Protein AF-A0AAX6G751-F1 (afdb_monomer)

Nearest PDB structures (foldseek):
  4p02-assembly1_A  TM=6.214E-01  e=1.397E-18  Cereibacter sphaeroides 2.4.1
  8smm-assembly1_A  TM=6.280E-01  e=4.788E-13  Xenopus laevis
  8sne-assembly1_A  TM=6.819E-01  e=1.069E-11  Paramecium bursaria Chlorella virus CZ-2
  8smp-assembly1_A  TM=6.175E-01  e=3.261E-12  Xenopus laevis
  8smn-assembly1_A  TM=4.987E-01  e=5.246E-13  Xenopus laevis

Foldseek 3Di:
DQDDPVVLQVVLVVVLVVVVVVLVVLPDDPPPPDDDDPVVVVVLCVVLVVVVVVVVVVVVVDDVVVVVVVVCCLVPPVQVVLQVLLVVLLVLLVLLLVLLVLLLVLLVCCVVVVVAPVVVFPFDFQCPDPDDVVCPLVSDFAEEEEEEDEPQQQQLLQQVVLQLLAPHPQVRYAYEYQYAYPDPVSLVVNVVSQVVSVVVVHRYDYDYDPDCPLNPLVSQQVVCPDPVNVRGFKYAYAYSFKRFHNCLCSVAVRRCVRDVLAFKEAEQEDELCCVVFLVSVLVCLVSLCCLSGVQSSCCRPQLADQFPRHRMMGGVVLCVQLPHFDSPFLRSRRSSRVSSVLQVGGYHYDHPRYIYGHDQQAPVLVLLVLLRQQLRLLLSLLVCLVVLVPRPNDDPVSSCCCNPSVRPSPRASVLVSLACVQLPSLLVVLVNVSDDNDSCSVNVSVVSSLVSSCVSPVVCSSSSLVSSLLVNLVSVSSNVSNVCSNVVPPCRSDDDDRDDDNSDDDPDDDDDDDDDDDADDQVVQADVVLLVSLVSLQVSLSSCSNPNPDPCSVVSNSNSVSSNCVRSNVGGDDDRDD

pLDDT: mean 84.16, std 19.84, range [25.38, 98.75]

Mean predicted aligned error: 9.19 Å

Secondary structure (DSSP, 8-state):
----TTSHHHHHHHHHHHHHHHHHHHHS---SSS-S-HHHHHHHHHHHHHHHHHHHHHHTTS-HHHHHHHHHHIIIIIHHHHHHHHHHHHHHHHHHHHHHHHHHHHHHHHHHTT--HHHHS----SSSSSS-GGGGGGGSPPEEEEEEESS-TTTHHHHHHHHHT--S-GGGEEEEEEE----HHHHHHHHHHHHHHHHTT--EEEEE-S--TTHHHHHHHHHTTSGGGTT-SEEEE--TT-B--TTHHHHHHHHHHH-TTEEEEEEEEEESSTTS-HHHHHHHHHHHHIIIIIIHHHHHHSS-----SSSEEEEHHHHHHTTS---SSS-HHHHHHHHHHHTT-EEEEEEEEEEEE----BHHHHHHHHHHHHHHHHHHHHHHHHHHHH-SSS-HHHHHIIIIIIIIIIIIIHHHHHHIIIIIIHHHHTT-TT----HIIIIIHHHHHHHHHHHH-GGGGGGHHHHHHHHHHHHHHHHHHHHHHHHT-GGGG----------S---S--PPP---PPPPPGGGG--HHHHHHHHHHHHHHHHHHHH-SSTHHHHHHHHHHHHHHHHTT-SB------

Solvent-accessible surface area (backbone atoms only — not comparable to full-atom values): 30988 Å² total; per-residue (Å²): 121,92,74,62,79,80,60,49,58,63,53,18,50,53,46,47,49,47,51,53,51,48,51,50,61,68,70,50,96,66,60,101,68,95,74,74,62,68,64,62,54,48,51,42,55,61,60,27,48,63,53,46,54,56,47,49,56,58,54,70,71,51,57,67,70,57,51,52,51,51,52,48,46,40,62,71,52,50,38,55,55,49,49,51,53,49,51,53,34,45,53,47,47,51,53,46,48,52,53,54,49,50,31,49,51,45,26,47,47,37,61,76,70,60,63,42,64,69,78,78,41,52,65,58,72,76,72,52,100,79,50,71,76,86,45,59,68,71,59,51,71,30,34,35,38,40,33,54,40,66,67,52,73,64,26,44,70,58,21,52,50,24,64,73,50,40,58,62,56,60,94,32,39,37,39,39,37,38,47,65,43,83,49,65,71,44,47,56,52,53,51,48,51,46,51,56,44,34,76,72,68,44,48,55,47,80,44,72,68,99,68,72,63,48,48,71,32,31,52,57,38,58,59,63,69,42,76,81,46,75,72,36,54,30,37,32,32,34,46,42,60,33,37,50,51,36,58,50,56,65,70,44,48,34,42,42,73,64,28,86,58,43,29,37,38,34,45,29,81,39,62,67,39,38,81,76,38,74,52,24,42,42,51,50,56,57,51,47,44,44,50,67,24,51,38,41,22,19,24,73,76,66,30,42,57,68,46,82,68,39,52,30,38,32,31,42,68,44,40,54,76,43,65,44,59,46,52,91,42,65,39,31,36,37,50,42,34,50,44,24,39,50,69,54,37,28,32,43,57,39,81,89,43,64,26,39,27,72,64,52,44,35,47,69,39,37,51,47,49,49,31,38,64,25,10,12,49,23,30,45,41,68,71,40,52,64,56,54,70,66,48,82,64,49,56,70,69,58,41,47,42,49,53,46,53,55,37,43,40,62,44,40,44,50,31,44,34,50,23,46,37,68,69,42,48,55,45,54,37,58,81,37,81,90,47,83,83,58,55,57,67,76,42,50,48,56,50,51,55,49,49,60,49,31,71,78,36,66,94,50,48,59,45,45,65,60,38,55,39,49,48,53,52,47,17,53,52,33,30,53,19,25,54,34,8,62,68,64,40,84,71,40,72,62,82,69,85,65,74,77,84,51,64,67,83,81,68,95,67,94,68,82,81,79,78,86,71,69,82,73,60,75,76,85,37,54,37,64,71,35,38,53,49,13,51,55,29,41,52,33,17,53,45,17,55,57,76,40,95,56,82,56,25,64,60,33,40,54,42,14,50,42,23,35,46,51,12,61,46,67,50,47,52,88,75,63,80,122

InterPro domains:
  IPR001173 Glycosyltransferase 2-like [PF13632] (234-427)
  IPR029044 Nucleotide-diphospho-sugar transferases [G3DSA:3.90.550.10] (133-360)
  IPR029044 Nucleotide-diphospho-sugar transferases [SSF53448] (141-420)

Radius of gyration: 26.78 Å; Cα contacts (8 Å, |Δi|>4): 843; chains: 1; bounding box: 79×61×78 Å

Structure (mmCIF, N/CA/C/O backbone):
data_AF-A0AAX6G751-F1
#
_entry.id   AF-A0AAX6G751-F1
#
loop_
_atom_site.group_PDB
_atom_site.id
_atom_site.type_symbol
_atom_site.label_atom_id
_atom_site.label_alt_id
_atom_site.label_comp_id
_atom_site.label_asym_id
_atom_site.label_entity_id
_atom_site.label_seq_id
_atom_site.pdbx_PDB_ins_code
_atom_site.Cartn_x
_atom_site.Cartn_y
_atom_site.Cartn_z
_atom_site.occupancy
_atom_site.B_iso_or_equiv
_atom_site.auth_seq_id
_atom_site.auth_comp_id
_atom_site.auth_asym_id
_atom_site.auth_atom_id
_atom_site.pdbx_PDB_model_num
ATOM 1 N N . MET A 1 1 ? 6.310 23.695 -11.465 1.00 28.11 1 MET A N 1
ATOM 2 C CA . MET A 1 1 ? 5.257 24.514 -12.109 1.00 28.11 1 MET A CA 1
ATOM 3 C C . MET A 1 1 ? 3.952 24.276 -11.371 1.00 28.11 1 MET A C 1
ATOM 5 O O . MET A 1 1 ? 3.485 23.145 -11.361 1.00 28.11 1 MET A O 1
ATOM 9 N N . VAL A 1 2 ? 3.387 25.302 -10.731 1.00 25.88 2 VAL A N 1
ATOM 10 C CA . VAL A 1 2 ? 2.000 25.263 -10.242 1.00 25.88 2 VAL A CA 1
ATOM 11 C C . VAL A 1 2 ? 1.119 25.360 -11.484 1.00 25.88 2 VAL A C 1
ATOM 13 O O . VAL A 1 2 ? 0.953 26.440 -12.042 1.00 25.88 2 VAL A O 1
ATOM 16 N N . VAL A 1 3 ? 0.675 24.222 -12.017 1.00 27.19 3 VAL A N 1
ATOM 17 C CA . VAL A 1 3 ? -0.153 24.222 -13.226 1.00 27.19 3 VAL A CA 1
ATOM 18 C C . VAL A 1 3 ? -1.612 24.364 -12.812 1.00 27.19 3 VAL A C 1
ATOM 20 O O . VAL A 1 3 ? -2.165 23.499 -12.135 1.00 27.19 3 VAL A O 1
ATOM 23 N N . ASN A 1 4 ? -2.212 25.482 -13.219 1.00 25.38 4 ASN A N 1
ATOM 24 C CA . ASN A 1 4 ? -3.620 25.798 -13.016 1.00 25.38 4 ASN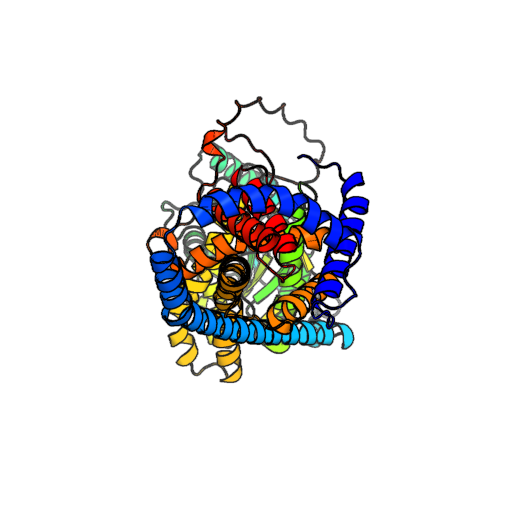 A CA 1
ATOM 25 C C . ASN A 1 4 ? -4.514 24.733 -13.680 1.00 25.38 4 ASN A C 1
ATOM 27 O O . ASN A 1 4 ? -4.258 24.297 -14.806 1.00 25.38 4 ASN A O 1
ATOM 31 N N . SER A 1 5 ? -5.570 24.321 -12.980 1.00 33.50 5 SER A N 1
ATOM 32 C CA . SER A 1 5 ? -6.413 23.153 -13.287 1.00 33.50 5 SER A CA 1
ATOM 33 C C . SER A 1 5 ? -7.071 23.160 -14.677 1.00 33.50 5 SER A C 1
ATOM 35 O O . SER A 1 5 ? -7.363 22.085 -15.199 1.00 33.50 5 SER A O 1
ATOM 37 N N . GLY A 1 6 ? -7.260 24.334 -15.290 1.00 27.14 6 GLY A N 1
ATOM 38 C CA . GLY A 1 6 ? -7.891 24.496 -16.607 1.00 27.14 6 GLY A CA 1
ATOM 39 C C . GLY A 1 6 ? -7.021 24.117 -17.813 1.00 27.14 6 GLY A C 1
ATOM 40 O O . GLY A 1 6 ? -7.565 23.720 -18.835 1.00 27.14 6 GLY A O 1
ATOM 41 N N . ASN A 1 7 ? -5.686 24.161 -17.697 1.00 33.06 7 ASN A N 1
ATOM 42 C CA . ASN A 1 7 ? -4.773 23.847 -18.813 1.00 33.06 7 ASN A CA 1
ATOM 43 C C . ASN A 1 7 ? -4.358 22.363 -18.870 1.00 33.06 7 ASN A C 1
ATOM 45 O O . ASN A 1 7 ? -3.752 21.924 -19.847 1.00 33.06 7 ASN A O 1
ATOM 49 N N . LEU A 1 8 ? -4.671 21.571 -17.834 1.00 40.41 8 LEU A N 1
ATOM 50 C CA . LEU A 1 8 ? -4.313 20.147 -17.775 1.00 40.41 8 LEU A CA 1
ATOM 51 C C . LEU A 1 8 ? -5.191 19.265 -18.669 1.00 40.41 8 LEU A C 1
ATOM 53 O O . LEU A 1 8 ? -4.756 18.186 -19.059 1.00 40.41 8 LEU A O 1
ATOM 57 N N . THR A 1 9 ? -6.424 19.676 -18.963 1.00 40.12 9 THR A N 1
ATOM 58 C CA . THR A 1 9 ? -7.391 18.862 -19.715 1.00 40.12 9 THR A CA 1
ATOM 59 C C . THR A 1 9 ? -7.052 18.816 -21.199 1.00 40.12 9 THR A C 1
ATOM 61 O O . THR A 1 9 ? -7.005 17.733 -21.773 1.00 40.12 9 THR A O 1
ATOM 64 N N . THR A 1 10 ? -6.722 19.958 -21.803 1.00 34.72 10 THR A N 1
ATOM 65 C CA . THR A 1 10 ? -6.250 20.054 -23.193 1.00 34.72 10 THR A CA 1
ATOM 66 C C . THR A 1 10 ? -4.846 19.480 -23.352 1.00 34.72 10 THR A C 1
ATOM 68 O O . THR A 1 10 ? -4.640 18.641 -24.221 1.00 34.72 10 THR A O 1
ATOM 71 N N . ALA A 1 11 ? -3.894 19.826 -22.477 1.00 39.34 11 ALA A N 1
ATOM 72 C CA . ALA A 1 11 ? -2.548 19.248 -22.525 1.00 39.34 11 ALA A CA 1
ATOM 73 C C . ALA A 1 11 ? -2.551 17.730 -22.265 1.00 39.34 11 ALA A C 1
ATOM 75 O O . ALA A 1 11 ? -1.835 16.991 -22.934 1.00 39.34 11 ALA A O 1
ATOM 76 N N . GLY A 1 12 ? -3.386 17.256 -21.335 1.00 36.81 12 GLY A N 1
ATOM 77 C CA . GLY A 1 12 ? -3.571 15.839 -21.029 1.00 36.81 12 GLY A CA 1
ATOM 78 C C . GLY A 1 12 ? -4.245 15.072 -22.164 1.00 36.81 12 GLY A C 1
ATOM 79 O O . GLY A 1 12 ? -3.801 13.978 -22.482 1.00 36.81 12 GLY A O 1
ATOM 80 N N . ALA A 1 13 ? -5.247 15.646 -22.839 1.00 34.16 13 ALA A N 1
ATOM 81 C CA . ALA A 1 13 ? -5.853 15.045 -24.030 1.00 34.16 13 ALA A CA 1
ATOM 82 C C . ALA A 1 13 ? -4.859 14.953 -25.200 1.00 34.16 13 ALA A C 1
ATOM 84 O O . ALA A 1 13 ? -4.797 13.918 -25.864 1.00 34.16 13 ALA A O 1
ATOM 85 N N . THR A 1 14 ? -4.023 15.976 -25.407 1.00 36.81 14 THR A N 1
ATOM 86 C CA . THR A 1 14 ? -2.956 15.957 -26.418 1.00 36.81 14 THR A CA 1
ATOM 87 C C . THR A 1 14 ? -1.860 14.952 -26.061 1.00 36.81 14 THR A C 1
ATOM 89 O O . THR A 1 14 ? -1.419 14.214 -26.935 1.00 36.81 14 THR A O 1
ATOM 92 N N . LEU A 1 15 ? -1.456 14.842 -24.787 1.00 42.31 15 LEU A N 1
ATOM 93 C CA . LEU A 1 15 ? -0.463 13.856 -24.341 1.00 42.31 15 LEU A CA 1
ATOM 94 C C . LEU A 1 15 ? -0.997 12.422 -24.356 1.00 42.31 15 LEU A C 1
ATOM 96 O O . LEU A 1 15 ? -0.244 11.518 -24.688 1.00 42.31 15 LEU A O 1
ATOM 100 N N . VAL A 1 16 ? -2.267 12.200 -24.005 1.00 39.75 16 VAL A N 1
ATOM 101 C CA . VAL A 1 16 ? -2.932 10.892 -24.112 1.00 39.75 16 VAL A CA 1
ATOM 102 C C . VAL A 1 16 ? -3.067 10.502 -25.577 1.00 39.75 16 VAL A C 1
ATOM 104 O O . VAL A 1 16 ? -2.762 9.364 -25.913 1.00 39.75 16 VAL A O 1
ATOM 107 N N . SER A 1 17 ? -3.438 11.443 -26.450 1.00 34.62 17 SER A N 1
ATOM 108 C CA . SER A 1 17 ? -3.483 11.221 -27.898 1.00 34.62 17 SER A CA 1
ATOM 109 C C . SER A 1 17 ? -2.093 10.940 -28.456 1.00 34.62 17 SER A C 1
ATOM 111 O O . SER A 1 17 ? -1.958 10.012 -29.233 1.00 34.62 17 SER A O 1
ATOM 113 N N . LEU A 1 18 ? -1.049 11.644 -28.008 1.00 40.25 18 LEU A N 1
ATOM 114 C CA . LEU A 1 18 ? 0.343 11.347 -28.354 1.00 40.25 18 LEU A CA 1
ATOM 115 C C . LEU A 1 18 ? 0.764 9.969 -27.831 1.00 40.25 18 LEU A C 1
ATOM 117 O O . LEU A 1 18 ? 1.296 9.188 -28.602 1.00 40.25 18 LEU A O 1
ATOM 121 N N . LEU A 1 19 ? 0.485 9.614 -26.572 1.00 43.72 19 LEU A N 1
ATOM 122 C CA . LEU A 1 19 ? 0.829 8.298 -26.019 1.00 43.72 19 LEU A CA 1
ATOM 123 C C . LEU A 1 19 ? 0.108 7.163 -26.757 1.00 43.72 19 LEU A C 1
ATOM 125 O O . LEU A 1 19 ? 0.745 6.172 -27.091 1.00 43.72 19 LEU A O 1
ATOM 129 N N . PHE A 1 20 ? -1.188 7.311 -27.052 1.00 41.25 20 PHE A N 1
ATOM 130 C CA . PHE A 1 20 ? -1.953 6.353 -27.859 1.00 41.25 20 PHE A CA 1
ATOM 131 C C . PHE A 1 20 ? -1.444 6.293 -29.304 1.00 41.25 20 PHE A C 1
ATOM 133 O O . PHE A 1 20 ? -1.291 5.207 -29.857 1.00 41.25 20 PHE A O 1
ATOM 140 N N . PHE A 1 21 ? -1.113 7.440 -29.899 1.00 39.69 21 PHE A N 1
ATOM 141 C CA . PHE A 1 21 ? -0.500 7.542 -31.223 1.00 39.69 21 PHE A CA 1
ATOM 142 C C . PHE A 1 21 ? 0.903 6.906 -31.257 1.00 39.69 21 PHE A C 1
ATOM 144 O O . PHE A 1 21 ? 1.281 6.303 -32.256 1.00 39.69 21 PHE A O 1
ATOM 151 N N . PHE A 1 22 ? 1.653 6.937 -30.150 1.00 49.12 22 PHE A N 1
ATOM 152 C CA . PHE A 1 22 ? 2.969 6.302 -30.019 1.00 49.12 22 PHE A CA 1
ATOM 153 C C . PHE A 1 22 ? 2.900 4.804 -29.707 1.00 49.12 22 PHE A C 1
ATOM 155 O O . PHE A 1 22 ? 3.726 4.037 -30.204 1.00 49.12 22 PHE A O 1
ATOM 162 N N . ILE A 1 23 ? 1.897 4.369 -28.941 1.00 42.84 23 ILE A N 1
ATOM 163 C CA . ILE A 1 23 ? 1.535 2.953 -28.797 1.00 42.84 23 ILE A CA 1
ATOM 164 C C . ILE A 1 23 ? 1.192 2.381 -30.180 1.00 42.84 23 ILE A C 1
ATOM 166 O O . ILE A 1 23 ? 1.668 1.301 -30.522 1.00 42.84 23 ILE A O 1
ATOM 170 N N . LEU A 1 24 ? 0.468 3.143 -31.010 1.00 33.69 24 LEU A N 1
ATOM 171 C CA . LEU A 1 24 ? 0.177 2.794 -32.403 1.00 33.69 24 LEU A CA 1
ATOM 172 C C . LEU A 1 24 ? 1.442 2.755 -33.282 1.00 33.69 24 LEU A C 1
ATOM 174 O O . LEU A 1 24 ? 1.649 1.749 -33.959 1.00 33.69 24 LEU A O 1
ATOM 178 N N . LEU A 1 25 ? 2.328 3.760 -33.209 1.00 39.12 25 LEU A N 1
ATOM 179 C CA . LEU A 1 25 ? 3.599 3.799 -33.960 1.00 39.12 25 LEU A CA 1
ATOM 180 C C . LEU A 1 25 ? 4.550 2.633 -33.640 1.00 39.12 25 LEU A C 1
ATOM 182 O O . LEU A 1 25 ? 5.262 2.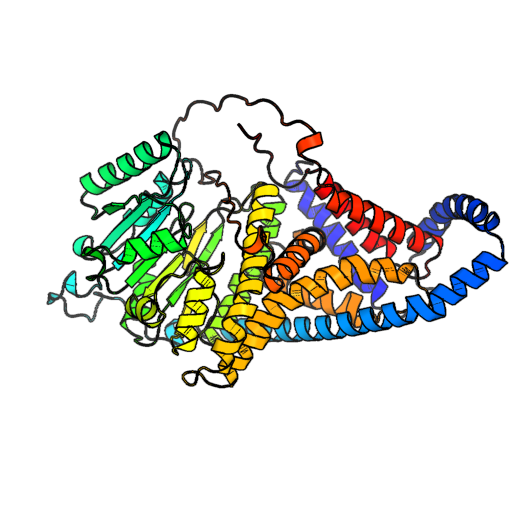184 -34.531 1.00 39.12 25 LEU A O 1
ATOM 186 N N . ASN A 1 26 ? 4.561 2.119 -32.404 1.00 39.19 26 ASN A N 1
ATOM 187 C CA . ASN A 1 26 ? 5.365 0.942 -32.044 1.00 39.19 26 ASN A CA 1
ATOM 188 C C . ASN A 1 26 ? 4.648 -0.405 -32.287 1.00 39.19 26 ASN A C 1
ATOM 190 O O . ASN A 1 26 ? 5.295 -1.448 -32.217 1.00 39.19 26 ASN A O 1
ATOM 194 N N . SER A 1 27 ? 3.333 -0.414 -32.543 1.00 35.81 27 SER A N 1
ATOM 195 C CA . SER A 1 27 ? 2.530 -1.643 -32.705 1.00 35.81 27 SER A CA 1
ATOM 196 C C . SER A 1 27 ? 2.386 -2.146 -34.147 1.00 35.81 27 SER A C 1
ATOM 198 O O . SER A 1 27 ? 1.908 -3.259 -34.352 1.00 35.81 27 SER A O 1
ATOM 200 N N . GLY A 1 28 ? 2.801 -1.368 -35.149 1.00 32.84 28 GLY A N 1
ATOM 201 C CA . GLY A 1 28 ? 2.672 -1.741 -36.556 1.00 32.84 28 GLY A CA 1
ATOM 202 C C . GLY A 1 28 ? 4.023 -1.829 -37.247 1.00 32.84 28 GLY A C 1
ATOM 203 O O . GLY A 1 28 ? 4.709 -0.819 -37.304 1.00 32.84 28 GLY A O 1
ATOM 204 N N . ASN A 1 29 ? 4.372 -3.028 -37.735 1.00 29.80 29 ASN A N 1
ATOM 205 C CA . ASN A 1 29 ? 4.986 -3.406 -39.029 1.00 29.80 29 ASN A CA 1
ATOM 206 C C . ASN A 1 29 ? 5.705 -2.357 -39.911 1.00 29.80 29 ASN A C 1
ATOM 208 O O . ASN A 1 29 ? 5.802 -2.529 -41.121 1.00 29.80 29 ASN A O 1
ATOM 212 N N . LEU A 1 30 ? 6.277 -1.306 -39.344 1.00 32.34 30 LEU A N 1
ATOM 213 C CA . LEU A 1 30 ? 7.179 -0.402 -40.027 1.00 32.34 30 LEU A CA 1
ATOM 214 C C . LEU A 1 30 ? 8.591 -0.902 -39.759 1.00 32.34 30 LEU A C 1
ATOM 216 O O . LEU A 1 30 ? 9.382 -0.297 -39.036 1.00 32.34 30 LEU A O 1
ATOM 220 N N . THR A 1 31 ? 8.927 -2.017 -40.418 1.00 30.55 31 THR A N 1
ATOM 221 C CA . THR A 1 31 ? 10.269 -2.115 -40.999 1.00 30.55 31 THR A CA 1
ATOM 222 C C . THR A 1 31 ? 10.554 -0.795 -41.714 1.00 30.55 31 THR A C 1
ATOM 224 O O . THR A 1 31 ? 9.626 -0.161 -42.209 1.00 30.55 31 THR A O 1
ATOM 227 N N . ALA A 1 32 ? 11.806 -0.348 -41.715 1.00 33.28 32 ALA A N 1
ATOM 228 C CA . ALA A 1 32 ? 12.266 0.949 -42.212 1.00 33.28 32 ALA A CA 1
ATOM 229 C C . ALA A 1 32 ? 12.064 1.178 -43.736 1.00 33.28 32 ALA A C 1
ATOM 231 O O . ALA A 1 32 ? 12.988 1.567 -44.443 1.00 33.28 32 ALA A O 1
ATOM 232 N N . THR A 1 33 ? 10.850 0.968 -44.234 1.00 33.81 33 THR A N 1
ATOM 233 C CA . THR A 1 33 ? 10.364 1.165 -45.593 1.00 33.81 33 THR A CA 1
ATOM 234 C C . THR A 1 33 ? 8.987 1.844 -45.502 1.00 33.81 33 THR A C 1
ATOM 236 O O . THR A 1 33 ? 7.974 1.209 -45.224 1.00 33.81 33 THR A O 1
ATOM 239 N N . ASP A 1 34 ? 9.006 3.168 -45.685 1.00 36.59 34 ASP A N 1
ATOM 240 C CA . ASP A 1 34 ? 7.933 4.031 -46.215 1.00 36.59 34 ASP A CA 1
ATOM 241 C C . ASP A 1 34 ? 6.627 4.341 -45.456 1.00 36.59 34 ASP A C 1
ATOM 243 O O . ASP A 1 34 ? 5.689 4.839 -46.071 1.00 36.59 34 ASP A O 1
ATOM 247 N N . GLY A 1 35 ? 6.555 4.229 -44.124 1.00 37.47 35 GLY A N 1
ATOM 248 C CA . GLY A 1 35 ? 5.353 4.702 -43.394 1.00 37.47 35 GLY A CA 1
ATOM 249 C C . GLY A 1 35 ? 5.556 5.504 -42.107 1.00 37.47 35 GLY A C 1
ATOM 250 O O . GLY A 1 35 ? 4.608 5.648 -41.339 1.00 37.47 35 GLY A O 1
ATOM 251 N N . SER A 1 36 ? 6.746 6.056 -41.838 1.00 43.91 36 SER A N 1
ATOM 252 C CA . SER A 1 36 ? 6.882 7.037 -40.747 1.00 43.91 36 SER A CA 1
ATOM 253 C C . SER A 1 36 ? 6.292 8.398 -41.161 1.00 43.91 36 SER A C 1
ATOM 255 O O . SER A 1 36 ? 6.473 8.808 -42.310 1.00 43.91 36 SER A O 1
ATOM 257 N N . PRO A 1 37 ? 5.605 9.140 -40.263 1.00 47.47 37 PRO A N 1
ATOM 258 C CA . PRO A 1 37 ? 5.135 10.482 -40.584 1.00 47.47 37 PRO A CA 1
ATOM 259 C C . PRO A 1 37 ? 6.336 11.346 -40.983 1.00 47.47 37 PRO A C 1
ATOM 261 O O . PRO A 1 37 ? 7.297 11.467 -40.216 1.00 47.47 37 PRO A O 1
ATOM 264 N N . SER A 1 38 ? 6.281 11.947 -42.174 1.00 50.78 38 SER A N 1
ATOM 265 C CA . SER A 1 38 ? 7.355 12.752 -42.781 1.00 50.78 38 SER A CA 1
ATOM 266 C C . SER A 1 38 ? 7.965 13.787 -41.824 1.00 50.78 38 SER A C 1
ATOM 268 O O . SER A 1 38 ? 9.166 14.042 -41.879 1.00 50.78 38 SER A O 1
ATOM 270 N N . PHE A 1 39 ? 7.160 14.299 -40.890 1.00 49.03 39 PHE A N 1
ATOM 271 C CA . PHE A 1 39 ? 7.555 15.223 -39.830 1.00 49.03 39 PHE A CA 1
ATOM 272 C C . PHE A 1 39 ? 8.516 14.635 -38.779 1.00 49.03 39 PHE A C 1
ATOM 274 O O . PHE A 1 39 ? 9.500 15.270 -38.413 1.00 49.03 39 PHE A O 1
ATOM 281 N N . LEU A 1 40 ? 8.283 13.418 -38.274 1.00 49.25 40 LEU A N 1
ATOM 282 C CA . LEU A 1 40 ? 9.182 12.825 -37.268 1.00 49.25 40 LEU A CA 1
ATOM 283 C C . LEU A 1 40 ? 10.528 12.449 -37.890 1.00 49.25 40 LEU A C 1
ATOM 285 O O . LEU A 1 40 ? 11.578 12.624 -37.271 1.00 49.25 40 LEU A O 1
ATOM 289 N N . ARG A 1 41 ? 10.499 12.002 -39.150 1.00 56.00 41 ARG A N 1
ATOM 290 C CA . ARG A 1 41 ? 11.702 11.718 -39.933 1.00 56.00 41 ARG A CA 1
ATOM 291 C C . ARG A 1 41 ? 12.489 12.997 -40.225 1.00 56.00 41 ARG A C 1
ATOM 293 O O . ARG A 1 41 ? 13.709 12.983 -40.089 1.00 56.00 41 ARG A O 1
ATOM 300 N N . SER A 1 42 ? 11.824 14.105 -40.566 1.00 55.50 42 SER A N 1
ATOM 301 C CA . SER A 1 42 ? 12.492 15.394 -40.793 1.00 55.50 42 SER A CA 1
ATOM 302 C C . SER A 1 42 ? 13.088 15.977 -39.507 1.00 55.50 42 SER A C 1
ATOM 304 O O . SER A 1 42 ? 14.218 16.461 -39.534 1.00 55.50 42 SER A O 1
ATOM 306 N N . VAL A 1 43 ? 12.392 15.863 -38.367 1.00 57.06 43 VAL A N 1
ATOM 307 C CA . VAL A 1 43 ? 12.914 16.277 -37.053 1.00 57.06 43 VAL A CA 1
ATOM 308 C C . VAL A 1 43 ? 14.139 15.452 -36.668 1.00 57.06 43 VAL A C 1
ATOM 310 O O . VAL A 1 43 ? 15.154 16.039 -36.292 1.00 57.06 43 VAL A O 1
ATOM 313 N N . GLN A 1 44 ? 14.091 14.122 -36.815 1.00 56.81 44 GLN A N 1
ATOM 314 C CA . GLN A 1 44 ? 15.232 13.248 -36.533 1.00 56.81 44 GLN A CA 1
ATOM 315 C C . GLN A 1 44 ? 16.414 13.564 -37.457 1.00 56.81 44 GLN A C 1
ATOM 317 O O . GLN A 1 44 ? 17.531 13.718 -36.977 1.00 56.81 44 GLN A O 1
ATOM 322 N N . LEU A 1 45 ? 16.189 13.727 -38.764 1.00 59.97 45 LEU A N 1
ATOM 323 C CA . LEU A 1 45 ? 17.250 14.065 -39.721 1.00 59.97 45 LEU A CA 1
ATOM 324 C C . LEU A 1 45 ? 17.877 15.442 -39.436 1.00 59.97 45 LEU A C 1
ATOM 326 O O . LEU A 1 45 ? 19.095 15.583 -39.535 1.00 59.97 45 LEU A O 1
ATOM 330 N N . SER A 1 46 ? 17.075 16.433 -39.031 1.00 59.91 46 SER A N 1
ATOM 331 C CA . SER A 1 46 ? 17.544 17.793 -38.736 1.00 59.91 46 SER A CA 1
ATOM 332 C C . SER A 1 46 ? 18.297 17.899 -37.406 1.00 59.91 46 SER A C 1
ATOM 334 O O . SER A 1 46 ? 19.339 18.548 -37.360 1.00 59.91 46 SER A O 1
ATOM 336 N N . THR A 1 47 ? 17.803 17.283 -36.326 1.00 58.16 47 THR A N 1
ATOM 337 C CA . THR A 1 47 ? 18.456 17.345 -35.001 1.00 58.16 47 THR A CA 1
ATOM 338 C C . THR A 1 47 ? 19.617 16.361 -34.875 1.00 58.16 47 THR A C 1
ATOM 340 O O . THR A 1 47 ? 20.642 16.700 -34.281 1.00 58.16 47 THR A O 1
ATOM 343 N N . ALA A 1 48 ? 19.527 15.179 -35.496 1.00 58.12 48 ALA A N 1
ATOM 344 C CA . ALA A 1 48 ? 20.642 14.238 -35.529 1.00 58.12 48 ALA A CA 1
ATOM 345 C C . ALA A 1 48 ? 21.794 14.728 -36.415 1.00 58.12 48 ALA A C 1
ATOM 347 O O . ALA A 1 48 ? 22.913 14.292 -36.191 1.00 58.12 48 ALA A O 1
ATOM 348 N N . GLY A 1 49 ? 21.574 15.621 -37.388 1.00 56.59 49 GLY A N 1
ATOM 349 C CA . GLY A 1 49 ? 22.632 16.131 -38.273 1.00 56.59 49 GLY A CA 1
ATOM 350 C C . GLY A 1 49 ? 23.782 16.814 -37.522 1.00 56.59 49 GLY A C 1
ATOM 351 O O . GLY A 1 49 ? 24.943 16.438 -37.690 1.00 56.59 49 GLY A O 1
ATOM 352 N N . THR A 1 50 ? 23.463 17.755 -36.629 1.00 58.16 50 THR A N 1
ATOM 353 C CA . THR A 1 50 ? 24.457 18.498 -35.833 1.00 58.16 50 THR A CA 1
ATOM 354 C C . THR A 1 50 ? 25.161 17.601 -34.812 1.00 58.16 50 THR A C 1
ATOM 356 O O . THR A 1 50 ? 26.383 17.650 -34.670 1.00 58.16 50 THR A O 1
ATOM 359 N N . VAL A 1 51 ? 24.409 16.723 -34.138 1.00 55.31 51 VAL A N 1
ATOM 360 C CA . VAL A 1 51 ? 24.968 15.797 -33.139 1.00 55.31 51 VAL A CA 1
ATOM 361 C C . VAL A 1 51 ? 25.793 14.691 -33.805 1.00 55.31 51 VAL A C 1
ATOM 363 O O . VAL A 1 51 ? 26.870 14.366 -33.318 1.00 55.31 51 VAL A O 1
ATOM 366 N N . ARG A 1 52 ? 25.373 14.167 -34.966 1.00 56.91 52 ARG A N 1
ATOM 367 C CA . ARG A 1 52 ? 26.178 13.229 -35.769 1.00 56.91 52 ARG A CA 1
ATOM 368 C C . ARG A 1 52 ? 27.485 13.854 -36.226 1.00 56.91 52 ARG A C 1
ATOM 370 O O . ARG A 1 52 ? 28.464 13.128 -36.302 1.00 56.91 52 ARG A O 1
ATOM 377 N N . GLY A 1 53 ? 27.524 15.156 -36.514 1.00 54.69 53 GLY A N 1
ATOM 378 C CA . GLY A 1 53 ? 28.767 15.864 -36.832 1.00 54.69 53 GLY A CA 1
ATOM 379 C C . GLY A 1 53 ? 29.761 15.844 -35.667 1.00 54.69 53 GLY A C 1
ATOM 380 O O . GLY A 1 53 ? 30.903 15.423 -35.839 1.00 54.69 53 GLY A O 1
ATOM 381 N N . ALA A 1 54 ? 29.307 16.211 -34.466 1.00 55.69 54 ALA A N 1
ATOM 382 C CA . ALA A 1 54 ? 30.136 16.214 -33.258 1.00 55.69 54 ALA A CA 1
ATOM 383 C C . ALA A 1 54 ? 30.545 14.800 -32.805 1.00 55.69 54 ALA A C 1
ATOM 385 O O . ALA A 1 54 ? 31.697 14.578 -32.433 1.00 55.69 54 ALA A O 1
ATOM 386 N N . VAL A 1 55 ? 29.634 13.821 -32.877 1.00 54.91 55 VAL A N 1
ATOM 387 C CA . VAL A 1 55 ? 29.954 12.437 -32.508 1.00 54.91 55 VAL A CA 1
ATOM 388 C C . VAL A 1 55 ? 30.819 11.767 -33.567 1.00 54.91 55 VAL A C 1
ATOM 390 O O . VAL A 1 55 ? 31.736 11.068 -33.181 1.00 54.91 55 VAL A O 1
ATOM 393 N N . ARG A 1 56 ? 30.641 12.017 -34.874 1.00 54.56 56 ARG A N 1
ATOM 394 C CA . ARG A 1 56 ? 31.592 11.527 -35.893 1.00 54.56 56 ARG A CA 1
ATOM 395 C C . ARG A 1 56 ? 33.001 12.056 -35.658 1.00 54.56 56 ARG A C 1
ATOM 397 O O . ARG A 1 56 ? 33.942 11.322 -35.905 1.00 54.56 56 ARG A O 1
ATOM 404 N N . TYR A 1 57 ? 33.150 13.287 -35.174 1.00 53.91 57 TYR A N 1
ATOM 405 C CA . TYR A 1 57 ? 34.458 13.844 -34.828 1.00 53.91 57 TYR A CA 1
ATOM 406 C C . TYR A 1 57 ? 35.088 13.129 -33.618 1.00 53.91 57 TYR A C 1
ATOM 408 O O . TYR A 1 57 ? 36.263 12.777 -33.650 1.00 53.91 57 TYR A O 1
ATOM 416 N N . ALA A 1 58 ? 34.297 12.842 -32.578 1.00 55.28 58 ALA A N 1
ATOM 417 C CA . ALA A 1 58 ? 34.748 12.071 -31.416 1.00 55.28 58 ALA A CA 1
ATOM 418 C C . ALA A 1 58 ? 34.997 10.584 -31.746 1.00 55.28 58 ALA A C 1
ATOM 420 O O . ALA A 1 58 ? 35.981 10.004 -31.306 1.00 55.28 58 ALA A O 1
ATOM 421 N N . ASP A 1 59 ? 34.149 9.967 -32.561 1.00 55.22 59 ASP A N 1
ATOM 422 C CA . ASP A 1 59 ? 34.255 8.575 -32.998 1.00 55.22 59 ASP A CA 1
ATOM 423 C C . ASP A 1 59 ? 35.442 8.412 -33.967 1.00 55.22 59 ASP A C 1
ATOM 425 O O . ASP A 1 59 ? 36.191 7.447 -33.881 1.00 55.22 59 ASP A O 1
ATOM 429 N N . ALA A 1 60 ? 35.718 9.394 -34.832 1.00 57.03 60 ALA A N 1
ATOM 430 C CA . ALA A 1 60 ? 36.925 9.420 -35.666 1.00 57.03 60 ALA A CA 1
ATOM 431 C C . ALA A 1 60 ? 38.234 9.534 -34.858 1.00 57.03 60 ALA A C 1
ATOM 433 O O . ALA A 1 60 ? 39.293 9.225 -35.393 1.00 57.03 60 ALA A O 1
ATOM 434 N N . SER A 1 61 ? 38.174 9.945 -33.584 1.00 60.81 61 SER A N 1
ATOM 435 C CA . SER A 1 61 ? 39.340 9.999 -32.689 1.00 60.81 61 SER A CA 1
ATOM 436 C C . SER A 1 61 ? 39.649 8.673 -31.975 1.00 60.81 61 SER A C 1
ATOM 438 O O . SER A 1 61 ? 40.699 8.549 -31.346 1.00 60.81 61 SER A O 1
ATOM 440 N N . ILE A 1 62 ? 38.763 7.673 -32.081 1.00 67.12 62 ILE A N 1
ATOM 441 C CA . ILE A 1 62 ? 38.961 6.329 -31.522 1.00 67.12 62 ILE A CA 1
ATOM 442 C C . ILE A 1 62 ? 39.658 5.453 -32.580 1.00 67.12 62 ILE A C 1
ATOM 444 O O . ILE A 1 62 ? 39.125 5.330 -33.685 1.00 67.12 62 ILE A O 1
ATOM 448 N N . PRO A 1 63 ? 40.809 4.819 -32.270 1.00 78.12 63 PRO A N 1
ATOM 449 C CA . PRO A 1 63 ? 41.485 3.903 -33.190 1.00 78.12 63 PRO A CA 1
ATOM 450 C C . PRO A 1 63 ? 40.578 2.745 -33.624 1.00 78.12 63 PRO A C 1
ATOM 452 O O . PRO A 1 63 ? 39.830 2.197 -32.811 1.00 78.12 63 PRO A O 1
ATOM 455 N N . ASP A 1 64 ? 40.676 2.320 -34.884 1.00 71.94 64 ASP A N 1
ATOM 456 C CA . ASP A 1 64 ? 39.816 1.260 -35.430 1.00 71.94 64 ASP A CA 1
ATOM 457 C C . ASP A 1 64 ? 39.989 -0.087 -34.706 1.00 71.94 64 ASP A C 1
ATOM 459 O O . ASP A 1 64 ? 39.005 -0.785 -34.463 1.00 71.94 64 ASP A O 1
ATOM 463 N N . GLU A 1 65 ? 41.196 -0.386 -34.218 1.00 73.69 65 GLU A N 1
ATOM 464 C CA . GLU A 1 65 ? 41.460 -1.544 -33.352 1.00 73.69 65 GLU A CA 1
ATOM 465 C C . GLU A 1 65 ? 40.640 -1.497 -32.049 1.00 73.69 65 GLU A C 1
ATOM 467 O O . GLU A 1 65 ? 40.071 -2.502 -31.620 1.00 73.69 65 GLU A O 1
ATOM 472 N N . MET A 1 66 ? 40.502 -0.318 -31.427 1.00 71.50 66 MET A N 1
ATOM 473 C CA . MET A 1 66 ? 39.663 -0.159 -30.234 1.00 71.50 66 MET A CA 1
ATOM 474 C C . MET A 1 66 ? 38.177 -0.325 -30.561 1.00 71.50 66 MET A C 1
ATOM 476 O O . MET A 1 66 ? 37.438 -0.873 -29.742 1.00 71.50 66 MET A O 1
ATOM 480 N N . ARG A 1 67 ? 37.728 0.097 -31.751 1.00 75.25 67 ARG A N 1
ATOM 481 C CA . ARG A 1 67 ? 36.351 -0.136 -32.218 1.00 75.25 67 ARG A CA 1
ATOM 482 C C . ARG A 1 67 ? 36.050 -1.623 -32.366 1.00 75.25 67 ARG A C 1
ATOM 484 O O . ARG A 1 67 ? 35.004 -2.072 -31.897 1.00 75.25 67 ARG A O 1
ATOM 491 N N . GLU A 1 68 ? 36.956 -2.389 -32.965 1.00 77.69 68 GLU A N 1
ATOM 492 C CA . GLU A 1 68 ? 36.790 -3.837 -33.122 1.00 77.69 68 GLU A CA 1
ATOM 493 C C . GLU A 1 68 ? 36.802 -4.570 -31.777 1.00 77.69 68 GLU A C 1
ATOM 495 O O . GLU A 1 68 ? 35.964 -5.447 -31.536 1.00 77.69 68 GLU A O 1
ATOM 500 N N . VAL A 1 69 ? 37.683 -4.172 -30.854 1.00 82.06 69 VAL A N 1
ATOM 501 C CA . VAL A 1 69 ? 37.712 -4.716 -29.488 1.00 82.06 69 VAL A CA 1
ATOM 502 C C . VAL A 1 69 ? 36.411 -4.399 -28.747 1.00 82.06 69 VAL A C 1
ATOM 504 O O . VAL A 1 69 ? 35.800 -5.302 -28.172 1.00 82.06 69 VAL A O 1
ATOM 507 N N . LEU A 1 70 ? 35.923 -3.155 -28.801 1.00 80.19 70 LEU A N 1
ATOM 508 C CA . LEU A 1 70 ? 34.656 -2.758 -28.177 1.00 80.19 70 LEU A CA 1
ATOM 509 C C . LEU A 1 70 ? 33.455 -3.485 -28.795 1.00 80.19 70 LEU A C 1
ATOM 511 O O . LEU A 1 70 ? 32.575 -3.937 -28.062 1.00 80.19 70 LEU A O 1
ATOM 515 N N . ALA A 1 71 ? 33.427 -3.665 -30.117 1.00 81.25 71 ALA A N 1
ATOM 516 C CA . ALA A 1 71 ? 32.395 -4.440 -30.802 1.00 81.25 71 ALA A CA 1
ATOM 517 C C . ALA A 1 71 ? 32.441 -5.928 -30.410 1.00 81.25 71 ALA A C 1
ATOM 519 O O . ALA A 1 71 ? 31.399 -6.560 -30.205 1.00 81.25 71 ALA A O 1
ATOM 520 N N . THR A 1 72 ? 33.638 -6.485 -30.229 1.00 84.38 72 THR A N 1
ATOM 521 C CA . THR A 1 72 ? 33.832 -7.869 -29.775 1.00 84.38 72 THR A CA 1
ATOM 522 C C . THR A 1 72 ? 33.375 -8.049 -28.329 1.00 84.38 72 THR A C 1
ATOM 524 O O . THR A 1 72 ? 32.637 -8.988 -28.034 1.00 84.38 72 THR A O 1
ATOM 527 N N . ILE A 1 73 ? 33.731 -7.130 -27.427 1.00 85.94 73 ILE A N 1
ATOM 528 C CA . ILE A 1 73 ? 33.265 -7.141 -26.031 1.00 85.94 73 ILE A CA 1
ATOM 529 C C . ILE A 1 73 ? 31.741 -6.991 -25.980 1.00 85.94 73 ILE A C 1
ATOM 531 O O . ILE A 1 73 ? 31.059 -7.748 -25.283 1.00 85.94 73 ILE A O 1
ATOM 535 N N . ARG A 1 74 ? 31.180 -6.053 -26.751 1.00 88.19 74 ARG A N 1
ATOM 536 C CA . ARG A 1 74 ? 29.733 -5.829 -26.806 1.00 88.19 74 ARG A CA 1
ATOM 537 C C . ARG A 1 74 ? 28.992 -7.076 -27.280 1.00 88.19 74 ARG A C 1
ATOM 539 O O . ARG A 1 74 ? 28.042 -7.497 -26.626 1.00 88.19 74 ARG A O 1
ATOM 546 N N . SER A 1 75 ? 29.442 -7.695 -28.367 1.00 86.56 75 SER A N 1
ATOM 547 C CA . SER A 1 75 ? 28.781 -8.865 -28.955 1.00 86.56 75 SER A CA 1
ATOM 548 C C . SER A 1 75 ? 28.978 -10.154 -28.148 1.00 86.56 75 SER A C 1
ATOM 550 O O . SER A 1 75 ? 28.036 -10.940 -28.040 1.00 86.56 75 SER A O 1
ATOM 552 N N . ARG A 1 76 ? 30.159 -10.381 -27.554 1.00 89.44 76 ARG A N 1
ATOM 553 C CA . ARG A 1 76 ? 30.478 -11.629 -26.833 1.00 89.44 76 ARG A CA 1
ATOM 554 C C . ARG A 1 76 ? 30.167 -11.600 -25.339 1.00 89.44 76 ARG A C 1
ATOM 556 O O . ARG A 1 76 ? 29.904 -12.660 -24.782 1.00 89.44 76 ARG A O 1
ATOM 563 N N . ALA A 1 77 ? 30.186 -10.435 -24.690 1.00 89.69 77 ALA A N 1
ATOM 564 C CA . ALA A 1 77 ? 29.959 -10.323 -23.246 1.00 89.69 77 ALA A CA 1
ATOM 565 C C . ALA A 1 77 ? 28.662 -9.572 -22.907 1.00 89.69 77 ALA A C 1
ATOM 567 O O . ALA A 1 77 ? 27.808 -10.107 -22.202 1.00 89.69 77 ALA A O 1
ATOM 568 N N . ILE A 1 78 ? 28.473 -8.359 -23.436 1.00 91.31 78 ILE A N 1
ATOM 569 C CA . ILE A 1 78 ? 27.336 -7.502 -23.050 1.00 91.31 78 ILE A CA 1
ATOM 570 C C . ILE A 1 78 ? 26.018 -8.037 -23.624 1.00 91.31 78 ILE A C 1
ATOM 572 O O . ILE A 1 78 ? 25.031 -8.168 -22.899 1.00 91.31 78 ILE A O 1
ATOM 576 N N . ALA A 1 79 ? 25.988 -8.379 -24.914 1.00 91.88 79 ALA A N 1
ATOM 577 C CA . ALA A 1 79 ? 24.771 -8.811 -25.591 1.00 91.88 79 ALA A CA 1
ATOM 578 C C . ALA A 1 79 ? 24.171 -10.103 -24.998 1.00 91.88 79 ALA A C 1
ATOM 580 O O . ALA A 1 79 ? 22.960 -10.115 -24.773 1.00 91.88 79 ALA A O 1
ATOM 581 N N . PRO A 1 80 ? 24.938 -11.165 -24.668 1.00 95.19 80 PRO A N 1
ATOM 582 C CA . PRO A 1 80 ? 24.382 -12.349 -24.009 1.00 95.19 80 PRO A CA 1
ATOM 583 C C . PRO A 1 80 ? 23.772 -12.047 -22.637 1.00 95.19 80 PRO A C 1
ATOM 585 O O . PRO A 1 80 ? 22.638 -12.447 -22.381 1.00 95.19 80 PRO A O 1
ATOM 588 N N . VAL A 1 81 ? 24.470 -11.284 -21.785 1.00 95.25 81 VAL A N 1
ATOM 589 C CA . VAL A 1 81 ? 23.957 -10.878 -20.462 1.00 95.25 81 VAL A CA 1
ATOM 590 C C . VAL A 1 81 ? 22.663 -10.083 -20.613 1.00 95.25 81 VAL A C 1
ATOM 592 O O . VAL A 1 81 ? 21.677 -10.335 -19.922 1.00 95.25 81 VAL A O 1
ATOM 595 N N . MET A 1 82 ? 22.635 -9.167 -21.575 1.00 94.81 82 MET A N 1
ATOM 596 C CA . MET A 1 82 ? 21.466 -8.351 -21.852 1.00 94.81 82 MET A CA 1
ATOM 597 C C . MET A 1 82 ? 20.290 -9.173 -22.400 1.00 94.81 82 MET A C 1
ATOM 599 O O . MET A 1 82 ? 19.151 -8.934 -22.010 1.00 94.81 82 MET A O 1
ATOM 603 N N . ARG A 1 83 ? 20.532 -10.186 -23.246 1.00 95.81 83 ARG A N 1
ATOM 604 C CA . ARG A 1 83 ? 19.484 -11.121 -23.703 1.00 95.81 83 ARG A CA 1
ATOM 605 C C . ARG A 1 83 ? 18.877 -11.901 -22.541 1.00 95.81 83 ARG A C 1
ATOM 607 O O . ARG A 1 83 ? 17.660 -12.053 -22.497 1.00 95.81 83 ARG A O 1
ATOM 614 N N . VAL A 1 84 ? 19.700 -12.349 -21.591 1.00 96.81 84 VAL A N 1
ATOM 615 C CA . VAL A 1 84 ? 19.227 -13.017 -20.368 1.00 96.81 84 VAL A CA 1
ATOM 616 C C . VAL A 1 84 ? 18.386 -12.059 -19.522 1.00 96.81 84 VAL A C 1
ATOM 618 O O . VAL A 1 84 ? 17.289 -12.425 -19.104 1.00 96.81 84 VAL A O 1
ATOM 621 N N . ALA A 1 85 ? 18.846 -10.820 -19.324 1.00 96.75 85 ALA A N 1
ATOM 622 C CA . ALA A 1 85 ? 18.095 -9.799 -18.594 1.00 96.75 85 ALA A CA 1
ATOM 623 C C . ALA A 1 85 ? 16.743 -9.489 -19.261 1.00 96.75 85 ALA A C 1
ATOM 625 O O . ALA A 1 85 ? 15.716 -9.452 -18.585 1.00 96.75 85 ALA A O 1
ATOM 626 N N . VAL A 1 86 ? 16.719 -9.344 -20.592 1.00 97.00 86 VAL A N 1
ATOM 627 C CA . VAL A 1 86 ? 15.484 -9.174 -21.372 1.00 97.00 86 VAL A CA 1
ATOM 628 C C . VAL A 1 86 ? 14.557 -10.368 -21.174 1.00 97.00 86 VAL A C 1
ATOM 630 O O . VAL A 1 86 ? 13.400 -10.168 -20.818 1.00 97.00 86 VAL A O 1
ATOM 633 N N . ALA A 1 87 ? 15.040 -11.601 -21.343 1.00 97.75 87 ALA A N 1
ATOM 634 C CA . ALA A 1 87 ? 14.223 -12.800 -21.167 1.00 97.75 87 ALA A CA 1
ATOM 635 C C . ALA A 1 87 ? 13.619 -12.881 -19.753 1.00 97.75 87 ALA A C 1
ATOM 637 O O . ALA A 1 87 ? 12.417 -13.104 -19.614 1.00 97.75 87 ALA A O 1
ATOM 638 N N . ALA A 1 88 ? 14.415 -12.615 -18.714 1.00 98.00 88 ALA A N 1
ATOM 639 C CA . ALA A 1 88 ? 13.941 -12.576 -17.333 1.00 98.00 88 ALA A CA 1
ATOM 640 C C . ALA A 1 88 ? 12.858 -11.501 -17.128 1.00 98.00 88 ALA A C 1
ATOM 642 O O . ALA A 1 88 ? 11.804 -11.783 -16.556 1.00 98.00 88 ALA A O 1
ATOM 643 N N . CYS A 1 89 ? 13.072 -10.285 -17.641 1.00 98.12 89 CYS A N 1
ATOM 644 C CA . CYS A 1 89 ? 12.078 -9.215 -17.585 1.00 98.12 89 CYS A CA 1
ATOM 645 C C . CYS A 1 89 ? 10.789 -9.565 -18.331 1.00 98.12 89 CYS A C 1
ATOM 647 O O . CYS A 1 89 ? 9.712 -9.263 -17.833 1.00 98.12 89 CYS A O 1
ATOM 649 N N . LEU A 1 90 ? 10.873 -10.215 -19.491 1.00 97.50 90 LEU A N 1
ATOM 650 C CA . LEU A 1 90 ? 9.702 -10.631 -20.262 1.00 97.50 90 LEU A CA 1
ATOM 651 C C . LEU A 1 90 ? 8.881 -11.695 -19.527 1.00 97.50 90 LEU A C 1
ATOM 653 O O . LEU A 1 90 ? 7.657 -11.584 -19.478 1.00 97.50 90 LEU A O 1
ATOM 657 N N . VAL A 1 91 ? 9.537 -12.683 -18.910 1.00 98.00 91 VAL A N 1
ATOM 658 C CA . VAL A 1 91 ? 8.863 -13.689 -18.073 1.00 98.00 91 VAL A CA 1
ATOM 659 C C . VAL A 1 91 ? 8.158 -13.014 -16.898 1.00 98.00 91 VAL A C 1
ATOM 661 O O . VAL A 1 91 ? 6.965 -13.231 -16.693 1.00 98.00 91 VAL A O 1
ATOM 664 N N . MET A 1 92 ? 8.852 -12.130 -16.174 1.00 98.06 92 MET A N 1
ATOM 665 C CA . MET A 1 92 ? 8.247 -11.375 -15.073 1.00 98.06 92 MET A CA 1
ATOM 666 C C . MET A 1 92 ? 7.075 -10.502 -15.550 1.00 98.06 92 MET A C 1
ATOM 668 O O . MET A 1 92 ? 6.022 -10.481 -14.919 1.00 98.06 92 MET A O 1
ATOM 672 N N . SER A 1 93 ? 7.203 -9.830 -16.694 1.00 97.50 93 SER A N 1
ATOM 673 C CA . SER A 1 93 ? 6.126 -9.031 -17.288 1.00 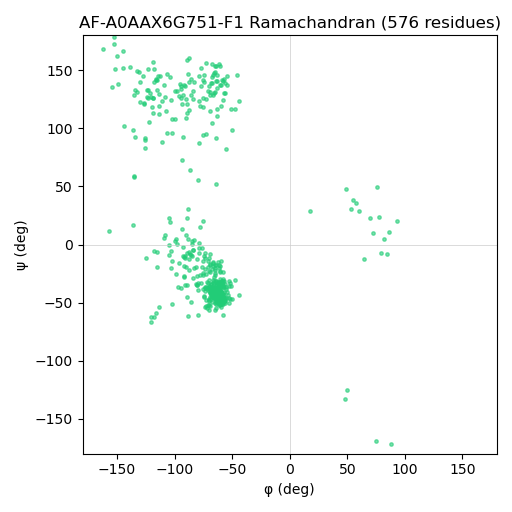97.50 93 SER A CA 1
ATOM 674 C C . SER A 1 93 ? 4.903 -9.877 -17.643 1.00 97.50 93 SER A C 1
ATOM 676 O O . SER A 1 93 ? 3.779 -9.446 -17.397 1.00 97.50 93 SER A O 1
ATOM 678 N N . ALA A 1 94 ? 5.098 -11.088 -18.171 1.00 97.75 94 ALA A N 1
ATOM 679 C CA . ALA A 1 94 ? 4.005 -12.013 -18.457 1.00 97.75 94 ALA A CA 1
ATOM 680 C C . ALA A 1 94 ? 3.311 -12.490 -17.170 1.00 97.75 94 ALA A C 1
ATOM 682 O O . ALA A 1 94 ? 2.082 -12.503 -17.107 1.00 97.75 94 ALA A O 1
ATOM 683 N N . MET A 1 95 ? 4.080 -12.814 -16.125 1.00 97.81 95 MET A N 1
ATOM 684 C CA . MET A 1 95 ? 3.541 -13.183 -14.810 1.00 97.81 95 MET A CA 1
ATOM 685 C C . MET A 1 95 ? 2.716 -12.047 -14.196 1.00 97.81 95 MET A C 1
ATOM 687 O O . MET A 1 95 ? 1.604 -12.275 -13.721 1.00 97.81 95 MET A O 1
ATOM 691 N N . LEU A 1 96 ? 3.239 -10.818 -14.241 1.00 97.12 96 LEU A N 1
ATOM 692 C CA . LEU A 1 96 ? 2.548 -9.632 -13.742 1.00 97.12 96 LEU A CA 1
ATOM 693 C C . LEU A 1 96 ? 1.266 -9.349 -14.534 1.00 97.12 96 LEU A C 1
ATOM 695 O O . LEU A 1 96 ? 0.231 -9.055 -13.940 1.00 97.12 96 LEU A O 1
ATOM 699 N N . LEU A 1 97 ? 1.318 -9.459 -15.865 1.00 97.00 97 LEU A N 1
ATOM 700 C CA . LEU A 1 97 ? 0.144 -9.278 -16.716 1.00 97.00 97 LEU A CA 1
ATOM 701 C C . LEU A 1 97 ? -0.939 -10.314 -16.395 1.00 97.00 97 LEU A C 1
ATOM 703 O O . LEU A 1 97 ? -2.100 -9.941 -16.257 1.00 97.00 97 LEU A O 1
ATOM 707 N N . ALA A 1 98 ? -0.570 -11.590 -16.252 1.00 97.25 98 ALA A N 1
ATOM 708 C CA . ALA A 1 98 ? -1.510 -12.655 -15.913 1.00 97.25 98 ALA A CA 1
ATOM 709 C C . ALA A 1 98 ? -2.210 -12.391 -14.570 1.00 97.25 98 ALA A C 1
ATOM 711 O O . ALA A 1 98 ? -3.430 -12.515 -14.476 1.00 97.25 98 ALA A O 1
ATOM 712 N N . GLU A 1 99 ? -1.457 -11.958 -13.557 1.00 96.00 99 GLU A N 1
ATOM 713 C CA . GLU A 1 99 ? -1.993 -11.604 -12.239 1.00 96.00 99 GLU A CA 1
ATOM 714 C C . GLU A 1 99 ? -2.962 -10.412 -12.310 1.00 96.00 99 GLU A C 1
ATOM 716 O O . GLU A 1 99 ? -4.066 -10.460 -11.765 1.00 96.00 99 GLU A O 1
ATOM 721 N N . ILE A 1 100 ? -2.585 -9.349 -13.023 1.00 95.31 100 ILE A N 1
ATOM 722 C CA . ILE A 1 100 ? -3.425 -8.156 -13.195 1.00 95.31 100 ILE A CA 1
ATOM 723 C C . ILE A 1 100 ? -4.705 -8.488 -13.972 1.00 95.31 100 ILE A C 1
ATOM 725 O O . ILE A 1 100 ? -5.788 -8.050 -13.580 1.00 95.31 100 ILE A O 1
ATOM 729 N N . LEU A 1 101 ? -4.608 -9.288 -15.039 1.00 96.19 101 LEU A N 1
ATOM 730 C CA . LEU A 1 101 ? -5.767 -9.751 -15.804 1.00 96.19 101 LEU A CA 1
ATOM 731 C C . LEU A 1 101 ? -6.708 -10.582 -14.935 1.00 96.19 101 LEU A C 1
ATOM 733 O O . LEU A 1 101 ? -7.915 -10.348 -14.952 1.00 96.19 101 LEU A O 1
ATOM 737 N N . TRP A 1 102 ? -6.167 -11.509 -14.143 1.00 95.88 102 TRP A N 1
ATOM 738 C CA . TRP A 1 102 ? -6.964 -12.333 -13.242 1.00 95.88 102 TRP A CA 1
ATOM 739 C C . TRP A 1 102 ? -7.724 -11.491 -12.213 1.00 95.88 102 TRP A C 1
ATOM 741 O O . TRP A 1 102 ? -8.939 -11.636 -12.080 1.00 95.88 102 TRP A O 1
ATOM 751 N N . MET A 1 103 ? -7.049 -10.558 -11.534 1.00 95.12 103 MET A N 1
ATOM 752 C CA . MET A 1 103 ? -7.708 -9.674 -10.566 1.00 95.12 103 MET A CA 1
ATOM 753 C C . MET A 1 103 ? -8.750 -8.764 -11.228 1.00 95.12 103 MET A C 1
ATOM 755 O O . MET A 1 103 ? -9.815 -8.527 -10.654 1.00 95.12 103 MET A O 1
ATOM 759 N N . ALA A 1 104 ? -8.477 -8.275 -12.440 1.00 94.25 104 ALA A N 1
ATOM 760 C CA . ALA A 1 104 ? -9.430 -7.474 -13.198 1.00 94.25 104 ALA A CA 1
ATOM 761 C C . ALA A 1 104 ? -10.686 -8.281 -13.560 1.00 94.25 104 ALA A C 1
ATOM 763 O O . ALA A 1 104 ? -11.796 -7.788 -13.363 1.00 94.25 104 ALA A O 1
ATOM 764 N N . VAL A 1 105 ? -10.525 -9.526 -14.021 1.00 95.44 105 VAL A N 1
ATOM 765 C CA . VAL A 1 105 ? -11.638 -10.443 -14.315 1.00 95.44 105 VAL A CA 1
ATOM 766 C C . VAL A 1 105 ? -12.422 -10.769 -13.047 1.00 95.44 105 VAL A C 1
ATOM 768 O O . VAL A 1 105 ? -13.646 -10.670 -13.059 1.00 95.44 105 VAL A O 1
ATOM 771 N N . ALA A 1 106 ? -11.746 -11.086 -11.941 1.00 94.56 106 ALA A N 1
ATOM 772 C CA . ALA A 1 106 ? -12.393 -11.370 -10.662 1.00 94.56 106 ALA A CA 1
ATOM 773 C C . ALA A 1 106 ? -13.226 -10.174 -10.167 1.00 94.56 106 ALA A C 1
ATOM 775 O O . ALA A 1 106 ? -14.414 -10.314 -9.878 1.00 94.56 106 ALA A O 1
ATOM 776 N N . SER A 1 107 ? -12.633 -8.977 -10.145 1.00 93.75 107 SER A N 1
ATOM 777 C CA . SER A 1 107 ? -13.312 -7.740 -9.741 1.00 93.75 107 SER A CA 1
ATOM 778 C C . SER A 1 107 ? -14.476 -7.378 -10.676 1.00 93.75 107 SER A C 1
ATOM 780 O O . SER A 1 107 ? -15.552 -6.990 -10.216 1.00 93.75 107 SER A O 1
ATOM 782 N N . ALA A 1 108 ? -14.307 -7.545 -11.992 1.00 92.94 108 ALA A N 1
ATOM 783 C CA . ALA A 1 108 ? -15.384 -7.344 -12.958 1.00 92.94 108 ALA A CA 1
ATOM 784 C C . ALA A 1 108 ? -16.519 -8.361 -12.761 1.00 92.94 108 ALA A C 1
ATOM 786 O O . ALA A 1 108 ? -17.688 -7.980 -12.790 1.00 92.94 108 ALA A O 1
ATOM 787 N N . GLY A 1 109 ? -16.189 -9.626 -12.490 1.00 93.50 109 GLY A N 1
ATOM 788 C CA . GLY A 1 109 ? -17.150 -10.682 -12.182 1.00 93.50 109 GLY A CA 1
ATOM 789 C C . GLY A 1 109 ? -18.004 -10.348 -10.961 1.00 93.50 109 GLY A C 1
ATOM 790 O O . GLY A 1 109 ? -19.226 -10.465 -11.028 1.00 93.50 109 GLY A O 1
ATOM 791 N N . VAL A 1 110 ? -17.395 -9.833 -9.886 1.00 91.88 110 VAL A N 1
ATOM 792 C CA . VAL A 1 110 ? -18.133 -9.359 -8.700 1.00 91.88 110 VAL A CA 1
ATOM 793 C C . VAL A 1 110 ? -19.158 -8.285 -9.069 1.00 91.88 110 VAL A C 1
ATOM 795 O O . VAL A 1 110 ? -20.301 -8.338 -8.609 1.00 91.88 110 VAL A O 1
ATOM 798 N N . LEU A 1 111 ? -18.783 -7.332 -9.926 1.00 89.12 111 LEU A N 1
ATOM 799 C CA . LEU A 1 111 ? -19.675 -6.252 -10.350 1.00 89.12 111 LEU A CA 1
ATOM 800 C C . LEU A 1 111 ? -20.808 -6.743 -11.254 1.00 89.12 111 LEU A C 1
ATOM 802 O O . LEU A 1 111 ? -21.970 -6.422 -11.004 1.00 89.12 111 LEU A O 1
ATOM 806 N N . VAL A 1 112 ? -20.484 -7.537 -12.277 1.00 92.31 112 VAL A N 1
ATOM 807 C CA . VAL A 1 112 ? -21.452 -8.041 -13.264 1.00 92.31 112 VAL A CA 1
ATOM 808 C C . VAL A 1 112 ? -22.454 -8.989 -12.610 1.00 92.31 112 VAL A C 1
ATOM 810 O O . VAL A 1 112 ? -23.660 -8.843 -12.803 1.00 92.31 112 VAL A O 1
ATOM 813 N N . LEU A 1 113 ? -21.979 -9.911 -11.770 1.00 92.38 113 LEU A N 1
ATOM 814 C CA . LEU A 1 113 ? -22.828 -10.869 -11.056 1.00 92.38 113 LEU A CA 1
ATOM 815 C C . LEU A 1 113 ? -23.519 -10.255 -9.829 1.00 92.38 113 LEU A C 1
ATOM 817 O O . LEU A 1 113 ? -24.316 -10.921 -9.160 1.00 92.38 113 LEU A O 1
ATOM 821 N N . ARG A 1 114 ? -23.229 -8.982 -9.516 1.00 88.62 114 ARG A N 1
ATOM 822 C CA . ARG A 1 114 ? -23.686 -8.286 -8.306 1.00 88.62 114 ARG A CA 1
ATOM 823 C C . ARG A 1 114 ? -23.428 -9.134 -7.062 1.00 88.62 114 ARG A C 1
ATOM 825 O O . ARG A 1 114 ? -24.328 -9.332 -6.242 1.00 88.62 114 ARG A O 1
ATOM 832 N N . TRP A 1 115 ? -22.214 -9.670 -6.935 1.00 88.62 115 TRP A N 1
ATOM 833 C CA . TRP A 1 115 ? -21.813 -10.549 -5.836 1.00 88.62 115 TRP A CA 1
ATOM 834 C C . TRP A 1 115 ? -21.471 -9.749 -4.573 1.00 88.62 115 TRP A C 1
ATOM 836 O O . TRP A 1 115 ? -20.370 -9.804 -4.021 1.00 88.62 115 TRP A O 1
ATOM 846 N N . LYS A 1 116 ? -22.450 -8.945 -4.153 1.00 88.75 116 LYS A N 1
ATOM 847 C CA . LYS A 1 116 ? -22.326 -8.006 -3.046 1.00 88.75 116 LYS A CA 1
ATOM 848 C C . LYS A 1 116 ? -21.990 -8.725 -1.730 1.00 88.75 116 LYS A C 1
ATOM 850 O O . LYS A 1 116 ? -22.364 -9.895 -1.575 1.00 88.75 116 LYS A O 1
ATOM 855 N N . PRO A 1 117 ? -21.330 -8.043 -0.777 1.00 92.38 117 PRO A N 1
ATOM 856 C CA . PRO A 1 117 ? -21.061 -8.568 0.562 1.00 92.38 117 PRO A CA 1
ATOM 857 C C . PRO A 1 117 ? -22.256 -9.274 1.217 1.00 92.38 117 PRO A C 1
ATOM 859 O O . PRO A 1 117 ? -22.102 -10.386 1.711 1.00 92.38 117 PRO A O 1
ATOM 862 N N . GLU A 1 118 ? -23.457 -8.702 1.124 1.00 91.00 118 GLU A N 1
ATOM 863 C CA . GLU A 1 118 ? -24.695 -9.207 1.741 1.00 91.00 118 GLU A CA 1
ATOM 864 C C . GLU A 1 118 ? -25.208 -10.509 1.104 1.00 91.00 118 GLU A C 1
ATOM 866 O O . GLU A 1 118 ? -26.018 -11.220 1.693 1.00 91.00 118 GLU A O 1
ATOM 871 N N . ARG A 1 119 ? -24.750 -10.844 -0.111 1.00 90.50 119 ARG A N 1
ATOM 872 C CA . ARG A 1 119 ? -25.037 -12.140 -0.752 1.00 90.50 119 ARG A CA 1
ATOM 873 C C . ARG A 1 119 ? -24.024 -13.218 -0.374 1.00 90.50 119 ARG A C 1
ATOM 875 O O . ARG A 1 119 ? -24.322 -14.398 -0.523 1.00 90.50 119 ARG A O 1
ATOM 882 N N . ARG A 1 120 ? -22.822 -12.822 0.058 1.00 92.25 120 ARG A N 1
ATOM 883 C CA . ARG A 1 120 ? -21.733 -13.731 0.462 1.00 92.25 120 ARG A CA 1
ATOM 884 C C . ARG A 1 120 ? -21.771 -14.048 1.948 1.00 92.25 120 ARG A C 1
ATOM 886 O O . ARG A 1 120 ? -21.447 -15.162 2.345 1.00 92.25 120 ARG A O 1
ATOM 893 N N . TYR A 1 121 ? -22.166 -13.068 2.746 1.00 95.19 121 TYR A N 1
ATOM 894 C CA . TYR A 1 121 ? -22.159 -13.127 4.194 1.00 95.19 121 TYR A CA 1
ATOM 895 C C . TYR A 1 121 ? -23.499 -12.675 4.743 1.00 95.19 121 TYR A C 1
ATOM 897 O O . TYR A 1 121 ? -24.170 -11.817 4.171 1.00 95.19 121 TYR A O 1
ATOM 905 N N . ARG A 1 122 ? -23.885 -13.258 5.878 1.00 94.19 122 ARG A N 1
ATOM 906 C CA . ARG A 1 122 ? -25.126 -12.885 6.551 1.00 94.19 122 ARG A CA 1
ATOM 907 C C . ARG A 1 122 ? -25.001 -11.458 7.066 1.00 94.19 122 ARG A C 1
ATOM 909 O O . ARG A 1 122 ? -24.044 -11.145 7.766 1.00 94.19 122 ARG A O 1
ATOM 916 N N . TRP A 1 123 ? -25.973 -10.623 6.736 1.00 92.06 123 TRP A N 1
ATOM 917 C CA . TRP A 1 123 ? -26.073 -9.263 7.242 1.00 92.06 123 TRP A CA 1
ATOM 918 C C . TRP A 1 123 ? -27.515 -8.996 7.649 1.00 92.06 123 TRP A C 1
ATOM 920 O O . TRP A 1 123 ? -28.436 -9.264 6.875 1.00 92.06 123 TRP A O 1
ATOM 930 N N . ARG A 1 124 ? -27.701 -8.515 8.876 1.00 87.81 124 ARG A N 1
ATOM 931 C CA . ARG A 1 124 ? -28.978 -8.044 9.415 1.00 87.81 124 ARG A CA 1
ATOM 932 C C . ARG A 1 124 ? -28.685 -6.943 10.409 1.00 87.81 124 ARG A C 1
ATOM 934 O O . ARG A 1 124 ? -27.758 -7.090 11.203 1.00 87.81 124 ARG A O 1
ATOM 941 N N . GLU A 1 125 ? -29.478 -5.887 10.362 1.00 84.88 125 GLU A N 1
ATOM 942 C CA . GLU A 1 125 ? -29.399 -4.806 11.333 1.00 84.88 125 GLU A CA 1
ATOM 943 C C . GLU A 1 125 ? -29.529 -5.352 12.761 1.00 84.88 125 GLU A C 1
ATOM 945 O O . GLU A 1 125 ? -30.324 -6.254 13.033 1.00 84.88 125 GLU A O 1
ATOM 950 N N . ILE A 1 126 ? -28.687 -4.840 13.653 1.00 82.81 126 ILE A N 1
ATOM 951 C CA . ILE A 1 126 ? -28.711 -5.183 15.073 1.00 82.81 126 ILE A CA 1
ATOM 952 C C . ILE A 1 126 ? -29.731 -4.252 15.734 1.00 82.81 126 ILE A C 1
ATOM 954 O O . ILE A 1 126 ? -29.685 -3.048 15.503 1.00 82.81 126 ILE A O 1
ATOM 958 N N . GLY A 1 127 ? -30.675 -4.810 16.496 1.00 66.00 127 GLY A N 1
ATOM 959 C CA . GLY A 1 127 ? -31.714 -4.042 17.199 1.00 66.00 127 GLY A CA 1
ATOM 960 C C . GLY A 1 127 ? -32.915 -3.580 16.352 1.00 66.00 127 GLY A C 1
ATOM 961 O O . GLY A 1 127 ? -33.889 -3.093 16.915 1.00 66.00 127 GLY A O 1
ATOM 962 N N . GLY A 1 128 ? -32.906 -3.755 15.023 1.00 53.78 128 GLY A N 1
ATOM 963 C CA . GLY A 1 128 ? -33.989 -3.310 14.132 1.00 53.78 128 GLY A CA 1
ATOM 964 C C . GLY A 1 128 ? -35.019 -4.395 13.776 1.00 53.78 128 GLY A C 1
ATOM 965 O O . GLY A 1 128 ? -34.657 -5.465 13.290 1.00 53.78 128 GLY A O 1
ATOM 966 N N . GLY A 1 129 ? -36.314 -4.106 13.976 1.00 47.66 129 GLY A N 1
ATOM 967 C CA . GLY A 1 129 ? -37.488 -4.714 13.306 1.00 47.66 129 GLY A CA 1
ATOM 968 C C . GLY A 1 129 ? 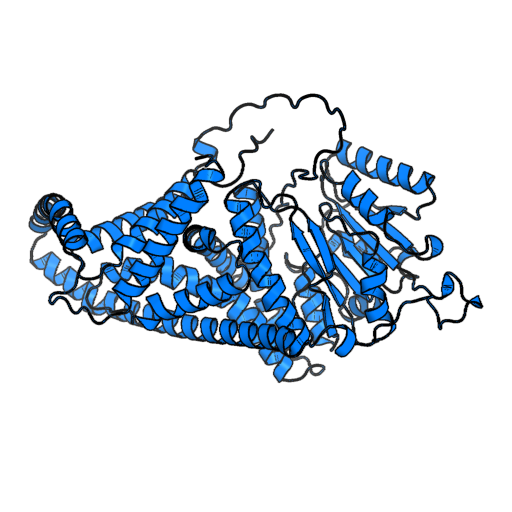-37.794 -6.210 13.506 1.00 47.66 129 GLY A C 1
ATOM 969 O O . GLY A 1 129 ? -38.882 -6.652 13.146 1.00 47.66 129 GLY A O 1
ATOM 970 N N . GLY A 1 130 ? -36.873 -6.991 14.070 1.00 49.25 130 GLY A N 1
ATOM 971 C CA . GLY A 1 130 ? -37.054 -8.423 14.343 1.00 49.25 130 GLY A CA 1
ATOM 972 C C . GLY A 1 130 ? -36.151 -8.979 15.448 1.00 49.25 130 GLY A C 1
ATOM 973 O O . GLY A 1 130 ? -36.033 -10.196 15.571 1.00 49.25 130 GLY A O 1
ATOM 974 N N . GLY A 1 131 ? -35.481 -8.103 16.205 1.00 54.91 131 GLY A N 1
ATOM 975 C CA . GLY A 1 131 ? -34.784 -8.451 17.443 1.00 54.91 131 GLY A CA 1
ATOM 976 C C . GLY A 1 131 ? -35.720 -8.331 18.642 1.00 54.91 131 GLY A C 1
ATOM 977 O O . GLY A 1 131 ? -36.733 -7.636 18.570 1.00 54.91 131 GLY A O 1
ATOM 978 N N . ASP A 1 132 ? -35.379 -9.016 19.728 1.00 57.31 132 ASP A N 1
ATOM 979 C CA . ASP A 1 132 ? -36.087 -8.870 20.993 1.00 57.31 132 ASP A CA 1
ATOM 980 C C . ASP A 1 132 ? -35.920 -7.430 21.502 1.00 57.31 132 ASP A C 1
ATOM 982 O O . ASP A 1 132 ? -34.811 -7.003 21.831 1.00 57.31 132 ASP A O 1
ATOM 986 N N . LEU A 1 133 ? -37.011 -6.659 21.492 1.00 62.16 133 LEU A N 1
ATOM 987 C CA . LEU A 1 133 ? -37.023 -5.264 21.939 1.00 62.16 133 LEU A CA 1
ATOM 988 C C . LEU A 1 133 ? -36.639 -5.146 23.422 1.00 62.16 133 LEU A C 1
ATOM 990 O O . LEU A 1 133 ? -36.209 -4.074 23.846 1.00 62.16 133 LEU A O 1
ATOM 994 N N . GLU A 1 134 ? -36.751 -6.236 24.187 1.00 65.50 134 GLU A N 1
ATOM 995 C CA . GLU A 1 134 ? -36.379 -6.293 25.601 1.00 65.50 134 GLU A CA 1
ATOM 996 C C . GLU A 1 134 ? -34.860 -6.193 25.820 1.00 65.50 134 GLU A C 1
ATOM 998 O O . GLU A 1 134 ? -34.433 -5.719 26.869 1.00 65.50 134 GLU A O 1
ATOM 1003 N N . LEU A 1 135 ? -34.034 -6.551 24.825 1.00 71.25 135 LEU A N 1
ATOM 1004 C CA . LEU A 1 135 ? -32.569 -6.505 24.944 1.00 71.25 135 LEU A CA 1
ATOM 1005 C C . LEU A 1 135 ? -31.990 -5.080 24.897 1.00 71.25 135 LEU A C 1
ATOM 1007 O O . LEU A 1 135 ? -30.866 -4.875 25.345 1.00 71.25 135 LEU A O 1
ATOM 1011 N N . GLY A 1 136 ? -32.698 -4.086 24.347 1.00 81.62 136 GLY A N 1
ATOM 1012 C CA . GLY A 1 136 ? -32.213 -2.698 24.292 1.00 81.62 136 GLY A CA 1
ATOM 1013 C C . GLY A 1 136 ? -30.780 -2.556 23.741 1.00 81.62 136 GLY A C 1
ATOM 1014 O O . GLY A 1 136 ? -30.476 -3.026 22.641 1.00 81.62 136 GLY A O 1
ATOM 1015 N N . SER A 1 137 ? -29.883 -1.912 24.503 1.00 83.62 137 SER A N 1
ATOM 1016 C CA . SER A 1 137 ? -28.459 -1.780 24.144 1.00 83.62 137 SER A CA 1
ATOM 1017 C C . SER A 1 137 ? -27.683 -3.097 24.247 1.00 83.62 137 SER A C 1
ATOM 1019 O O . SER A 1 137 ? -26.643 -3.234 23.609 1.00 83.62 137 SER A O 1
ATOM 1021 N N . GLU A 1 138 ? -28.178 -4.097 24.981 1.00 85.12 138 GLU A N 1
ATOM 1022 C CA . GLU A 1 138 ? -27.520 -5.401 25.142 1.00 85.12 138 GLU A CA 1
ATOM 1023 C C . GLU A 1 138 ? -27.518 -6.250 23.873 1.00 85.12 138 GLU A C 1
ATOM 1025 O O . GLU A 1 138 ? -26.703 -7.160 23.735 1.00 85.12 138 GLU A O 1
ATOM 1030 N N . ALA A 1 139 ? -28.369 -5.914 22.902 1.00 86.88 139 ALA A N 1
ATOM 1031 C CA . ALA A 1 139 ? -28.311 -6.505 21.571 1.00 86.88 139 ALA A CA 1
ATOM 1032 C C . ALA A 1 139 ? -27.016 -6.138 20.814 1.00 86.88 139 ALA A C 1
ATOM 1034 O O . ALA A 1 139 ? -26.648 -6.820 19.853 1.00 86.88 139 ALA A O 1
ATOM 1035 N N . TYR A 1 140 ? -26.334 -5.060 21.216 1.00 93.25 140 TYR A N 1
ATOM 1036 C CA . TYR A 1 140 ? -25.120 -4.562 20.580 1.00 93.25 140 TYR A CA 1
ATOM 1037 C C . TYR A 1 140 ? -23.873 -5.118 21.272 1.00 93.25 140 TYR A C 1
ATOM 1039 O O . TYR A 1 140 ? -23.740 -5.093 22.494 1.00 93.25 140 TYR A O 1
ATOM 1047 N N . ALA A 1 141 ? -22.926 -5.590 20.461 1.00 94.69 141 ALA A N 1
ATOM 1048 C CA . ALA A 1 141 ? -21.630 -6.060 20.935 1.00 94.69 141 ALA A CA 1
ATOM 1049 C C . ALA A 1 141 ? -20.806 -4.926 21.563 1.00 94.69 141 ALA A C 1
ATOM 1051 O O . ALA A 1 141 ? -20.950 -3.760 21.181 1.00 94.69 141 ALA A O 1
ATOM 1052 N N . MET A 1 142 ? -19.902 -5.284 22.474 1.00 97.38 142 MET A N 1
ATOM 1053 C CA . MET A 1 142 ? -18.952 -4.333 23.048 1.00 97.38 142 MET A CA 1
ATOM 1054 C C . MET A 1 142 ? -17.845 -4.028 22.035 1.00 97.38 142 MET A C 1
ATOM 1056 O O . MET A 1 142 ? -17.191 -4.941 21.516 1.00 97.38 142 MET A O 1
ATOM 1060 N N . VAL A 1 143 ? -17.619 -2.746 21.749 1.00 98.38 143 VAL A N 1
ATOM 1061 C CA . VAL A 1 143 ? -16.690 -2.297 20.704 1.00 98.38 143 VAL A CA 1
ATOM 1062 C C . VAL A 1 143 ? -15.641 -1.364 21.277 1.00 98.38 143 VAL A C 1
ATOM 1064 O O . VAL A 1 143 ? -15.959 -0.331 21.861 1.00 98.38 143 VAL A O 1
ATOM 1067 N N . LEU A 1 144 ? -14.380 -1.696 21.023 1.00 98.69 144 LEU A N 1
ATOM 1068 C CA . LEU A 1 144 ? -13.243 -0.813 21.229 1.00 98.69 144 LEU A CA 1
ATOM 1069 C C . LEU A 1 144 ? -12.954 -0.028 19.942 1.00 98.69 144 LEU A C 1
ATOM 1071 O O . LEU A 1 144 ? -12.931 -0.603 18.856 1.00 98.69 144 LEU A O 1
ATOM 1075 N N . VAL A 1 145 ? -12.671 1.264 20.041 1.00 98.75 145 VAL A N 1
ATOM 1076 C CA . VAL A 1 145 ? -12.168 2.086 18.935 1.00 98.75 145 VAL A CA 1
ATOM 1077 C C . VAL A 1 145 ? -10.798 2.616 19.322 1.00 98.75 145 VAL A C 1
ATOM 1079 O O . VAL A 1 145 ? -10.690 3.415 20.243 1.00 98.75 145 VAL A O 1
ATOM 1082 N N . GLN A 1 146 ? -9.755 2.179 18.624 1.00 98.50 146 GLN A N 1
ATOM 1083 C CA . GLN A 1 146 ? -8.375 2.581 18.883 1.00 98.50 146 GLN A CA 1
ATOM 1084 C C . GLN A 1 146 ? -7.916 3.665 17.915 1.00 98.50 146 GLN A C 1
ATOM 1086 O O . GLN A 1 146 ? -8.047 3.513 16.695 1.00 98.50 146 GLN A O 1
ATOM 1091 N N . ILE A 1 147 ? -7.314 4.716 18.471 1.00 98.31 147 ILE A N 1
ATOM 1092 C CA . ILE A 1 147 ? -6.738 5.830 17.717 1.00 98.31 147 ILE A CA 1
ATOM 1093 C C . ILE A 1 147 ? -5.272 6.014 18.131 1.00 98.31 147 ILE A C 1
ATOM 1095 O O . ILE A 1 147 ? -4.997 6.722 19.102 1.00 98.31 147 ILE A O 1
ATOM 1099 N N . PRO A 1 148 ? -4.314 5.351 17.456 1.00 97.19 148 PRO A N 1
ATOM 1100 C CA . PRO A 1 148 ? -2.898 5.601 17.683 1.00 97.19 148 PRO A CA 1
ATOM 1101 C C . PRO A 1 148 ? -2.470 6.969 17.146 1.00 97.19 148 PRO A C 1
ATOM 1103 O O . PRO A 1 148 ? -2.749 7.305 15.993 1.00 97.19 148 PRO A O 1
ATOM 1106 N N . MET A 1 149 ? -1.750 7.716 17.982 1.00 95.25 149 MET A N 1
ATOM 1107 C CA . MET A 1 149 ? -1.245 9.061 17.714 1.00 95.25 149 MET A CA 1
ATOM 1108 C C . MET A 1 149 ? 0.257 9.167 18.029 1.00 95.25 149 MET A C 1
ATOM 1110 O O . MET A 1 149 ? 0.770 8.608 18.998 1.00 95.25 149 MET A O 1
ATOM 1114 N N . PHE A 1 150 ? 0.982 9.882 17.179 1.00 93.94 150 PHE A N 1
ATOM 1115 C CA . PHE A 1 150 ? 2.315 10.415 17.369 1.00 93.94 150 PHE A CA 1
ATOM 1116 C C . PHE A 1 150 ? 2.506 11.804 16.712 1.00 93.94 150 PHE A C 1
ATOM 1118 O O . PHE A 1 150 ? 2.814 11.926 15.522 1.00 93.94 150 PHE A O 1
ATOM 1125 N N . ASN A 1 151 ? 2.472 12.850 17.538 1.00 91.94 151 ASN A N 1
ATOM 1126 C CA . ASN A 1 151 ? 2.698 14.257 17.197 1.00 91.94 151 ASN A CA 1
ATOM 1127 C C . ASN A 1 151 ? 1.713 14.834 16.146 1.00 91.94 151 ASN A C 1
ATOM 1129 O O . ASN A 1 151 ? 2.068 15.763 15.418 1.00 91.94 151 ASN A O 1
ATOM 1133 N N . GLU A 1 152 ? 0.473 14.339 16.038 1.00 88.31 152 GLU A N 1
ATOM 1134 C CA . GLU A 1 152 ? -0.509 14.811 15.042 1.00 88.31 152 GLU A CA 1
ATOM 1135 C C . GLU A 1 152 ? -1.335 16.026 15.491 1.00 88.31 152 GLU A C 1
ATOM 1137 O O . GLU A 1 152 ? -2.568 16.000 15.568 1.00 88.31 152 GLU A O 1
ATOM 1142 N N . LYS A 1 153 ? -0.641 17.145 15.701 1.00 90.88 153 LYS A N 1
ATOM 1143 C CA . LYS A 1 153 ? -1.236 18.431 16.094 1.00 90.88 153 LYS A CA 1
ATOM 1144 C C . LYS A 1 153 ? -2.382 18.907 15.189 1.00 90.88 153 LYS A C 1
ATOM 1146 O O . LYS A 1 153 ? -3.332 19.511 15.675 1.00 90.88 153 LYS A O 1
ATOM 1151 N N . GLU A 1 154 ? -2.306 18.647 13.887 1.00 89.81 154 GLU A N 1
ATOM 1152 C CA . GLU A 1 154 ? -3.258 19.203 12.912 1.00 89.81 154 GLU A CA 1
ATOM 1153 C C . GLU A 1 154 ? -4.566 18.404 12.798 1.00 89.81 154 GLU A C 1
ATOM 1155 O O . GLU A 1 154 ? -5.569 18.923 12.310 1.00 89.81 154 GLU A O 1
ATOM 1160 N N . VAL A 1 155 ? -4.579 17.137 13.230 1.00 92.19 155 VAL A N 1
ATOM 1161 C CA . VAL A 1 155 ? -5.705 16.218 12.967 1.00 92.19 155 VAL A CA 1
ATOM 1162 C C . VAL A 1 155 ? -6.305 15.573 14.217 1.00 92.19 155 VAL A C 1
ATOM 1164 O O . VAL A 1 155 ? -7.418 15.052 14.126 1.00 92.19 155 VAL A O 1
ATOM 1167 N N . TYR A 1 156 ? -5.663 15.675 15.392 1.00 95.06 156 TYR A N 1
ATOM 1168 C CA . TYR A 1 156 ? -6.131 15.014 16.622 1.00 95.06 156 TYR A CA 1
ATOM 1169 C C . TYR A 1 156 ? -7.608 15.299 16.944 1.00 95.06 156 TYR A C 1
ATOM 1171 O O . TYR A 1 156 ? -8.383 14.376 17.185 1.00 95.06 156 TYR A O 1
ATOM 1179 N N . LYS A 1 157 ? -8.028 16.570 16.870 1.00 95.69 157 LYS A N 1
ATOM 1180 C CA . LYS A 1 157 ? -9.394 16.995 17.201 1.00 95.69 157 LYS A CA 1
ATOM 1181 C C . LYS A 1 157 ? -10.435 16.407 16.251 1.00 95.69 157 LYS A C 1
ATOM 1183 O O . LYS A 1 157 ? -11.502 15.976 16.682 1.00 95.69 157 LYS A O 1
ATOM 1188 N N . LEU A 1 158 ? -10.121 16.386 14.956 1.00 94.25 158 LEU A N 1
ATOM 1189 C CA . LEU A 1 158 ? -11.004 15.824 13.934 1.00 94.25 158 LEU A CA 1
ATOM 1190 C C . LEU A 1 158 ? -11.130 14.306 14.085 1.00 94.25 158 LEU A C 1
ATOM 1192 O O . LEU A 1 158 ? -12.234 13.782 13.978 1.00 94.25 158 LEU A O 1
ATOM 1196 N N . SER A 1 159 ? -10.025 13.614 14.364 1.00 95.38 159 SER A N 1
ATOM 1197 C CA . SER A 1 159 ? -10.010 12.159 14.533 1.00 95.38 159 SER A CA 1
ATOM 1198 C C . SER A 1 159 ? -10.757 11.710 15.787 1.00 95.38 159 SER A C 1
ATOM 1200 O O . SER A 1 159 ? -11.664 10.881 15.687 1.00 95.38 159 SER A O 1
ATOM 1202 N N . ILE A 1 160 ? -10.467 12.320 16.944 1.00 97.81 160 ILE A N 1
ATOM 1203 C CA . ILE A 1 160 ? -11.177 12.029 18.201 1.00 97.81 160 ILE A CA 1
ATOM 1204 C C . ILE A 1 160 ? -12.664 12.347 18.042 1.00 97.81 160 ILE A C 1
ATOM 1206 O O . ILE A 1 160 ? -13.508 11.517 18.370 1.00 97.81 160 ILE A O 1
ATOM 1210 N N . GLY A 1 161 ? -12.999 13.505 17.465 1.00 97.56 161 GLY A N 1
ATOM 1211 C CA . GLY A 1 161 ? -14.389 13.882 17.225 1.00 97.56 161 GLY A CA 1
ATOM 1212 C C . GLY A 1 161 ? -15.134 12.916 16.300 1.00 97.56 161 GLY A C 1
ATOM 1213 O O . GLY A 1 161 ? -16.283 12.581 16.578 1.00 97.56 161 GLY A O 1
ATOM 1214 N N . ALA A 1 162 ? -14.494 12.429 15.233 1.00 97.44 162 ALA A N 1
ATOM 1215 C CA . ALA A 1 162 ? -15.101 11.461 14.321 1.00 97.44 162 ALA A CA 1
ATOM 1216 C C . ALA A 1 162 ? -15.328 10.096 14.992 1.00 97.44 162 ALA A C 1
ATOM 1218 O O . ALA A 1 162 ? -16.378 9.489 14.800 1.00 97.44 162 ALA A O 1
ATOM 1219 N N . ALA A 1 163 ? -14.387 9.636 15.822 1.00 97.75 163 ALA A N 1
ATOM 1220 C CA . ALA A 1 163 ? -14.540 8.401 16.586 1.00 97.75 163 ALA A CA 1
ATOM 1221 C C . ALA A 1 163 ? -15.635 8.508 17.661 1.00 97.75 163 ALA A C 1
ATOM 1223 O O . ALA A 1 163 ? -16.468 7.612 17.783 1.00 97.75 163 ALA A O 1
ATOM 1224 N N . CYS A 1 164 ? -15.688 9.621 18.398 1.00 97.44 164 CYS A N 1
ATOM 1225 C CA . CYS A 1 164 ? -16.754 9.881 19.367 1.00 97.44 164 CYS A CA 1
ATOM 1226 C C . CYS A 1 164 ? -18.128 10.100 18.709 1.00 97.44 164 CYS A C 1
ATOM 1228 O O . CYS A 1 164 ? -19.149 9.934 19.367 1.00 97.44 164 CYS A O 1
ATOM 1230 N N . GLY A 1 165 ? -18.167 10.464 17.424 1.00 96.88 165 GLY A N 1
ATOM 1231 C CA . GLY A 1 165 ? -19.393 10.652 16.644 1.00 96.88 165 GLY A CA 1
ATOM 1232 C C . GLY A 1 165 ? -19.968 9.376 16.016 1.00 96.88 165 GLY A C 1
ATOM 1233 O O . GLY A 1 165 ? -20.944 9.461 15.267 1.00 96.88 165 GLY A O 1
ATOM 1234 N N . LEU A 1 166 ? -19.374 8.206 16.272 1.00 97.88 166 LEU A N 1
ATOM 1235 C CA . LEU A 1 166 ? -19.873 6.927 15.768 1.00 97.88 166 LEU A CA 1
ATOM 1236 C C . LEU A 1 166 ? -21.234 6.587 16.389 1.00 97.88 166 LEU A C 1
ATOM 1238 O O . LEU A 1 166 ? -21.407 6.610 17.605 1.00 97.88 166 LEU A O 1
ATOM 1242 N N . ALA A 1 167 ? -22.198 6.226 15.545 1.00 95.69 167 ALA A N 1
ATOM 1243 C CA . ALA A 1 167 ? -23.515 5.778 15.968 1.00 95.69 167 ALA A CA 1
ATOM 1244 C C . ALA A 1 167 ? -23.422 4.344 16.511 1.00 95.69 167 ALA A C 1
ATOM 1246 O O . ALA A 1 167 ? -23.468 3.367 15.762 1.00 95.69 167 ALA A O 1
ATOM 1247 N N . TRP A 1 168 ? -23.261 4.236 17.826 1.00 95.56 168 TRP A N 1
ATOM 1248 C CA . TRP A 1 168 ? -23.289 2.998 18.602 1.00 95.56 168 TRP A CA 1
ATOM 1249 C C . TRP A 1 168 ? -23.761 3.328 20.026 1.00 95.56 168 TRP A C 1
ATOM 1251 O O . TRP A 1 168 ? -23.527 4.457 20.469 1.00 95.56 168 TRP A O 1
ATOM 1261 N N . PRO A 1 169 ? -24.418 2.411 20.760 1.00 93.62 169 PRO A N 1
ATOM 1262 C CA . PRO A 1 169 ? -24.785 2.680 22.148 1.00 93.62 169 PRO A CA 1
ATOM 1263 C C . PRO A 1 169 ? -23.550 3.044 22.982 1.00 93.62 169 PRO A C 1
ATOM 1265 O O . PRO A 1 169 ? -22.527 2.361 22.919 1.00 93.62 169 PRO A O 1
ATOM 1268 N N . SER A 1 170 ? -23.627 4.139 23.742 1.00 90.88 170 SER A N 1
ATOM 1269 C CA . SER A 1 170 ? -22.484 4.706 24.473 1.00 90.88 170 SER A CA 1
ATOM 1270 C C . SER A 1 170 ? -21.967 3.795 25.588 1.00 90.88 170 SER A C 1
ATOM 1272 O O . SER A 1 170 ? -20.787 3.831 25.915 1.00 90.88 170 SER A O 1
ATOM 1274 N N . ASP A 1 171 ? -22.838 2.960 26.154 1.00 93.19 171 ASP A N 1
ATOM 1275 C CA . ASP A 1 171 ? -22.512 1.900 27.112 1.00 93.19 171 ASP A CA 1
ATOM 1276 C C . ASP A 1 171 ? -21.851 0.676 26.453 1.00 93.19 171 ASP A C 1
ATOM 1278 O O . ASP A 1 171 ? -21.254 -0.149 27.141 1.00 93.19 171 ASP A O 1
ATOM 1282 N N . ARG A 1 172 ? -21.919 0.574 25.119 1.00 96.44 172 ARG A N 1
ATOM 1283 C CA . ARG A 1 172 ? -21.335 -0.505 24.306 1.00 96.44 172 ARG A CA 1
ATOM 1284 C C . ARG A 1 172 ? -20.131 -0.067 23.471 1.00 96.44 172 ARG A C 1
ATOM 1286 O O . ARG A 1 172 ? -19.624 -0.853 22.668 1.00 96.44 172 ARG A O 1
ATOM 1293 N N . LEU A 1 173 ? -19.669 1.171 23.644 1.00 97.62 173 LEU A N 1
ATOM 1294 C CA . LEU A 1 173 ? -18.562 1.767 22.899 1.00 97.62 173 LEU A CA 1
ATOM 1295 C C . LEU A 1 173 ? -17.480 2.262 23.859 1.00 97.62 173 LEU A C 1
ATOM 1297 O O . LEU A 1 173 ? -17.781 2.961 24.821 1.00 97.62 173 LEU A O 1
ATOM 1301 N N . ILE A 1 174 ? -16.220 1.946 23.573 1.00 98.38 174 ILE A N 1
ATOM 1302 C CA . ILE A 1 174 ? -15.054 2.458 24.300 1.00 98.38 174 ILE A CA 1
ATOM 1303 C C . ILE A 1 174 ? -14.100 3.076 23.287 1.00 98.38 174 ILE A C 1
ATOM 1305 O O . ILE A 1 174 ? -13.633 2.388 22.381 1.00 98.38 174 ILE A O 1
ATOM 1309 N N . ILE A 1 175 ? -13.794 4.362 23.429 1.00 98.50 175 ILE A N 1
ATOM 1310 C CA . ILE A 1 175 ? -12.782 5.044 22.619 1.00 98.50 175 ILE A CA 1
ATOM 1311 C C . ILE A 1 175 ? -11.459 5.016 23.382 1.00 98.50 175 ILE A C 1
ATOM 1313 O O . ILE A 1 175 ? -11.400 5.455 24.522 1.00 98.50 175 ILE A O 1
ATOM 1317 N N . GLN A 1 176 ? -10.395 4.525 22.761 1.00 98.44 176 GLN A N 1
ATOM 1318 C CA . GLN A 1 176 ? -9.066 4.419 23.352 1.00 98.44 176 GLN A CA 1
ATOM 1319 C C . GLN A 1 176 ? -8.064 5.186 22.484 1.00 98.44 176 GLN A C 1
ATOM 1321 O O . GLN A 1 176 ? -7.688 4.748 21.392 1.00 98.44 176 GLN A O 1
ATOM 1326 N N . VAL A 1 177 ? -7.638 6.351 22.968 1.00 98.50 177 VAL A N 1
ATOM 1327 C CA . VAL A 1 177 ? -6.620 7.186 22.320 1.00 98.50 177 VAL A CA 1
ATOM 1328 C C . VAL A 1 177 ? -5.251 6.767 22.843 1.00 98.50 177 VAL A C 1
ATOM 1330 O O . VAL A 1 177 ? -5.011 6.811 24.047 1.00 98.50 177 VAL A O 1
ATOM 1333 N N . LEU A 1 178 ? -4.368 6.334 21.940 1.00 97.94 178 LEU A N 1
ATOM 1334 C CA . LEU A 1 178 ? -3.034 5.828 22.271 1.00 97.94 178 LEU A CA 1
ATOM 1335 C C . LEU A 1 178 ? -1.995 6.865 21.861 1.00 97.94 178 LEU A C 1
ATOM 1337 O O . LEU A 1 178 ? -1.606 6.913 20.693 1.00 97.94 178 LEU A O 1
ATOM 1341 N N . ASP A 1 179 ? -1.566 7.699 22.804 1.00 96.69 179 ASP A N 1
ATOM 1342 C CA . ASP A 1 179 ? -0.677 8.817 22.509 1.00 96.69 179 ASP A CA 1
ATOM 1343 C C . ASP A 1 179 ? 0.785 8.501 22.837 1.00 96.69 179 ASP A C 1
ATOM 1345 O O . ASP A 1 179 ? 1.234 8.432 23.985 1.00 96.69 179 ASP A O 1
ATOM 1349 N N . ASP A 1 180 ? 1.541 8.332 21.762 1.00 95.62 180 ASP A N 1
ATOM 1350 C CA . ASP A 1 180 ? 2.955 8.011 21.758 1.00 95.62 180 ASP A CA 1
ATOM 1351 C C . ASP A 1 180 ? 3.824 9.272 21.545 1.00 95.62 180 ASP A C 1
ATOM 1353 O O . ASP A 1 180 ? 5.048 9.162 21.392 1.00 95.62 180 ASP A O 1
ATOM 1357 N N . SER A 1 181 ? 3.205 10.462 21.486 1.00 94.19 181 SER A N 1
ATOM 1358 C CA . SER A 1 181 ? 3.832 11.759 21.197 1.00 94.19 181 SER A CA 1
ATOM 1359 C C . SER A 1 181 ? 4.999 12.077 22.126 1.00 94.19 181 SER A C 1
ATOM 1361 O O . SER A 1 181 ? 5.014 11.753 23.315 1.00 94.19 181 SER A O 1
ATOM 1363 N N . THR A 1 182 ? 6.006 12.740 21.562 1.00 91.94 182 THR A N 1
ATOM 1364 C CA . THR A 1 182 ? 7.166 13.261 22.303 1.00 91.94 182 THR A CA 1
ATOM 1365 C C . THR A 1 182 ? 7.073 14.763 22.531 1.00 91.94 182 THR A C 1
ATOM 1367 O O . THR A 1 182 ? 7.760 15.284 23.405 1.00 91.94 182 THR A O 1
ATOM 1370 N N . ASP A 1 183 ? 6.261 15.457 21.733 1.00 93.25 183 ASP A N 1
ATOM 1371 C CA . ASP A 1 183 ? 5.973 16.874 21.913 1.00 93.25 183 ASP A CA 1
ATOM 1372 C C . ASP A 1 183 ? 4.959 17.056 23.049 1.00 93.25 183 ASP A C 1
ATOM 1374 O O . ASP A 1 183 ? 3.840 16.545 22.988 1.00 93.25 183 ASP A O 1
ATOM 1378 N N . LYS A 1 184 ? 5.367 17.774 24.099 1.00 92.56 184 LYS A N 1
ATOM 1379 C CA . LYS A 1 184 ? 4.544 17.986 25.289 1.00 92.56 184 LYS A CA 1
ATOM 1380 C C . LYS A 1 184 ? 3.296 18.816 24.987 1.00 92.56 184 LYS A C 1
ATOM 1382 O O . LYS A 1 184 ? 2.234 18.485 25.503 1.00 92.56 184 LYS A O 1
ATOM 1387 N N . ASP A 1 185 ? 3.403 19.822 24.124 1.00 94.12 185 ASP A N 1
ATOM 1388 C CA . ASP A 1 185 ? 2.268 20.687 23.800 1.00 94.12 185 ASP A CA 1
ATOM 1389 C C . ASP A 1 185 ? 1.191 19.890 23.055 1.00 94.12 185 ASP A C 1
ATOM 1391 O O . ASP A 1 185 ? -0.003 20.064 23.294 1.00 94.12 185 ASP A O 1
ATOM 1395 N N . VAL A 1 186 ? 1.603 18.965 22.180 1.00 94.00 186 VAL A N 1
ATOM 1396 C CA . VAL A 1 186 ? 0.668 18.074 21.478 1.00 94.00 186 VAL A CA 1
ATOM 1397 C C . VAL A 1 186 ? -0.013 17.116 22.453 1.00 94.00 186 VAL A C 1
ATOM 1399 O O . VAL A 1 186 ? -1.232 16.980 22.390 1.00 94.00 186 VAL A O 1
ATOM 1402 N N . LYS A 1 187 ? 0.730 16.517 23.392 1.00 95.19 187 LYS A N 1
ATOM 1403 C CA . LYS A 1 187 ? 0.144 15.641 24.423 1.00 95.19 187 LYS A CA 1
ATOM 1404 C C . LYS A 1 187 ? -0.917 16.353 25.252 1.00 95.19 187 LYS A C 1
ATOM 1406 O O . LYS A 1 187 ? -2.005 15.817 25.451 1.00 95.19 187 LYS A O 1
ATOM 1411 N N . ASP A 1 188 ? -0.613 17.568 25.704 1.00 96.44 188 ASP A N 1
ATOM 1412 C CA . ASP A 1 188 ? -1.530 18.360 26.523 1.00 96.44 188 ASP A CA 1
ATOM 1413 C C . ASP A 1 188 ? -2.821 18.688 25.739 1.00 96.44 188 ASP A C 1
ATOM 1415 O O . ASP A 1 188 ? -3.922 18.639 26.294 1.00 96.44 188 ASP A O 1
ATOM 1419 N N . LEU A 1 189 ? -2.713 18.951 24.429 1.00 97.12 189 LEU A N 1
ATOM 1420 C CA . LEU A 1 189 ? -3.862 19.176 23.543 1.00 97.12 189 LEU A CA 1
ATOM 1421 C C . LEU A 1 189 ? -4.719 17.917 23.339 1.00 97.12 189 LEU A C 1
ATOM 1423 O O . LEU A 1 189 ? -5.950 18.006 23.392 1.00 97.12 189 LEU A O 1
ATOM 1427 N N . VAL A 1 190 ? -4.093 16.760 23.108 1.00 97.50 190 VAL A N 1
ATOM 1428 C CA . VAL A 1 190 ? -4.790 15.477 22.915 1.00 97.50 190 VAL A CA 1
ATOM 1429 C C . VAL A 1 190 ? -5.508 15.061 24.199 1.00 97.50 190 VAL A C 1
ATOM 1431 O O . VAL A 1 190 ? -6.694 14.722 24.163 1.00 97.50 190 VAL A O 1
ATOM 1434 N N . GLU A 1 191 ? -4.830 15.152 25.346 1.00 97.81 191 GLU A N 1
ATOM 1435 C CA . GLU A 1 191 ? -5.410 14.840 26.653 1.00 97.81 191 GLU A CA 1
ATOM 1436 C C . GLU A 1 191 ? -6.599 15.759 26.975 1.00 97.81 191 GLU A C 1
ATOM 1438 O O . GLU A 1 191 ? -7.639 15.298 27.458 1.00 97.81 191 GLU A O 1
ATOM 1443 N N . LEU A 1 192 ? -6.478 17.059 26.683 1.00 97.88 192 LEU A N 1
ATOM 1444 C CA . LEU A 1 192 ? -7.558 18.022 26.882 1.00 97.88 192 LEU A CA 1
ATOM 1445 C C . LEU A 1 192 ? -8.789 17.687 26.030 1.00 97.88 192 LEU A C 1
ATOM 1447 O O . LEU A 1 192 ? -9.907 17.719 26.542 1.00 97.88 192 LEU A O 1
ATOM 1451 N N . GLU A 1 193 ? -8.609 17.338 24.755 1.00 98.25 193 GLU A N 1
ATOM 1452 C CA . GLU A 1 193 ? -9.728 16.949 23.888 1.00 98.25 193 GLU A CA 1
ATOM 1453 C C . GLU A 1 193 ? -10.412 15.672 24.393 1.00 98.25 193 GLU A C 1
ATOM 1455 O O . GLU A 1 193 ? -11.643 15.612 24.431 1.00 98.25 193 GLU A O 1
ATOM 1460 N N . CYS A 1 194 ? -9.643 14.692 24.880 1.00 98.12 194 CYS A N 1
ATOM 1461 C CA . CYS A 1 194 ? -10.205 13.497 25.513 1.00 98.12 194 CYS A CA 1
ATOM 1462 C C . CYS A 1 194 ? -11.052 13.854 26.746 1.00 98.12 194 CYS A C 1
ATOM 1464 O O . CYS A 1 194 ? -12.175 13.369 26.881 1.00 98.12 194 CYS A O 1
ATOM 1466 N N . LYS A 1 195 ? -10.573 14.763 27.609 1.00 98.25 195 LYS A N 1
ATOM 1467 C CA . LYS A 1 195 ? -11.333 15.260 28.775 1.00 98.25 195 LYS A CA 1
ATOM 1468 C C . LYS A 1 195 ? -12.624 15.975 28.367 1.00 98.25 195 LYS A C 1
ATOM 1470 O O . LYS A 1 195 ? -13.658 15.786 29.008 1.00 98.25 195 LYS A O 1
ATOM 1475 N N . ILE A 1 196 ? -12.588 16.763 27.290 1.00 98.12 196 ILE A N 1
ATOM 1476 C CA . ILE A 1 196 ? -13.774 17.436 26.742 1.00 98.12 196 ILE A CA 1
ATOM 1477 C C . ILE A 1 196 ? -14.819 16.405 26.304 1.00 98.12 196 ILE A C 1
ATOM 1479 O O . ILE A 1 196 ? -15.987 16.544 26.666 1.00 98.12 196 ILE A O 1
ATOM 1483 N N . TRP A 1 197 ? -14.438 15.357 25.571 1.00 97.88 197 TRP A N 1
ATOM 1484 C CA . TRP A 1 197 ? -15.381 14.304 25.173 1.00 97.88 197 TRP A CA 1
ATOM 1485 C C . TRP A 1 197 ? -15.873 13.456 26.347 1.00 97.88 197 TRP A C 1
ATOM 1487 O O . TRP A 1 197 ? -17.068 13.164 26.410 1.00 97.88 197 TRP A O 1
ATOM 1497 N N . ALA A 1 198 ? -15.011 13.156 27.320 1.00 97.38 198 ALA A N 1
ATOM 1498 C CA . ALA A 1 198 ? -15.409 12.478 28.552 1.00 97.38 198 ALA A CA 1
ATOM 1499 C C . ALA A 1 198 ? -16.486 13.275 29.313 1.00 97.38 198 ALA A C 1
ATOM 1501 O O . ALA A 1 198 ? -17.501 12.717 29.724 1.00 97.38 198 ALA A O 1
ATOM 1502 N N . SER A 1 199 ? -16.336 14.604 29.419 1.00 97.19 199 SER A N 1
ATOM 1503 C CA . SER A 1 199 ? -17.343 15.478 30.052 1.00 97.19 199 SER A CA 1
ATOM 1504 C C . SER A 1 199 ? -18.691 15.531 29.321 1.00 97.19 199 SER A C 1
ATOM 1506 O O . SER A 1 199 ? -19.695 15.914 29.917 1.00 97.19 199 SER A O 1
ATOM 1508 N N . LYS A 1 200 ? -18.735 15.114 28.049 1.00 95.75 200 LYS A N 1
ATOM 1509 C CA . LYS A 1 200 ? -19.971 14.966 27.263 1.00 95.75 200 LYS A CA 1
ATOM 1510 C C . LYS A 1 200 ? -20.619 13.584 27.427 1.00 95.75 200 LYS A C 1
ATOM 1512 O O . LYS A 1 200 ? -21.596 13.300 26.744 1.00 95.75 200 LYS A O 1
ATOM 1517 N N . GLY A 1 201 ? -20.084 12.734 28.306 1.00 94.44 201 GLY A N 1
ATOM 1518 C CA . GLY A 1 201 ? -20.604 11.393 28.575 1.00 94.44 201 GLY A CA 1
ATOM 1519 C C . GLY A 1 201 ? -20.078 10.305 27.636 1.00 94.44 201 GLY A C 1
ATOM 1520 O O . GLY A 1 201 ? -20.599 9.193 27.661 1.00 94.44 201 GLY A O 1
ATOM 1521 N N . MET A 1 202 ? -19.056 10.590 26.821 1.00 96.31 202 MET A N 1
ATOM 1522 C CA . MET A 1 202 ? -18.406 9.554 26.016 1.00 96.31 202 MET A CA 1
ATOM 1523 C C . MET A 1 202 ? -17.464 8.718 26.880 1.00 96.31 202 MET A C 1
ATOM 1525 O O . MET A 1 202 ? -16.670 9.260 27.648 1.00 96.31 202 MET A O 1
ATOM 1529 N N . ASN A 1 203 ? -17.500 7.400 26.706 1.00 96.94 203 ASN A N 1
ATOM 1530 C CA . ASN A 1 203 ? -16.537 6.497 27.323 1.00 96.94 203 ASN A CA 1
ATOM 1531 C C . ASN A 1 203 ? -15.221 6.526 26.529 1.00 96.94 203 ASN A C 1
ATOM 1533 O O . ASN A 1 203 ? -15.042 5.777 25.568 1.00 96.94 203 ASN A O 1
ATOM 1537 N N . ILE A 1 204 ? -14.341 7.464 26.885 1.00 97.94 204 ILE A N 1
ATOM 1538 C CA . ILE A 1 204 ? -13.050 7.695 26.235 1.00 97.94 204 ILE A CA 1
ATOM 1539 C C . ILE A 1 204 ? -11.904 7.595 27.243 1.00 97.94 204 ILE A C 1
ATOM 1541 O O . ILE A 1 204 ? -11.951 8.200 28.315 1.00 97.94 204 ILE A O 1
ATOM 1545 N N . THR A 1 205 ? -10.860 6.857 26.880 1.00 97.50 205 THR A N 1
ATOM 1546 C CA . THR A 1 205 ? -9.617 6.724 27.638 1.00 97.50 205 THR A CA 1
ATOM 1547 C C . THR A 1 205 ? -8.453 7.321 26.854 1.00 97.50 205 THR A C 1
ATOM 1549 O O . THR A 1 205 ? -8.373 7.211 25.628 1.00 97.50 205 THR A O 1
ATOM 1552 N N . TYR A 1 206 ? -7.556 7.988 27.577 1.00 98.00 206 TYR A N 1
ATOM 1553 C CA . TYR A 1 206 ? -6.312 8.539 27.051 1.00 98.00 206 TYR A CA 1
ATOM 1554 C C . TYR A 1 206 ? -5.157 7.770 27.681 1.00 98.00 206 TYR A C 1
ATOM 1556 O O . TYR A 1 206 ? -4.941 7.859 28.889 1.00 98.00 206 TYR A O 1
ATOM 1564 N N . GLU A 1 207 ? -4.452 6.995 26.864 1.00 97.31 207 GLU A N 1
ATOM 1565 C CA . GLU A 1 207 ? -3.395 6.098 27.309 1.00 97.31 207 GLU A CA 1
ATOM 1566 C C . GLU A 1 207 ? -2.050 6.537 26.739 1.00 97.31 207 GLU A C 1
ATOM 1568 O O . GLU A 1 207 ? -1.907 6.798 25.543 1.00 97.31 207 GLU A O 1
ATOM 1573 N N . VAL A 1 208 ? -1.046 6.575 27.610 1.00 95.69 208 VAL A N 1
ATOM 1574 C CA . VAL A 1 208 ? 0.340 6.902 27.270 1.00 95.69 208 VAL A CA 1
ATOM 1575 C C . VAL A 1 208 ? 1.250 5.809 27.803 1.00 95.69 208 VAL A C 1
ATOM 1577 O O . VAL A 1 208 ? 1.032 5.280 28.892 1.00 95.69 208 VAL A O 1
ATOM 1580 N N . ARG A 1 209 ? 2.318 5.508 27.068 1.00 93.69 209 ARG A N 1
ATOM 1581 C CA . ARG A 1 209 ? 3.339 4.546 27.499 1.00 93.69 209 ARG A CA 1
ATOM 1582 C C . ARG A 1 209 ? 4.709 5.194 27.641 1.00 93.69 209 ARG A C 1
ATOM 1584 O O . ARG A 1 209 ? 5.022 6.206 27.020 1.00 93.69 209 ARG A O 1
ATOM 1591 N N . ASN A 1 210 ? 5.561 4.571 28.451 1.00 87.50 210 ASN A N 1
ATOM 1592 C CA . ASN A 1 210 ? 6.889 5.098 28.797 1.00 87.50 210 ASN A CA 1
ATOM 1593 C C . ASN A 1 210 ? 7.992 4.745 27.784 1.00 87.50 210 ASN A C 1
ATOM 1595 O O . ASN A 1 210 ? 9.157 5.081 27.987 1.00 87.50 210 ASN A O 1
ATOM 1599 N N . ASN A 1 211 ? 7.668 4.019 26.714 1.00 89.44 211 ASN A N 1
ATOM 1600 C CA . ASN A 1 211 ? 8.629 3.586 25.707 1.00 89.44 211 ASN A CA 1
ATOM 1601 C C . ASN A 1 211 ? 7.981 3.589 24.321 1.00 89.44 211 ASN A C 1
ATOM 1603 O O . ASN A 1 211 ? 6.792 3.342 24.200 1.00 89.44 211 ASN A O 1
ATOM 1607 N N . ARG A 1 212 ? 8.774 3.794 23.266 1.00 88.69 212 ARG A N 1
ATOM 1608 C CA . ARG A 1 212 ? 8.295 3.767 21.870 1.00 88.69 212 ARG A CA 1
ATOM 1609 C C . ARG A 1 212 ? 8.695 2.490 21.126 1.00 88.69 212 ARG A C 1
ATOM 1611 O O . ARG A 1 212 ? 8.819 2.483 19.899 1.00 88.69 212 ARG A O 1
ATOM 1618 N N . LYS A 1 213 ? 8.967 1.401 21.855 1.00 89.50 213 LYS A N 1
ATOM 1619 C CA . LYS A 1 213 ? 9.407 0.144 21.241 1.00 89.50 213 LYS A CA 1
ATOM 1620 C C . LYS A 1 213 ? 8.284 -0.412 20.367 1.00 89.50 213 LYS A C 1
ATOM 1622 O O . LYS A 1 213 ? 7.131 -0.463 20.791 1.00 89.50 213 LYS A O 1
ATOM 1627 N N . GLY A 1 214 ? 8.622 -0.789 19.138 1.00 86.81 214 GLY A N 1
ATOM 1628 C CA . GLY A 1 214 ? 7.662 -1.318 18.172 1.00 86.81 214 GLY A CA 1
ATOM 1629 C C . GLY A 1 214 ? 6.690 -0.286 17.592 1.00 86.81 214 GLY A C 1
ATOM 1630 O O . GLY A 1 214 ? 5.751 -0.683 16.908 1.00 86.81 214 GLY A O 1
ATOM 1631 N N . TYR A 1 215 ? 6.895 1.018 17.840 1.00 91.75 215 TYR A N 1
ATOM 1632 C CA . TYR A 1 215 ? 6.076 2.111 17.292 1.00 91.75 215 TYR A CA 1
ATOM 1633 C C . TYR A 1 215 ? 4.566 1.831 17.454 1.00 91.75 215 TYR A C 1
ATOM 1635 O O . TYR A 1 215 ? 4.145 1.394 18.527 1.00 91.75 215 TYR A O 1
ATOM 1643 N N . LYS A 1 216 ? 3.766 2.023 16.395 1.00 93.62 216 LYS A N 1
ATOM 1644 C CA . LYS A 1 216 ? 2.320 1.756 16.371 1.00 93.62 216 LYS A CA 1
ATOM 1645 C C . LYS A 1 216 ? 1.970 0.327 16.803 1.00 93.62 216 LYS A C 1
ATOM 1647 O O . LYS A 1 216 ? 1.070 0.151 17.614 1.00 93.62 216 LYS A O 1
ATOM 1652 N N . ALA A 1 217 ? 2.703 -0.682 16.328 1.00 93.88 217 ALA A N 1
ATOM 1653 C CA . ALA A 1 217 ? 2.465 -2.080 16.694 1.00 93.88 217 ALA A CA 1
ATOM 1654 C C . ALA A 1 217 ? 2.619 -2.313 18.203 1.00 93.88 217 ALA A C 1
ATOM 1656 O O . ALA A 1 217 ? 1.820 -3.019 18.813 1.00 93.88 217 ALA A O 1
ATOM 1657 N N . GLY A 1 218 ? 3.638 -1.695 18.806 1.00 94.75 218 GLY A N 1
ATOM 1658 C CA . GLY A 1 218 ? 3.874 -1.752 20.245 1.00 94.75 218 GLY A CA 1
ATOM 1659 C C . GLY A 1 218 ? 2.786 -1.041 21.048 1.00 94.75 218 GLY A C 1
ATOM 1660 O O . GLY A 1 218 ? 2.317 -1.601 22.035 1.00 94.75 218 GLY A O 1
ATOM 1661 N N . ALA A 1 219 ? 2.345 0.137 20.592 1.00 96.00 219 ALA A N 1
ATOM 1662 C CA . ALA A 1 219 ? 1.255 0.877 21.226 1.00 96.00 219 ALA A CA 1
ATOM 1663 C C . ALA A 1 219 ? -0.052 0.069 21.196 1.00 96.00 219 ALA A C 1
ATOM 1665 O O . ALA A 1 219 ? -0.657 -0.151 22.240 1.00 96.00 219 ALA A O 1
ATOM 1666 N N . LEU A 1 220 ? -0.431 -0.471 20.031 1.00 96.75 220 LEU A N 1
ATOM 1667 C CA . LEU A 1 220 ? -1.610 -1.333 19.888 1.00 96.75 220 LEU A CA 1
ATOM 1668 C C . LEU A 1 220 ? -1.496 -2.609 20.735 1.00 96.75 220 LEU A C 1
ATOM 1670 O O . LEU A 1 220 ? -2.478 -3.052 21.318 1.00 96.75 220 LEU A O 1
ATOM 1674 N N . LYS A 1 221 ? -0.303 -3.207 20.841 1.00 96.12 221 LYS A N 1
ATOM 1675 C CA . LYS A 1 221 ? -0.080 -4.403 21.665 1.00 96.12 221 LYS A CA 1
ATOM 1676 C C . LYS A 1 221 ? -0.312 -4.141 23.154 1.00 96.12 221 LYS A C 1
ATOM 1678 O O . LYS A 1 221 ? -0.991 -4.932 23.802 1.00 96.12 221 LYS A O 1
ATOM 1683 N N . GLU A 1 222 ? 0.284 -3.075 23.685 1.00 96.38 222 GLU A N 1
ATOM 1684 C CA . GLU A 1 222 ? 0.164 -2.681 25.094 1.00 96.38 222 GLU A CA 1
ATOM 1685 C C . GLU A 1 222 ? -1.277 -2.273 25.419 1.00 96.38 222 GLU A C 1
ATOM 1687 O O . GLU A 1 222 ? -1.844 -2.721 26.413 1.00 96.38 222 GLU A O 1
ATOM 1692 N N . ALA A 1 223 ? -1.916 -1.551 24.499 1.00 96.25 223 ALA A N 1
ATOM 1693 C CA . ALA A 1 223 ? -3.309 -1.135 24.587 1.00 96.25 223 ALA A CA 1
ATOM 1694 C C . ALA A 1 223 ? -4.312 -2.290 24.729 1.00 96.25 223 ALA A C 1
ATOM 1696 O O . ALA A 1 223 ? -5.333 -2.131 25.393 1.00 96.25 223 ALA A O 1
ATOM 1697 N N . MET A 1 224 ? -4.027 -3.460 24.150 1.00 96.94 224 MET A N 1
ATOM 1698 C CA . MET A 1 224 ? -4.891 -4.642 24.277 1.00 96.94 224 MET A CA 1
ATOM 1699 C C . MET A 1 224 ? -4.813 -5.320 25.659 1.00 96.94 224 MET A C 1
ATOM 1701 O O . MET A 1 224 ? -5.609 -6.212 25.932 1.00 96.94 224 MET A O 1
ATOM 1705 N N . GLN A 1 225 ? -3.862 -4.938 26.525 1.00 95.94 225 GLN A N 1
ATOM 1706 C CA . GLN A 1 225 ? -3.6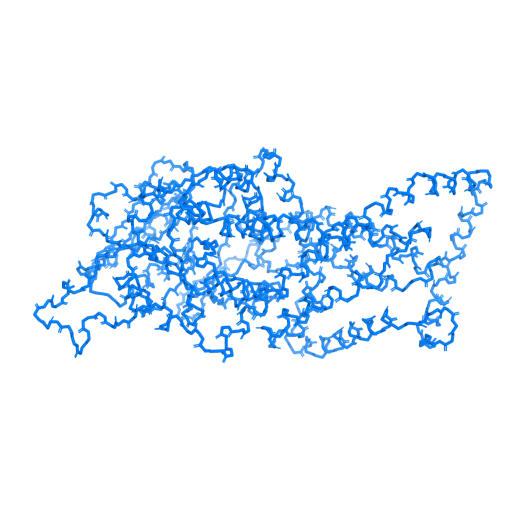75 -5.535 27.860 1.00 95.94 225 GLN A CA 1
ATOM 1707 C C . GLN A 1 225 ? -4.485 -4.843 28.965 1.00 95.94 225 GLN A C 1
ATOM 1709 O O . GLN A 1 225 ? -4.498 -5.309 30.103 1.00 95.94 225 GLN A O 1
ATOM 1714 N N . TYR A 1 226 ? -5.131 -3.716 28.663 1.00 96.81 226 TYR A N 1
ATOM 1715 C CA . TYR A 1 226 ? -5.942 -3.008 29.645 1.00 96.81 226 TYR A CA 1
ATOM 1716 C C . TYR A 1 226 ? -7.184 -3.821 30.013 1.00 96.81 226 TYR A C 1
ATOM 1718 O O . TYR A 1 226 ? -7.858 -4.381 29.151 1.00 96.81 226 TYR A O 1
ATOM 1726 N N . SER A 1 227 ? -7.531 -3.839 31.301 1.00 96.00 227 SER A N 1
ATOM 1727 C CA . SER A 1 227 ? -8.612 -4.683 31.827 1.00 96.00 227 SER A CA 1
ATOM 1728 C C . SER A 1 227 ? -9.966 -4.422 31.162 1.00 96.00 227 SER A C 1
ATOM 1730 O O . SER A 1 227 ? -10.714 -5.360 30.895 1.00 96.00 227 SER A O 1
ATOM 1732 N N . TYR A 1 228 ? -10.259 -3.161 30.832 1.00 95.00 228 TYR A N 1
ATOM 1733 C CA . TYR A 1 228 ? -11.489 -2.761 30.149 1.00 95.00 228 TYR A CA 1
ATOM 1734 C C . TYR A 1 228 ? -11.559 -3.207 28.683 1.00 95.00 228 TYR A C 1
ATOM 1736 O O . TYR A 1 228 ? -12.623 -3.097 28.085 1.00 95.00 228 TYR A O 1
ATOM 1744 N N . VAL A 1 229 ? -10.465 -3.685 28.081 1.00 96.44 229 VAL A N 1
ATOM 1745 C CA . VAL A 1 229 ? -10.469 -4.220 26.710 1.00 96.44 229 VAL A CA 1
ATOM 1746 C C . VAL A 1 229 ? -10.983 -5.657 26.683 1.00 96.44 229 VAL A C 1
ATOM 1748 O O . VAL A 1 229 ? -11.593 -6.066 25.700 1.00 96.44 229 VAL A O 1
ATOM 1751 N N . HIS A 1 230 ? -10.827 -6.412 27.773 1.00 94.00 230 HIS A N 1
ATOM 1752 C CA . HIS A 1 230 ? -11.262 -7.811 27.845 1.00 94.00 230 HIS A CA 1
ATOM 1753 C C . HIS A 1 230 ? -12.783 -8.003 27.781 1.00 94.00 230 HIS A C 1
ATOM 1755 O O . HIS A 1 230 ? -13.239 -9.118 27.549 1.00 94.00 230 HIS A O 1
ATOM 1761 N N . GLN A 1 231 ? -13.566 -6.939 27.975 1.00 94.06 231 GLN A N 1
ATOM 1762 C CA . GLN A 1 231 ? -15.020 -6.973 27.790 1.00 94.06 231 GLN A CA 1
ATOM 1763 C C . GLN A 1 231 ? -15.447 -6.709 26.337 1.00 94.06 231 GLN A C 1
ATOM 1765 O O . GLN A 1 231 ? -16.630 -6.819 26.038 1.00 94.06 231 GLN A O 1
ATOM 1770 N N . CYS A 1 232 ? -14.524 -6.316 25.451 1.00 97.94 232 CYS A N 1
ATOM 1771 C CA . CYS A 1 232 ? -14.823 -5.986 24.061 1.00 97.94 232 CYS A CA 1
ATOM 1772 C C . CYS A 1 232 ? -14.779 -7.228 23.165 1.00 97.94 232 CYS A C 1
ATOM 1774 O O . CYS A 1 232 ? -13.867 -8.048 23.252 1.00 97.94 232 CYS A O 1
ATOM 1776 N N . ASP A 1 233 ? -15.725 -7.318 22.232 1.00 97.88 233 ASP A N 1
ATOM 1777 C CA . ASP A 1 233 ? -15.776 -8.379 21.221 1.00 97.88 233 ASP A CA 1
ATOM 1778 C C . ASP A 1 233 ? -14.989 -7.993 19.959 1.00 97.88 233 ASP A C 1
ATOM 1780 O O . ASP A 1 233 ? -14.378 -8.830 19.275 1.00 97.88 233 ASP A O 1
ATOM 1784 N N . TYR A 1 234 ? -15.022 -6.697 19.636 1.00 98.69 234 TYR A N 1
ATOM 1785 C CA . TYR A 1 234 ? -14.496 -6.131 18.402 1.00 98.69 234 TYR A CA 1
ATOM 1786 C C . TYR A 1 234 ? -13.634 -4.899 18.668 1.00 98.69 234 TYR A C 1
ATOM 1788 O O . TYR A 1 234 ? -13.896 -4.135 19.595 1.00 98.69 234 TYR A O 1
ATOM 1796 N N . VAL A 1 235 ? -12.636 -4.679 17.811 1.00 98.75 235 VAL A N 1
ATOM 1797 C CA . VAL A 1 235 ? -11.797 -3.478 17.813 1.00 98.75 235 VAL A CA 1
ATOM 1798 C C . VAL A 1 235 ? -11.771 -2.827 16.432 1.00 98.75 235 VAL A C 1
ATOM 1800 O O . VAL A 1 235 ? -11.397 -3.453 15.441 1.00 98.75 235 VAL A O 1
ATOM 1803 N N . ALA A 1 236 ? -12.181 -1.565 16.353 1.00 98.69 236 ALA A N 1
ATOM 1804 C CA . ALA A 1 236 ? -12.028 -0.712 15.183 1.00 98.69 236 ALA A CA 1
ATOM 1805 C C . ALA A 1 236 ? -10.749 0.118 15.319 1.00 98.69 236 ALA A C 1
ATOM 1807 O O . ALA A 1 236 ? -10.474 0.655 16.387 1.00 98.69 236 ALA A O 1
ATOM 1808 N N . ILE A 1 237 ? -9.970 0.236 14.246 1.00 98.44 237 ILE A N 1
ATOM 1809 C CA . ILE A 1 237 ? -8.680 0.941 14.277 1.00 98.44 237 ILE A CA 1
ATOM 1810 C C . ILE A 1 237 ? -8.712 2.083 13.275 1.00 98.44 237 ILE A C 1
ATOM 1812 O O . ILE A 1 237 ? -8.978 1.852 12.090 1.00 98.44 237 ILE A O 1
ATOM 1816 N N . PHE A 1 238 ? -8.395 3.289 13.739 1.00 98.31 238 PHE A N 1
ATOM 1817 C CA . PHE A 1 238 ? -8.298 4.483 12.907 1.00 98.31 238 PHE A CA 1
ATOM 1818 C C . PHE A 1 238 ? -6.986 5.215 13.163 1.00 98.31 238 PHE A C 1
ATOM 1820 O O . PHE A 1 238 ? -6.712 5.623 14.282 1.00 98.31 238 PHE A O 1
ATOM 1827 N N . ASP A 1 239 ? -6.187 5.411 12.118 1.00 96.19 239 ASP A N 1
ATOM 1828 C CA . ASP A 1 239 ? -5.060 6.346 12.177 1.00 96.19 239 ASP A CA 1
ATOM 1829 C C . ASP A 1 239 ? -5.557 7.775 12.454 1.00 96.19 239 ASP A C 1
ATOM 1831 O O . ASP A 1 239 ? -6.688 8.132 12.114 1.00 96.19 239 ASP A O 1
ATOM 1835 N N . ALA A 1 240 ? -4.691 8.611 13.025 1.00 92.94 240 ALA A N 1
ATOM 1836 C CA . ALA A 1 240 ? -5.026 9.966 13.462 1.00 92.94 240 ALA A CA 1
ATOM 1837 C C . ALA A 1 240 ? -5.535 10.913 12.352 1.00 92.94 240 ALA A C 1
ATOM 1839 O O . ALA A 1 240 ? -6.086 11.961 12.660 1.00 92.94 240 ALA A O 1
ATOM 1840 N N . ASP A 1 241 ? -5.376 10.588 11.065 1.00 91.94 241 ASP A N 1
ATOM 1841 C CA . ASP A 1 241 ? -5.939 11.365 9.950 1.00 91.94 241 ASP A CA 1
ATOM 1842 C C . ASP A 1 241 ? -7.262 10.810 9.397 1.00 91.94 241 ASP A C 1
ATOM 1844 O O . ASP A 1 241 ? -7.824 11.374 8.455 1.00 91.94 241 ASP A O 1
ATOM 1848 N N . PHE A 1 242 ? -7.772 9.712 9.962 1.00 95.69 242 PHE A N 1
ATOM 1849 C CA . PHE A 1 242 ? -8.981 9.052 9.486 1.00 95.69 242 PHE A CA 1
ATOM 1850 C C . PHE A 1 242 ? -10.232 9.586 10.176 1.00 95.69 242 PHE A C 1
ATOM 1852 O O . PHE A 1 242 ? -10.284 9.760 11.391 1.00 95.69 242 PHE A O 1
ATOM 1859 N N . GLN A 1 243 ? -11.263 9.809 9.366 1.00 95.50 243 GLN A N 1
ATOM 1860 C CA . GLN A 1 243 ? -12.558 10.331 9.792 1.00 95.50 243 GLN A CA 1
ATOM 1861 C C . GLN A 1 243 ? -13.652 9.368 9.307 1.00 95.50 243 GLN A C 1
ATOM 1863 O O . GLN A 1 243 ? -14.085 9.467 8.148 1.00 95.50 243 GLN A O 1
ATOM 1868 N N . PRO A 1 244 ? -14.048 8.375 10.128 1.00 97.31 244 PRO A N 1
ATOM 1869 C CA . PRO A 1 244 ? -15.192 7.527 9.815 1.00 97.31 244 PRO A CA 1
ATOM 1870 C C . PRO A 1 244 ? -16.496 8.327 9.847 1.00 97.31 244 PRO A C 1
ATOM 1872 O O . PRO A 1 244 ? -16.654 9.254 10.636 1.00 97.31 244 PRO A O 1
ATOM 1875 N N . GLU A 1 245 ? -17.435 7.955 8.978 1.00 97.19 245 GLU A N 1
ATOM 1876 C CA . GLU A 1 245 ? -18.817 8.438 9.064 1.00 97.19 245 GLU A CA 1
ATOM 1877 C C . GLU A 1 245 ? -19.531 7.765 10.245 1.00 97.19 245 GLU A C 1
ATOM 1879 O O . GLU A 1 245 ? -19.158 6.664 10.664 1.00 97.19 245 GLU A O 1
ATOM 1884 N N . SER A 1 246 ? -20.574 8.408 10.774 1.00 97.38 246 SER A N 1
ATOM 1885 C CA . SER A 1 246 ? -21.262 7.937 11.984 1.00 97.38 246 SER A CA 1
ATOM 1886 C C . SER A 1 246 ? -21.834 6.519 11.844 1.00 97.38 246 SER A C 1
ATOM 1888 O O . SER A 1 246 ? -21.842 5.760 12.807 1.00 97.38 246 SER A O 1
ATOM 1890 N N . ASP A 1 247 ? -22.246 6.112 10.642 1.00 97.00 247 ASP A N 1
ATOM 1891 C CA . ASP A 1 247 ? -22.817 4.792 10.341 1.00 97.00 247 ASP A CA 1
ATOM 1892 C C . ASP A 1 247 ? -21.774 3.661 10.195 1.00 97.00 247 ASP A C 1
ATOM 1894 O O . ASP A 1 247 ? -22.140 2.513 9.921 1.00 97.00 247 ASP A O 1
ATOM 1898 N N . PHE A 1 248 ? -20.476 3.943 10.372 1.00 98.38 248 PHE A N 1
ATOM 1899 C CA . PHE A 1 248 ? -19.397 2.986 10.106 1.00 98.38 248 PHE A CA 1
ATOM 1900 C C . PHE A 1 248 ? -19.545 1.671 10.891 1.00 98.38 248 PHE A C 1
ATOM 1902 O O . PHE A 1 248 ? -19.453 0.588 10.304 1.00 98.38 248 PHE A O 1
ATOM 1909 N N . LEU A 1 249 ? -19.800 1.738 12.203 1.00 98.00 249 LEU A N 1
ATOM 1910 C CA . LEU A 1 249 ? -19.952 0.543 13.047 1.00 98.00 249 LEU A CA 1
ATOM 1911 C C . LEU A 1 249 ? -21.228 -0.232 12.700 1.00 98.00 249 LEU A C 1
ATOM 1913 O O . LEU A 1 249 ? -21.180 -1.451 12.518 1.00 98.00 249 LEU A O 1
ATOM 1917 N N . MET A 1 250 ? -22.333 0.484 12.471 1.00 96.31 250 MET A N 1
ATOM 1918 C CA . MET A 1 250 ? -23.616 -0.087 12.041 1.00 96.31 250 MET A CA 1
ATOM 1919 C C . MET A 1 250 ? -23.511 -0.860 10.722 1.00 96.31 250 MET A C 1
ATOM 1921 O O . MET A 1 250 ? -24.232 -1.830 10.507 1.00 96.31 250 MET A O 1
ATOM 1925 N N . ARG A 1 251 ? -22.593 -0.476 9.830 1.00 96.88 251 ARG A N 1
ATOM 1926 C CA . ARG A 1 251 ? -22.396 -1.149 8.535 1.00 96.88 251 ARG A CA 1
ATOM 1927 C C . ARG A 1 251 ? -21.350 -2.259 8.555 1.00 96.88 251 ARG A C 1
ATOM 1929 O O . ARG A 1 251 ? -21.352 -3.095 7.653 1.00 96.88 251 ARG A O 1
ATOM 1936 N N . THR A 1 252 ? -20.472 -2.293 9.554 1.00 98.12 252 THR A N 1
ATOM 1937 C CA . THR A 1 252 ? -19.363 -3.259 9.637 1.00 98.12 252 THR A CA 1
ATOM 1938 C C . THR A 1 252 ? -19.648 -4.397 10.613 1.00 98.12 252 THR A C 1
ATOM 1940 O O . THR A 1 252 ? -19.551 -5.565 10.231 1.00 98.12 252 THR A O 1
ATOM 1943 N N . ILE A 1 253 ? -20.048 -4.083 11.846 1.00 97.81 253 ILE A N 1
ATOM 1944 C CA . ILE A 1 253 ? -20.203 -5.057 12.935 1.00 97.81 253 ILE A CA 1
ATOM 1945 C C . ILE A 1 253 ? -21.240 -6.143 12.643 1.00 97.81 253 ILE A C 1
ATOM 1947 O O . ILE A 1 253 ? -20.945 -7.304 12.940 1.00 97.81 253 ILE A O 1
ATOM 1951 N N . PRO A 1 254 ? -22.401 -5.867 12.015 1.00 96.75 254 PRO A N 1
ATOM 1952 C CA . PRO A 1 254 ? -23.358 -6.929 11.724 1.00 96.75 254 PRO A CA 1
ATOM 1953 C C . PRO A 1 254 ? -22.780 -8.089 10.907 1.00 96.75 254 PRO A C 1
ATOM 1955 O O . PRO A 1 254 ? -23.138 -9.243 11.138 1.00 96.75 254 PRO A O 1
ATOM 1958 N N . PHE A 1 255 ? -21.842 -7.822 9.991 1.00 97.56 255 PHE A N 1
ATOM 1959 C CA . PHE A 1 255 ? -21.155 -8.899 9.277 1.00 97.56 255 PHE A CA 1
ATOM 1960 C C . PHE A 1 255 ? -20.331 -9.773 10.227 1.00 97.56 255 PHE A C 1
ATOM 1962 O O . PHE A 1 255 ? -20.337 -10.992 10.085 1.00 97.56 255 PHE A O 1
ATOM 1969 N N . LEU A 1 256 ? -19.643 -9.189 11.206 1.00 97.94 256 LEU A N 1
ATOM 1970 C CA . LEU A 1 256 ? -18.859 -9.955 12.173 1.00 97.94 256 LEU A CA 1
ATOM 1971 C C . LEU A 1 256 ? -19.765 -10.760 13.112 1.00 97.94 256 LEU A C 1
ATOM 1973 O O . LEU A 1 256 ? -19.535 -11.953 13.302 1.00 97.94 256 LEU A O 1
ATOM 1977 N N . VAL A 1 257 ? -20.832 -10.156 13.637 1.00 96.00 257 VAL A N 1
ATOM 1978 C CA . VAL A 1 257 ? -21.772 -10.825 14.555 1.00 96.00 257 VAL A CA 1
ATOM 1979 C C . VAL A 1 257 ? -22.404 -12.058 13.908 1.00 96.00 257 VAL A C 1
ATOM 1981 O O . VAL A 1 257 ? -22.382 -13.143 14.483 1.00 96.00 257 VAL A O 1
ATOM 1984 N N . HIS A 1 258 ? -22.902 -11.933 12.674 1.00 95.75 258 HIS A N 1
ATOM 1985 C CA . HIS A 1 258 ? -23.635 -13.022 12.013 1.00 95.75 258 HIS A CA 1
ATOM 1986 C C . HIS A 1 258 ? -22.743 -14.062 11.320 1.00 95.75 258 HIS A C 1
ATOM 1988 O O . HIS A 1 258 ? -23.257 -15.057 10.799 1.00 95.75 258 HIS A O 1
ATOM 1994 N N . ASN A 1 259 ? -21.420 -13.857 11.276 1.00 97.56 259 ASN A N 1
ATOM 1995 C CA . ASN A 1 259 ? -20.483 -14.749 10.588 1.00 97.56 259 ASN A CA 1
ATOM 1996 C C . ASN A 1 259 ? -19.253 -15.037 11.474 1.00 97.56 259 ASN A C 1
ATOM 1998 O O . ASN A 1 259 ? -18.241 -14.336 11.384 1.00 97.56 259 ASN A O 1
ATOM 2002 N N . PRO A 1 260 ? -19.277 -16.123 12.273 1.00 96.75 260 PRO A N 1
ATOM 2003 C CA . PRO A 1 260 ? -18.235 -16.420 13.261 1.00 96.75 260 PRO A CA 1
ATOM 2004 C C . PRO A 1 260 ? -16.823 -16.616 12.701 1.00 96.75 260 PRO A C 1
ATOM 2006 O O . PRO A 1 260 ? -15.867 -16.447 13.437 1.00 96.75 260 PRO A O 1
ATOM 2009 N N . LYS A 1 261 ? -16.674 -16.960 11.412 1.00 96.62 261 LYS A N 1
ATOM 2010 C CA . LYS A 1 261 ? -15.366 -17.141 10.747 1.00 96.62 261 LYS A CA 1
ATOM 2011 C C . LYS A 1 261 ? -14.782 -15.850 10.160 1.00 96.62 261 LYS A C 1
ATOM 2013 O O . LYS A 1 261 ? -13.666 -15.879 9.639 1.00 96.62 261 LYS A O 1
ATOM 2018 N N . LEU A 1 262 ? -15.530 -14.742 10.177 1.00 98.31 262 LEU A N 1
ATOM 2019 C CA . LEU A 1 262 ? -14.999 -13.441 9.780 1.00 98.31 262 LEU A CA 1
ATOM 2020 C C . LEU A 1 262 ? -14.179 -12.855 10.932 1.00 98.31 262 LEU A C 1
ATOM 2022 O O . LEU A 1 262 ? -14.687 -12.695 12.045 1.00 98.31 262 LEU A O 1
ATOM 2026 N N . ALA A 1 263 ? -12.919 -12.542 10.634 1.00 98.50 263 ALA A N 1
ATOM 2027 C CA . ALA A 1 263 ? -12.011 -11.856 11.550 1.00 98.50 263 ALA A CA 1
ATOM 2028 C C . ALA A 1 263 ? -11.948 -10.355 11.291 1.00 98.50 263 ALA A C 1
ATOM 2030 O O . ALA A 1 263 ? -11.821 -9.596 12.240 1.00 98.50 263 ALA A O 1
ATOM 2031 N N . LEU A 1 264 ? -12.011 -9.938 10.025 1.00 98.75 264 LEU A N 1
ATOM 2032 C CA . LEU A 1 264 ? -11.782 -8.555 9.615 1.00 98.75 264 LEU A CA 1
ATOM 2033 C C . LEU A 1 264 ? -12.855 -8.101 8.632 1.00 98.75 264 LEU A C 1
ATOM 2035 O O . LEU A 1 264 ? -13.106 -8.772 7.627 1.00 98.75 264 LEU A O 1
ATOM 2039 N N . VAL A 1 265 ? -13.405 -6.915 8.883 1.00 98.62 265 VAL A N 1
ATOM 2040 C CA . VAL A 1 265 ? -14.151 -6.123 7.902 1.00 98.62 265 VAL A CA 1
ATOM 2041 C C . VAL A 1 265 ? -13.370 -4.842 7.607 1.00 98.62 265 VAL A C 1
ATOM 2043 O O . VAL A 1 265 ? -13.140 -4.043 8.508 1.00 98.62 265 VAL A O 1
ATOM 2046 N N . GLN A 1 266 ? -12.960 -4.636 6.356 1.00 98.56 266 GLN A N 1
ATOM 2047 C CA . GLN A 1 266 ? -12.187 -3.471 5.908 1.00 98.56 266 GLN A CA 1
ATOM 2048 C C . GLN A 1 266 ? -13.057 -2.544 5.060 1.00 98.56 266 GLN A C 1
ATOM 2050 O O . GLN A 1 266 ? -13.626 -2.970 4.052 1.00 98.56 266 GLN A O 1
ATOM 2055 N N . ALA A 1 267 ? -13.099 -1.265 5.425 1.00 98.19 267 ALA A N 1
ATOM 2056 C CA . ALA A 1 267 ? -13.680 -0.213 4.603 1.00 98.19 267 ALA A CA 1
ATOM 2057 C C . ALA A 1 267 ? -12.653 0.367 3.624 1.00 98.19 267 ALA A C 1
ATOM 2059 O O . ALA A 1 267 ? -11.435 0.255 3.802 1.00 98.19 267 ALA A O 1
ATOM 2060 N N . ARG A 1 268 ? -13.153 1.024 2.581 1.00 96.94 268 ARG A N 1
ATOM 2061 C CA . ARG A 1 268 ? -12.341 1.715 1.586 1.00 96.94 268 ARG A CA 1
ATOM 2062 C C . ARG A 1 268 ? -11.858 3.069 2.100 1.00 96.94 268 ARG A C 1
ATOM 2064 O O . ARG A 1 268 ? -12.601 3.787 2.757 1.00 96.94 268 ARG A O 1
ATOM 2071 N N . TRP A 1 269 ? -10.651 3.469 1.714 1.00 96.25 269 TRP A N 1
ATOM 2072 C CA . TRP A 1 269 ? -10.179 4.831 1.961 1.00 96.25 269 TRP A CA 1
ATOM 2073 C C . TRP A 1 269 ? -10.683 5.792 0.882 1.00 96.25 269 TRP A C 1
ATOM 2075 O O . TRP A 1 269 ? -10.693 5.461 -0.311 1.00 96.25 269 TRP A O 1
ATOM 2085 N N . ASP A 1 270 ? -11.078 6.986 1.306 1.00 94.12 270 ASP A N 1
ATOM 2086 C CA . ASP A 1 270 ? -11.356 8.134 0.448 1.00 94.12 270 ASP A CA 1
ATOM 2087 C C . ASP A 1 270 ? -10.472 9.306 0.878 1.00 94.12 270 ASP A C 1
ATOM 2089 O O . ASP A 1 270 ? -10.085 9.394 2.037 1.00 94.12 270 ASP A O 1
ATOM 2093 N N . PHE A 1 271 ? -10.125 10.200 -0.041 1.00 94.12 271 PHE A N 1
ATOM 2094 C CA . PHE A 1 271 ? -9.048 11.165 0.198 1.00 94.12 271 PHE A CA 1
ATOM 2095 C C . PHE A 1 271 ? -9.559 12.596 0.138 1.00 94.12 271 PHE A C 1
ATOM 2097 O O . PHE A 1 271 ? -10.130 13.001 -0.873 1.00 94.12 271 PHE A O 1
ATOM 2104 N N . VAL A 1 272 ? -9.319 13.393 1.181 1.00 91.81 272 VAL A N 1
ATOM 2105 C CA . VAL A 1 272 ? -9.827 14.778 1.244 1.00 91.81 272 VAL A CA 1
ATOM 2106 C C . VAL A 1 272 ? -8.973 15.758 0.434 1.00 91.81 272 VAL A C 1
ATOM 2108 O O . VAL A 1 272 ? -9.502 16.670 -0.199 1.00 91.81 272 VAL A O 1
ATOM 2111 N N . ASN A 1 273 ? -7.660 15.525 0.351 1.00 91.75 273 ASN A N 1
ATOM 2112 C CA . ASN A 1 273 ? -6.690 16.428 -0.281 1.00 91.75 273 ASN A CA 1
ATOM 2113 C C . ASN A 1 273 ? -6.211 15.966 -1.675 1.00 91.75 273 ASN A C 1
ATOM 2115 O O . ASN A 1 273 ? -5.200 16.439 -2.203 1.00 91.75 273 ASN A O 1
ATOM 2119 N N . PHE A 1 274 ? -6.946 15.072 -2.343 1.00 88.56 274 PHE A N 1
ATOM 2120 C CA . PHE A 1 274 ? -6.538 14.555 -3.659 1.00 88.56 274 PHE A CA 1
ATOM 2121 C C . PHE A 1 274 ? -6.434 15.630 -4.753 1.00 88.56 274 PHE A C 1
ATOM 2123 O O . PHE A 1 274 ? -5.838 15.381 -5.795 1.00 88.56 274 PHE A O 1
ATOM 2130 N N . LYS A 1 275 ? -7.033 16.812 -4.556 1.00 88.56 275 LYS A N 1
ATOM 2131 C CA . LYS A 1 275 ? -6.965 17.946 -5.495 1.00 88.56 275 LYS A CA 1
ATOM 2132 C C . LYS A 1 275 ? -5.824 18.926 -5.201 1.00 88.56 275 LYS A C 1
ATOM 2134 O O . LYS A 1 275 ? -5.667 19.875 -5.959 1.00 88.56 275 LYS A O 1
ATOM 2139 N N . GLU A 1 276 ? -5.046 18.705 -4.143 1.00 88.38 276 GLU A N 1
ATOM 2140 C CA . GLU A 1 276 ? -4.006 19.630 -3.677 1.00 88.38 276 GLU A CA 1
ATOM 2141 C C . GLU A 1 276 ? -2.864 19.804 -4.692 1.00 88.38 276 GLU A C 1
ATOM 2143 O O . GLU A 1 276 ? -2.434 20.923 -4.963 1.00 88.38 276 GLU A O 1
ATOM 2148 N N . CYS A 1 277 ? -2.387 18.717 -5.308 1.00 89.88 277 CYS A N 1
ATOM 2149 C CA . CYS A 1 277 ? -1.373 18.788 -6.357 1.00 89.88 277 CYS A CA 1
ATOM 2150 C C . CYS A 1 277 ? -1.462 17.602 -7.332 1.00 89.88 277 CYS A C 1
ATOM 2152 O O . CYS A 1 277 ? -2.205 16.642 -7.125 1.00 89.88 277 CYS A O 1
ATOM 2154 N N . LEU A 1 278 ? -0.682 17.643 -8.419 1.00 90.81 278 LEU A N 1
ATOM 2155 C CA . LEU A 1 278 ? -0.639 16.546 -9.397 1.00 90.81 278 LEU A CA 1
ATOM 2156 C C . LEU A 1 278 ? -0.237 15.209 -8.749 1.00 90.81 278 LEU A C 1
ATOM 2158 O O . LEU A 1 278 ? -0.786 14.168 -9.100 1.00 90.81 278 LEU A O 1
ATOM 2162 N N . MET A 1 279 ? 0.675 15.244 -7.774 1.00 92.81 279 MET A N 1
ATOM 2163 C CA . MET A 1 279 ? 1.134 14.047 -7.074 1.00 92.81 279 MET A CA 1
ATOM 2164 C C . MET A 1 279 ? 0.012 13.402 -6.252 1.00 92.81 279 MET A C 1
ATOM 2166 O O . MET A 1 279 ? -0.151 12.189 -6.330 1.00 92.81 279 MET A O 1
ATOM 2170 N N . THR A 1 280 ? -0.800 14.172 -5.515 1.00 92.44 280 THR A N 1
ATOM 2171 C CA . THR A 1 280 ? -1.920 13.602 -4.739 1.00 92.44 280 THR A CA 1
ATOM 2172 C C . THR A 1 280 ? -3.008 13.029 -5.654 1.00 92.44 280 THR A C 1
ATOM 2174 O O . THR A 1 280 ? -3.559 11.966 -5.367 1.00 92.44 280 THR A O 1
ATOM 2177 N N . ARG A 1 281 ? -3.239 13.626 -6.831 1.00 92.62 281 ARG A N 1
ATOM 2178 C CA . ARG A 1 281 ? -4.120 13.042 -7.862 1.00 92.62 281 ARG A CA 1
ATOM 2179 C C . ARG A 1 281 ? -3.603 11.704 -8.401 1.00 92.62 281 ARG A C 1
ATOM 2181 O O . ARG A 1 281 ? -4.384 10.772 -8.580 1.00 92.62 281 ARG A O 1
ATOM 2188 N N . ILE A 1 282 ? -2.298 11.613 -8.663 1.00 92.88 282 ILE A N 1
ATOM 2189 C CA . ILE A 1 282 ? -1.626 10.386 -9.121 1.00 92.88 282 ILE A CA 1
ATOM 2190 C C . ILE A 1 282 ? -1.690 9.295 -8.043 1.00 92.88 282 ILE A C 1
ATOM 2192 O O . ILE A 1 282 ? -2.079 8.168 -8.345 1.00 92.88 282 ILE A O 1
ATOM 2196 N N . GLN A 1 283 ? -1.409 9.638 -6.783 1.00 94.38 283 GLN A N 1
ATOM 2197 C CA . GLN A 1 283 ? -1.523 8.717 -5.648 1.00 94.38 283 GLN A CA 1
ATOM 2198 C C . GLN A 1 283 ? -2.938 8.150 -5.505 1.00 94.38 283 GLN A C 1
ATOM 2200 O O . GLN A 1 283 ? -3.104 6.938 -5.366 1.00 94.38 283 GLN A O 1
ATOM 2205 N N . MET A 1 284 ? -3.960 9.009 -5.601 1.00 93.12 284 MET A N 1
ATOM 2206 C CA . MET A 1 284 ? -5.360 8.584 -5.585 1.00 93.12 284 MET A CA 1
ATOM 2207 C C . MET A 1 284 ? -5.650 7.568 -6.699 1.00 93.12 284 MET A C 1
ATOM 2209 O O . MET A 1 284 ? -6.359 6.592 -6.464 1.00 93.12 284 MET A O 1
ATOM 2213 N N . MET A 1 285 ? -5.109 7.767 -7.907 1.00 91.00 285 MET A N 1
ATOM 2214 C CA . MET A 1 285 ? -5.294 6.830 -9.020 1.00 91.00 285 MET A CA 1
ATOM 2215 C C . MET A 1 285 ? -4.710 5.445 -8.697 1.00 91.00 285 MET A C 1
ATOM 2217 O O . MET A 1 285 ? -5.406 4.442 -8.866 1.00 91.00 285 MET A O 1
ATOM 2221 N N . THR A 1 286 ? -3.483 5.389 -8.166 1.00 91.75 286 THR A N 1
ATOM 2222 C CA . THR A 1 286 ? -2.819 4.139 -7.749 1.00 91.75 286 THR A CA 1
ATOM 2223 C C . THR A 1 286 ? -3.586 3.436 -6.624 1.00 91.75 286 THR A C 1
ATOM 2225 O O . THR A 1 286 ? -3.871 2.241 -6.714 1.00 91.75 286 THR A O 1
ATOM 2228 N N . LEU A 1 287 ? -3.997 4.172 -5.588 1.00 93.56 287 LEU A N 1
ATOM 2229 C CA . LEU A 1 287 ? -4.733 3.610 -4.449 1.00 93.56 287 LEU A CA 1
ATOM 2230 C C . LEU A 1 287 ? -6.148 3.158 -4.831 1.00 93.56 287 LEU A C 1
ATOM 2232 O O . LEU A 1 287 ? -6.624 2.131 -4.353 1.00 93.56 287 LEU A O 1
ATOM 2236 N N . ASN A 1 288 ? -6.813 3.852 -5.755 1.00 92.69 288 ASN A N 1
ATOM 2237 C CA . ASN A 1 288 ? -8.109 3.408 -6.259 1.00 92.69 288 ASN A CA 1
ATOM 2238 C C . ASN A 1 288 ? -8.032 2.052 -6.963 1.00 92.69 288 ASN A C 1
ATOM 2240 O O . ASN A 1 288 ? -8.981 1.279 -6.843 1.00 92.69 288 ASN A O 1
ATOM 2244 N N . TYR A 1 289 ? -6.949 1.756 -7.691 1.00 92.38 289 TYR A N 1
ATOM 2245 C CA . TYR A 1 289 ? -6.752 0.425 -8.270 1.00 92.38 289 TYR A CA 1
ATOM 2246 C C . TYR A 1 289 ? -6.631 -0.636 -7.170 1.00 92.38 289 TYR A C 1
ATOM 2248 O O . TYR A 1 289 ? -7.369 -1.622 -7.192 1.00 92.38 289 TYR A O 1
ATOM 2256 N N . HIS A 1 290 ? -5.787 -0.384 -6.164 1.00 94.56 290 HIS A N 1
ATOM 2257 C CA . HIS A 1 290 ? -5.627 -1.271 -5.011 1.00 94.56 290 HIS A CA 1
ATOM 2258 C C . HIS A 1 290 ? -6.977 -1.601 -4.345 1.00 94.56 290 HIS A C 1
ATOM 2260 O O . HIS A 1 290 ? -7.329 -2.765 -4.180 1.00 94.56 290 HIS A O 1
ATOM 2266 N N . PHE A 1 291 ? -7.789 -0.587 -4.049 1.00 94.75 291 PHE A N 1
ATOM 2267 C CA . PHE A 1 291 ? -9.088 -0.766 -3.398 1.00 94.75 291 PHE A CA 1
ATOM 2268 C C . PHE A 1 291 ? -10.144 -1.416 -4.293 1.00 94.75 291 PHE A C 1
ATOM 2270 O O . PHE A 1 291 ? -10.771 -2.402 -3.918 1.00 94.75 291 PHE A O 1
ATOM 2277 N N . LYS A 1 292 ? -10.349 -0.883 -5.500 1.00 93.25 292 LYS A N 1
ATOM 2278 C CA . LYS A 1 292 ? -11.446 -1.319 -6.375 1.00 93.25 292 LYS A CA 1
ATOM 2279 C C . LYS A 1 292 ? -11.182 -2.657 -7.059 1.00 93.25 292 LYS A C 1
ATOM 2281 O O . LYS A 1 292 ? -12.127 -3.217 -7.612 1.00 93.25 292 LYS A O 1
ATOM 2286 N N . VAL A 1 293 ? -9.927 -3.100 -7.135 1.00 94.81 293 VAL A N 1
ATOM 2287 C CA . VAL A 1 293 ? -9.530 -4.318 -7.854 1.00 94.81 293 VAL A CA 1
ATOM 2288 C C . VAL A 1 293 ? -8.872 -5.305 -6.907 1.00 94.81 293 VAL A C 1
ATOM 2290 O O . VAL A 1 293 ? -9.418 -6.386 -6.714 1.00 94.81 293 VAL A O 1
ATOM 2293 N N . GLU A 1 294 ? -7.741 -4.951 -6.294 1.00 95.19 294 GLU A N 1
ATOM 2294 C CA . GLU A 1 294 ? -6.950 -5.921 -5.525 1.00 95.19 294 GLU A CA 1
ATOM 2295 C C . GLU A 1 294 ? -7.661 -6.376 -4.242 1.00 95.19 294 GLU A C 1
ATOM 2297 O O . GLU A 1 294 ? -7.727 -7.577 -3.978 1.00 95.19 294 GLU A O 1
ATOM 2302 N N . GLN A 1 295 ? -8.216 -5.447 -3.454 1.00 95.62 295 GLN A N 1
ATOM 2303 C CA . GLN A 1 295 ? -8.943 -5.799 -2.226 1.00 95.62 295 GLN A CA 1
ATOM 2304 C C . GLN A 1 295 ? -10.263 -6.506 -2.525 1.00 95.62 295 GLN A C 1
ATOM 2306 O O . GLN A 1 295 ? -10.583 -7.503 -1.880 1.00 95.62 295 GLN A O 1
ATOM 2311 N N . GLU A 1 296 ? -10.995 -6.044 -3.542 1.00 95.56 296 GLU A N 1
ATOM 2312 C CA . GLU A 1 296 ? -12.247 -6.675 -3.965 1.00 95.56 296 GLU A CA 1
ATOM 2313 C C . GLU A 1 296 ? -12.019 -8.114 -4.449 1.00 95.56 296 GLU A C 1
ATOM 2315 O O . GLU A 1 296 ? -12.699 -9.037 -3.998 1.00 95.56 296 GLU A O 1
ATOM 2320 N N . ALA A 1 297 ? -11.022 -8.341 -5.312 1.00 95.19 297 ALA A N 1
ATOM 2321 C CA . ALA A 1 297 ? -10.668 -9.678 -5.786 1.00 95.19 297 ALA A CA 1
ATOM 2322 C C . ALA A 1 297 ? -10.167 -10.572 -4.636 1.00 95.19 297 ALA A C 1
ATOM 2324 O O . ALA A 1 297 ? -10.587 -11.723 -4.518 1.00 95.19 297 ALA A O 1
ATOM 2325 N N . GLY A 1 298 ? -9.324 -10.038 -3.745 1.00 95.62 298 GLY A N 1
ATOM 2326 C CA . GLY A 1 298 ? -8.828 -10.767 -2.575 1.00 95.62 298 GLY A CA 1
ATOM 2327 C C . GLY A 1 298 ? -9.942 -11.208 -1.620 1.00 95.62 298 GLY A C 1
ATOM 2328 O O . GLY A 1 298 ? -9.994 -12.366 -1.209 1.00 95.62 298 GLY A O 1
ATOM 2329 N N . SER A 1 299 ? -10.868 -10.300 -1.310 1.00 96.25 299 SER A N 1
ATOM 2330 C CA . SER A 1 299 ? -12.043 -10.536 -0.459 1.00 96.25 299 SER A CA 1
ATOM 2331 C C . SER A 1 299 ? -13.023 -11.543 -1.067 1.00 96.25 299 SER A C 1
ATOM 2333 O O . SER A 1 299 ? -13.516 -12.427 -0.367 1.00 96.25 299 SER A O 1
ATOM 2335 N N . SER A 1 300 ? -13.317 -11.424 -2.364 1.00 94.62 300 SER A N 1
ATOM 2336 C CA . SER A 1 300 ? -14.349 -12.229 -3.032 1.00 94.62 300 SER A CA 1
ATOM 2337 C C . SER A 1 300 ? -13.892 -13.638 -3.409 1.00 94.62 300 SER A C 1
ATOM 2339 O O . SER A 1 300 ? -14.668 -14.576 -3.255 1.00 94.62 300 SER A O 1
ATOM 2341 N N . ILE A 1 301 ? -12.650 -13.801 -3.876 1.00 93.94 301 ILE A N 1
ATOM 2342 C CA . ILE A 1 301 ? -12.146 -15.088 -4.384 1.00 93.94 301 ILE A CA 1
ATOM 2343 C C . ILE A 1 301 ? -11.400 -15.878 -3.311 1.00 93.94 301 ILE A C 1
ATOM 2345 O O . ILE A 1 301 ? -11.490 -17.104 -3.264 1.00 93.94 301 ILE A O 1
ATOM 2349 N N . TYR A 1 302 ? -10.643 -15.188 -2.458 1.00 94.44 302 TYR A N 1
ATOM 2350 C CA . TYR A 1 302 ? -9.701 -15.834 -1.544 1.00 94.44 302 TYR A CA 1
ATOM 2351 C C . TYR A 1 302 ? -10.016 -15.596 -0.075 1.00 94.44 302 TYR A C 1
ATOM 2353 O O . TYR A 1 302 ? -9.315 -16.148 0.774 1.00 94.44 302 TYR A O 1
ATOM 2361 N N . GLU A 1 303 ? -11.016 -14.765 0.235 1.00 95.44 303 GLU A N 1
ATOM 2362 C CA . GLU A 1 303 ? -11.366 -14.367 1.602 1.00 95.44 303 GLU A CA 1
ATOM 2363 C C . GLU A 1 303 ? -10.136 -13.805 2.353 1.00 95.44 303 GLU A C 1
ATOM 2365 O O . GLU A 1 303 ? -9.986 -13.999 3.558 1.00 95.44 303 GLU A O 1
ATOM 2370 N N . PHE A 1 304 ? -9.200 -13.182 1.616 1.00 97.06 304 PHE A N 1
ATOM 2371 C CA . PHE A 1 304 ? -7.954 -12.609 2.134 1.00 97.06 304 PHE A CA 1
ATOM 2372 C C . PHE A 1 304 ? -7.410 -11.473 1.274 1.00 97.06 304 PHE A C 1
ATOM 2374 O O . PHE A 1 304 ? -7.249 -11.578 0.054 1.00 97.06 304 PHE A O 1
ATOM 2381 N N . PHE A 1 305 ? -7.006 -10.429 1.979 1.00 96.38 305 PHE A N 1
ATOM 2382 C CA . PHE A 1 305 ? -6.217 -9.301 1.521 1.00 96.38 305 PHE A CA 1
ATOM 2383 C C . PHE A 1 305 ? -5.393 -8.801 2.721 1.00 96.38 305 PHE A C 1
ATOM 2385 O O . PHE A 1 305 ? -5.691 -9.140 3.866 1.00 96.38 305 PHE A O 1
ATOM 2392 N N . GLY A 1 306 ? -4.339 -8.022 2.476 1.00 95.00 306 GLY A N 1
ATOM 2393 C CA . GLY A 1 306 ? -3.592 -7.397 3.570 1.00 95.00 306 GLY A CA 1
ATOM 2394 C C . GLY A 1 306 ? -4.445 -6.324 4.244 1.00 95.00 306 GLY A C 1
ATOM 2395 O O . GLY A 1 306 ? -5.024 -5.497 3.541 1.00 95.00 306 GLY A O 1
ATOM 2396 N N . PHE A 1 307 ? -4.529 -6.340 5.576 1.00 96.94 307 PHE A N 1
ATOM 2397 C CA . PHE A 1 307 ? -5.134 -5.242 6.329 1.00 96.94 307 PHE A CA 1
ATOM 2398 C C . PHE A 1 307 ? -4.353 -3.955 6.055 1.00 96.94 307 PHE A C 1
ATOM 2400 O O . PHE A 1 307 ? -3.126 -3.990 6.023 1.00 96.94 307 PHE A O 1
ATOM 2407 N N . ASN A 1 308 ? -5.051 -2.836 5.850 1.00 94.25 308 ASN A N 1
ATOM 2408 C CA . ASN A 1 308 ? -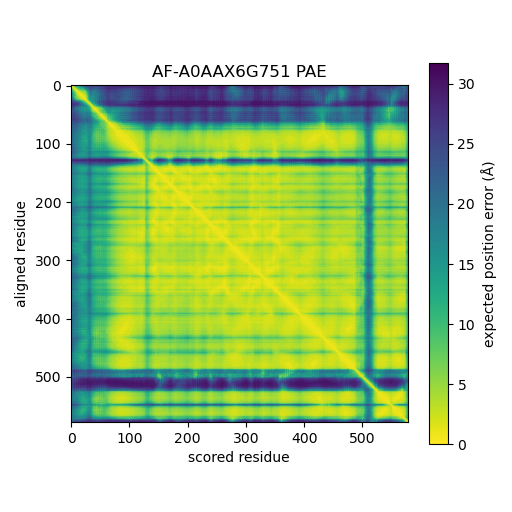4.398 -1.569 5.509 1.00 94.25 308 ASN A CA 1
ATOM 2409 C C . ASN A 1 308 ? -3.879 -0.797 6.736 1.00 94.25 308 ASN A C 1
ATOM 2411 O O . ASN A 1 308 ? -3.481 0.358 6.607 1.00 94.25 308 ASN A O 1
ATOM 2415 N N . GLY A 1 309 ? -4.000 -1.379 7.931 1.00 94.38 309 GLY A N 1
ATOM 2416 C CA . GLY A 1 309 ? -3.568 -0.769 9.187 1.00 94.38 309 GLY A CA 1
ATOM 2417 C C . GLY A 1 309 ? -4.584 0.173 9.832 1.00 94.38 309 GLY A C 1
ATOM 2418 O O . GLY A 1 309 ? -4.371 0.590 10.966 1.00 94.38 309 GLY A O 1
ATOM 2419 N N . THR A 1 310 ? -5.685 0.496 9.152 1.00 97.31 310 THR A N 1
ATOM 2420 C CA . THR A 1 310 ? -6.717 1.444 9.606 1.00 97.31 310 THR A CA 1
ATOM 2421 C C . THR A 1 310 ? -8.019 1.244 8.815 1.00 97.31 310 THR A C 1
ATOM 2423 O O . THR A 1 310 ? -8.042 0.549 7.790 1.00 97.31 310 THR A O 1
ATOM 2426 N N . ALA A 1 311 ? -9.112 1.860 9.271 1.00 97.88 311 ALA A N 1
ATOM 2427 C CA . ALA A 1 311 ? -10.451 1.789 8.686 1.00 97.88 311 ALA A CA 1
ATOM 2428 C C . ALA A 1 311 ? -10.987 0.352 8.575 1.00 97.88 311 ALA A C 1
ATOM 2430 O O . ALA A 1 311 ? -11.664 -0.005 7.606 1.00 97.88 311 ALA A O 1
ATOM 2431 N N . GLY A 1 312 ? -10.665 -0.486 9.559 1.00 98.12 312 GLY A N 1
ATOM 2432 C CA . GLY A 1 312 ? -11.170 -1.849 9.648 1.00 98.12 312 GLY A CA 1
ATOM 2433 C C . GLY A 1 312 ? -11.548 -2.228 11.071 1.00 98.12 312 GLY A C 1
ATOM 2434 O O . GLY A 1 312 ? -11.005 -1.682 12.031 1.00 98.12 312 GLY A O 1
ATOM 2435 N N . VAL A 1 313 ? -12.490 -3.164 11.169 1.00 98.75 313 VAL A N 1
ATOM 2436 C CA . VAL A 1 313 ? -12.970 -3.741 12.424 1.00 98.75 313 VAL A CA 1
ATOM 2437 C C . VAL A 1 313 ? -12.512 -5.185 12.503 1.00 98.75 313 VAL A C 1
ATOM 2439 O O . VAL A 1 313 ? -12.809 -5.989 11.613 1.00 98.75 313 VAL A O 1
ATOM 2442 N N . TRP A 1 314 ? -11.794 -5.497 13.570 1.00 98.75 314 TRP A N 1
ATOM 2443 C CA . TRP A 1 314 ? -11.298 -6.821 13.886 1.00 98.75 314 TRP A CA 1
ATOM 2444 C C . TRP A 1 314 ? -12.126 -7.472 14.986 1.00 98.75 314 TRP A C 1
ATOM 2446 O O . TRP A 1 314 ? -12.530 -6.821 15.945 1.00 98.75 314 TRP A O 1
ATOM 2456 N N . ARG A 1 315 ? -12.317 -8.785 14.886 1.00 98.62 315 ARG A N 1
ATOM 2457 C CA . ARG A 1 315 ? -12.685 -9.631 16.022 1.00 98.62 315 ARG A CA 1
ATOM 2458 C C . ARG A 1 315 ? -11.472 -9.793 16.930 1.00 98.62 315 ARG A C 1
ATOM 2460 O O . ARG A 1 315 ? -10.431 -10.250 16.461 1.00 98.62 315 ARG A O 1
ATOM 2467 N N . ILE A 1 316 ? -11.620 -9.470 18.213 1.00 98.38 316 ILE A N 1
ATOM 2468 C CA . ILE A 1 316 ? -10.504 -9.514 19.169 1.00 98.38 316 ILE A CA 1
ATOM 2469 C C . ILE A 1 316 ? -9.970 -10.942 19.327 1.00 98.38 316 ILE A C 1
ATOM 2471 O O . ILE A 1 316 ? -8.767 -11.148 19.201 1.00 98.38 316 ILE A O 1
ATOM 2475 N N . SER A 1 317 ? -10.841 -11.951 19.420 1.00 97.94 317 SER A N 1
ATOM 2476 C CA . SER A 1 317 ? -10.386 -13.348 19.502 1.00 97.94 317 SER A CA 1
ATOM 2477 C C . SER A 1 317 ? -9.548 -13.796 18.297 1.00 97.94 317 SER A C 1
ATOM 2479 O O . SER A 1 317 ? -8.614 -14.577 18.453 1.00 97.94 317 SER A O 1
ATOM 2481 N N . ALA A 1 318 ? -9.804 -13.258 17.098 1.00 98.25 318 ALA A N 1
ATOM 2482 C CA . ALA A 1 318 ? -8.980 -13.545 15.925 1.00 98.25 318 ALA A CA 1
ATOM 2483 C C . ALA A 1 318 ? -7.588 -12.894 16.017 1.00 98.25 318 ALA A C 1
ATOM 2485 O O . ALA A 1 318 ? -6.610 -13.468 15.531 1.00 98.25 318 ALA A O 1
ATOM 2486 N N . ILE A 1 319 ? -7.485 -11.713 16.641 1.00 98.25 319 ILE A N 1
ATOM 2487 C CA . ILE A 1 319 ? -6.199 -11.075 16.950 1.00 98.25 319 ILE A CA 1
ATOM 2488 C C . ILE A 1 319 ? -5.422 -11.939 17.948 1.00 98.25 319 ILE A C 1
ATOM 2490 O O . ILE A 1 319 ? -4.244 -12.225 17.718 1.00 98.25 319 ILE A O 1
ATOM 2494 N N . ASP A 1 320 ? -6.082 -12.401 19.009 1.00 97.50 320 ASP A N 1
ATOM 2495 C CA . ASP A 1 320 ? -5.462 -13.204 20.065 1.00 97.50 320 ASP A CA 1
ATOM 2496 C C . ASP A 1 320 ? -4.974 -14.561 19.542 1.00 97.50 320 ASP A C 1
ATOM 2498 O O . ASP A 1 320 ? -3.815 -14.929 19.748 1.00 97.50 320 ASP A O 1
ATOM 2502 N N . GLU A 1 321 ? -5.797 -15.274 18.767 1.00 97.19 321 GLU A N 1
ATOM 2503 C CA . GLU A 1 321 ? -5.424 -16.547 18.129 1.00 97.19 321 GLU A CA 1
ATOM 2504 C C . GLU A 1 321 ? -4.265 -16.403 17.128 1.00 97.19 321 GLU A C 1
ATOM 2506 O O . GLU A 1 321 ? -3.442 -17.316 16.955 1.00 97.19 321 GLU A O 1
ATOM 2511 N N . ALA A 1 322 ? -4.175 -15.246 16.466 1.00 96.62 322 ALA A N 1
ATOM 2512 C CA . ALA A 1 322 ? -3.058 -14.916 15.593 1.00 96.62 322 ALA A CA 1
ATOM 2513 C C . ALA A 1 322 ? -1.771 -14.592 16.375 1.00 96.62 322 ALA A C 1
ATOM 2515 O O . ALA A 1 322 ? -0.701 -14.539 15.761 1.00 96.62 322 ALA A O 1
ATOM 2516 N N . GLY A 1 323 ? -1.839 -14.405 17.698 1.00 96.25 323 GLY A N 1
ATOM 2517 C CA . GLY A 1 323 ? -0.712 -14.059 18.569 1.00 96.25 323 GLY A CA 1
ATOM 2518 C C . GLY A 1 323 ? -0.536 -12.555 18.805 1.00 96.25 323 GLY A C 1
ATOM 2519 O O . GLY A 1 323 ? 0.564 -12.119 19.147 1.00 96.25 323 GLY A O 1
ATOM 2520 N N . GLY A 1 324 ? -1.585 -11.758 18.590 1.00 96.56 324 GLY A N 1
ATOM 2521 C CA . GLY A 1 324 ? -1.595 -10.319 18.838 1.00 96.56 324 GLY A CA 1
ATOM 2522 C C . GLY A 1 324 ? -0.840 -9.476 17.805 1.00 96.56 324 GLY A C 1
ATOM 2523 O O . GLY A 1 324 ? -0.427 -9.946 16.735 1.00 96.56 324 GLY A O 1
ATOM 2524 N N . TRP A 1 325 ? -0.650 -8.199 18.139 1.00 96.31 325 TRP A N 1
ATOM 2525 C CA . TRP A 1 325 ? 0.196 -7.267 17.388 1.00 96.31 325 TRP A CA 1
ATOM 2526 C C . TRP A 1 325 ? 1.678 -7.619 17.548 1.00 96.31 325 TRP A C 1
ATOM 2528 O O . TRP A 1 325 ? 2.149 -7.918 18.650 1.00 96.31 325 TRP A O 1
ATOM 2538 N N . ASN A 1 326 ? 2.424 -7.582 16.442 1.00 92.81 326 ASN A N 1
ATOM 2539 C CA . ASN A 1 326 ? 3.838 -7.949 16.403 1.00 92.81 326 ASN A CA 1
ATOM 2540 C C . ASN A 1 326 ? 4.646 -6.888 15.646 1.00 92.81 326 ASN A C 1
ATOM 2542 O O . ASN A 1 326 ? 4.289 -6.506 14.535 1.00 92.81 326 ASN A O 1
ATOM 2546 N N . ASP A 1 327 ? 5.749 -6.442 16.242 1.00 88.88 327 ASP A N 1
ATOM 2547 C CA . ASP A 1 327 ? 6.642 -5.399 15.735 1.00 88.88 327 ASP A CA 1
ATOM 2548 C C . ASP A 1 327 ? 7.834 -5.947 14.924 1.00 88.88 327 ASP A C 1
ATOM 2550 O O . ASP A 1 327 ? 8.774 -5.216 14.609 1.00 88.88 327 ASP A O 1
ATOM 2554 N N . ARG A 1 328 ? 7.803 -7.230 14.529 1.00 88.69 328 ARG A N 1
ATOM 2555 C CA . ARG A 1 328 ? 8.882 -7.883 13.759 1.00 88.69 328 ARG A CA 1
ATOM 2556 C C . ARG A 1 328 ? 9.171 -7.256 12.389 1.00 88.69 328 ARG A C 1
ATOM 2558 O O . ARG A 1 328 ? 10.231 -7.521 11.814 1.00 88.69 328 ARG A O 1
ATOM 2565 N N . THR A 1 329 ? 8.245 -6.464 11.848 1.00 86.94 329 THR A N 1
ATOM 2566 C CA . THR A 1 329 ? 8.392 -5.715 10.588 1.00 86.94 329 THR A CA 1
ATOM 2567 C C . THR A 1 329 ? 7.665 -4.372 10.670 1.00 86.94 329 THR A C 1
ATOM 2569 O O . THR A 1 329 ? 6.830 -4.176 11.543 1.00 86.94 329 THR A O 1
ATOM 2572 N N . THR A 1 330 ? 7.935 -3.469 9.724 1.00 85.69 330 THR A N 1
ATOM 2573 C CA . THR A 1 330 ? 7.258 -2.165 9.570 1.00 85.69 330 THR A CA 1
ATOM 2574 C C . THR A 1 330 ? 5.870 -2.254 8.913 1.00 85.69 330 THR A C 1
ATOM 2576 O O . THR A 1 330 ? 5.361 -1.253 8.416 1.00 85.69 330 THR A O 1
ATOM 2579 N N . VAL A 1 331 ? 5.290 -3.451 8.833 1.00 91.44 331 VAL A N 1
ATOM 2580 C CA . VAL A 1 331 ? 3.954 -3.731 8.277 1.00 91.44 331 VAL A CA 1
ATOM 2581 C C . VAL A 1 331 ? 3.217 -4.685 9.220 1.00 91.44 331 VAL A C 1
ATOM 2583 O O . VAL A 1 331 ? 2.866 -5.813 8.868 1.00 91.44 331 VAL A O 1
ATOM 2586 N N . GLU A 1 332 ? 3.064 -4.257 10.474 1.00 92.88 332 GLU A N 1
ATOM 2587 C CA . GLU A 1 332 ? 2.418 -5.024 11.547 1.00 92.88 332 GLU A CA 1
ATOM 2588 C C . GLU A 1 332 ? 0.985 -5.441 11.198 1.00 92.88 332 GLU A C 1
ATOM 2590 O O . GLU A 1 332 ? 0.510 -6.503 11.600 1.00 92.88 332 GLU A O 1
ATOM 2595 N N . ASP A 1 333 ? 0.319 -4.604 10.407 1.00 95.62 333 ASP A N 1
ATOM 2596 C CA . ASP A 1 333 ? -1.026 -4.777 9.886 1.00 95.62 333 ASP A CA 1
ATOM 2597 C C . ASP A 1 333 ? -1.121 -5.967 8.926 1.00 95.62 333 ASP A C 1
ATOM 2599 O O . ASP A 1 333 ? -1.952 -6.865 9.097 1.00 95.62 333 ASP A O 1
ATOM 2603 N N . MET A 1 334 ? -0.223 -6.017 7.945 1.00 96.50 334 MET A N 1
ATOM 2604 C CA . MET A 1 334 ? -0.113 -7.106 6.989 1.00 96.50 334 MET A CA 1
ATOM 2605 C C . MET A 1 334 ? 0.349 -8.392 7.672 1.00 96.50 334 MET A C 1
ATOM 2607 O O . MET A 1 334 ? -0.134 -9.468 7.322 1.00 96.50 334 MET A O 1
ATOM 2611 N N . ASP A 1 335 ? 1.252 -8.295 8.648 1.00 96.75 335 ASP A N 1
ATOM 2612 C CA . ASP A 1 335 ? 1.711 -9.443 9.427 1.00 96.75 335 ASP A CA 1
ATOM 2613 C C . ASP A 1 335 ? 0.560 -10.106 10.194 1.00 96.75 335 ASP A C 1
ATOM 2615 O O . ASP A 1 335 ? 0.365 -11.320 10.089 1.00 96.75 335 ASP A O 1
ATOM 2619 N N . LEU A 1 336 ? -0.248 -9.311 10.905 1.00 97.81 336 LEU A N 1
ATOM 2620 C CA . LEU A 1 336 ? -1.442 -9.798 11.595 1.00 97.81 336 LEU A CA 1
ATOM 2621 C C . LEU A 1 336 ? -2.439 -10.426 10.614 1.00 97.81 336 LEU A C 1
ATOM 2623 O O . LEU A 1 336 ? -2.931 -11.529 10.856 1.00 97.81 336 LEU A O 1
ATOM 2627 N N . ALA A 1 337 ? -2.683 -9.768 9.477 1.00 97.81 337 ALA A N 1
ATOM 2628 C CA . ALA A 1 337 ? -3.553 -10.276 8.421 1.00 97.81 337 ALA A CA 1
ATOM 2629 C C . ALA A 1 337 ? -3.097 -11.647 7.899 1.00 97.81 337 ALA A C 1
ATOM 2631 O O . ALA A 1 337 ? -3.903 -12.572 7.771 1.00 97.81 337 ALA A O 1
ATOM 2632 N N . VAL A 1 338 ? -1.803 -11.814 7.622 1.00 97.44 338 VAL A N 1
ATOM 2633 C CA . VAL A 1 338 ? -1.253 -13.098 7.171 1.00 97.44 338 VAL A CA 1
ATOM 2634 C C . VAL A 1 338 ? -1.417 -14.148 8.262 1.00 97.44 338 VAL A C 1
ATOM 2636 O O . VAL A 1 338 ? -1.999 -15.196 7.989 1.00 97.44 338 VAL A O 1
ATOM 2639 N N . ARG A 1 339 ? -0.987 -13.869 9.498 1.00 97.31 339 ARG A N 1
ATOM 2640 C CA . ARG A 1 339 ? -1.081 -14.826 10.613 1.00 97.31 339 ARG A CA 1
ATOM 2641 C C . ARG A 1 339 ? -2.517 -15.275 10.873 1.00 97.31 339 ARG A C 1
ATOM 2643 O O . ARG A 1 339 ? -2.759 -16.478 10.921 1.00 97.31 339 ARG A O 1
ATOM 2650 N N . ALA A 1 340 ? -3.470 -14.347 10.950 1.00 97.81 340 ALA A N 1
ATOM 2651 C CA . ALA A 1 340 ? -4.882 -14.676 11.122 1.00 97.81 340 ALA A CA 1
ATOM 2652 C C . ALA A 1 340 ? -5.411 -15.514 9.945 1.00 97.81 340 ALA A C 1
ATOM 2654 O O . ALA A 1 340 ? -6.060 -16.539 10.151 1.00 97.81 340 ALA A O 1
ATOM 2655 N N . SER A 1 341 ? -5.071 -15.165 8.698 1.00 96.75 341 SER A N 1
ATOM 2656 C CA . SER A 1 341 ? -5.504 -15.964 7.548 1.00 96.75 341 SER A CA 1
ATOM 2657 C C . SER A 1 341 ? -4.892 -17.365 7.521 1.00 96.75 341 SER A C 1
ATOM 2659 O O . SER A 1 341 ? -5.549 -18.274 7.014 1.00 96.75 341 SER A O 1
ATOM 2661 N N . LEU A 1 342 ? -3.669 -17.560 8.026 1.00 96.00 342 LEU A N 1
ATOM 2662 C CA . LEU A 1 342 ? -3.048 -18.886 8.144 1.00 96.00 342 LEU A CA 1
ATOM 2663 C C . LEU A 1 342 ? -3.698 -19.752 9.226 1.00 96.00 342 LEU A C 1
ATOM 2665 O O . LEU A 1 342 ? -3.486 -20.964 9.198 1.00 96.00 342 LEU A O 1
ATOM 2669 N N . ARG A 1 343 ? -4.507 -19.143 10.104 1.00 95.81 343 ARG A N 1
ATOM 2670 C CA . ARG A 1 343 ? -5.400 -19.813 11.057 1.00 95.81 343 ARG A CA 1
ATOM 2671 C C . ARG A 1 343 ? -6.807 -20.090 10.508 1.00 95.81 343 ARG A C 1
ATOM 2673 O O . ARG A 1 343 ? -7.718 -20.469 11.232 1.00 95.81 343 ARG A O 1
ATOM 2680 N N . GLY A 1 344 ? -7.022 -19.855 9.212 1.00 95.69 344 GLY A N 1
ATOM 2681 C CA . GLY A 1 344 ? -8.311 -20.091 8.556 1.00 95.69 344 GLY A CA 1
ATOM 2682 C C . GLY A 1 344 ? -9.348 -18.977 8.733 1.00 95.69 344 GLY A C 1
ATOM 2683 O O . GLY A 1 344 ? -10.471 -19.124 8.241 1.00 95.69 344 GLY A O 1
ATOM 2684 N N . TRP A 1 345 ? -8.988 -17.856 9.368 1.00 97.94 345 TRP A N 1
ATOM 2685 C CA . TRP A 1 345 ? -9.852 -16.681 9.444 1.00 97.94 345 TRP A CA 1
ATOM 2686 C C . TRP A 1 345 ? -10.080 -16.044 8.069 1.00 97.94 345 TRP A C 1
ATOM 2688 O O . TRP A 1 345 ? -9.210 -16.057 7.192 1.00 97.94 345 TRP A O 1
ATOM 2698 N N . LYS A 1 346 ? -11.274 -15.471 7.893 1.00 97.94 346 LYS A N 1
ATOM 2699 C CA . LYS A 1 346 ? -11.740 -14.877 6.635 1.00 97.94 346 LYS A CA 1
ATOM 2700 C C . LYS A 1 346 ? -11.883 -13.369 6.749 1.00 97.94 346 LYS A C 1
ATOM 2702 O O . LYS A 1 346 ? -12.311 -12.867 7.791 1.00 97.94 346 LYS A O 1
ATOM 2707 N N . PHE A 1 347 ? -11.582 -12.659 5.665 1.00 98.31 347 PHE A N 1
ATOM 2708 C CA . PHE A 1 347 ? -11.682 -11.201 5.604 1.00 98.31 347 PHE A CA 1
ATOM 2709 C C . PHE A 1 347 ? -12.723 -10.748 4.588 1.00 98.31 347 PHE A C 1
ATOM 2711 O O . PHE A 1 347 ? -12.847 -11.312 3.498 1.00 98.31 347 PHE A O 1
ATOM 2718 N N . LEU A 1 348 ? -13.435 -9.683 4.943 1.00 98.31 348 LEU A N 1
ATOM 2719 C CA . LEU A 1 348 ? -14.446 -9.049 4.118 1.00 98.31 348 LEU A CA 1
ATOM 2720 C C . LEU A 1 348 ? -14.051 -7.604 3.815 1.00 98.31 348 LEU A C 1
ATOM 2722 O O . LEU A 1 348 ? -13.811 -6.804 4.711 1.00 98.31 348 LEU A O 1
ATOM 2726 N N . TYR A 1 349 ? -14.021 -7.265 2.534 1.00 98.12 349 TYR A N 1
ATOM 2727 C CA . TYR A 1 349 ? -13.870 -5.894 2.060 1.00 98.12 349 TYR A CA 1
ATOM 2728 C C . TYR A 1 349 ? -15.232 -5.286 1.700 1.00 98.12 349 TYR A C 1
ATOM 2730 O O . TYR A 1 349 ? -16.015 -5.920 0.987 1.00 98.12 349 TYR A O 1
ATOM 2738 N N . LEU A 1 350 ? -15.500 -4.066 2.179 1.00 97.19 350 LEU A N 1
ATOM 2739 C CA . LEU A 1 350 ? -16.695 -3.273 1.880 1.00 97.19 350 LEU A CA 1
ATOM 2740 C C . LEU A 1 350 ? -16.315 -2.055 1.023 1.00 97.19 350 LEU A C 1
ATOM 2742 O O . LEU A 1 350 ? -16.062 -0.969 1.541 1.00 97.19 350 LEU A O 1
ATOM 2746 N N . GLY A 1 351 ? -16.299 -2.221 -0.303 1.00 94.38 351 GLY A N 1
ATOM 2747 C CA . GLY A 1 351 ? -15.880 -1.166 -1.239 1.00 94.38 351 GLY A CA 1
ATOM 2748 C C . GLY A 1 351 ? -16.770 0.089 -1.276 1.00 94.38 351 GLY A C 1
ATOM 2749 O O . GLY A 1 351 ? -16.295 1.160 -1.670 1.00 94.38 351 GLY A O 1
ATOM 2750 N N . ASP A 1 352 ? -18.031 -0.037 -0.847 1.00 93.62 352 ASP A N 1
ATOM 2751 C CA . ASP A 1 352 ? -19.026 1.047 -0.801 1.00 93.62 352 ASP A CA 1
ATOM 2752 C C . ASP A 1 352 ? -19.041 1.806 0.539 1.00 93.62 352 ASP A C 1
ATOM 2754 O O . ASP A 1 352 ? -19.675 2.859 0.649 1.00 93.62 352 ASP A O 1
ATOM 2758 N N . LEU A 1 353 ? -18.366 1.290 1.572 1.00 96.75 353 LEU A N 1
ATOM 2759 C CA . LEU A 1 353 ? -18.163 1.999 2.834 1.00 96.75 353 LEU A CA 1
ATOM 2760 C C . LEU A 1 353 ? -16.826 2.730 2.761 1.00 96.75 353 LEU A C 1
ATOM 2762 O O . LEU A 1 353 ? -15.787 2.107 2.546 1.00 96.75 353 LEU A O 1
ATOM 2766 N N . LYS A 1 354 ? -16.857 4.051 2.916 1.00 96.38 354 LYS A N 1
ATOM 2767 C CA . LYS A 1 354 ? -15.689 4.911 2.740 1.00 96.38 354 LYS A CA 1
ATOM 2768 C C . LYS A 1 354 ? -15.322 5.600 4.043 1.00 96.38 354 LYS A C 1
ATOM 2770 O O . LYS A 1 354 ? -16.205 6.063 4.753 1.00 96.38 354 LYS A O 1
ATOM 2775 N N . VAL A 1 355 ? -14.026 5.719 4.301 1.00 97.44 355 VAL A N 1
ATOM 2776 C CA . VAL A 1 355 ? -13.472 6.477 5.425 1.00 97.44 355 VAL A CA 1
ATOM 2777 C C . VAL A 1 355 ? -12.512 7.517 4.871 1.00 97.44 355 VAL A C 1
ATOM 2779 O O . VAL A 1 355 ? -11.622 7.178 4.089 1.00 97.44 355 VAL A O 1
ATOM 2782 N N . LYS A 1 356 ? -12.725 8.782 5.237 1.00 95.94 356 LYS A N 1
ATOM 2783 C CA . LYS A 1 356 ? -11.930 9.909 4.735 1.00 95.94 356 LYS A CA 1
ATOM 2784 C C . LYS A 1 356 ? -10.550 9.916 5.394 1.00 95.94 356 LYS A C 1
ATOM 2786 O O . LYS A 1 356 ? -10.465 9.669 6.592 1.00 95.94 356 LYS A O 1
ATOM 2791 N N . SER A 1 357 ? -9.508 10.224 4.628 1.00 93.50 357 SER A N 1
ATOM 2792 C CA . SER A 1 357 ? -8.120 10.352 5.089 1.00 93.50 357 SER A CA 1
ATOM 2793 C C . SER A 1 357 ? -7.295 11.316 4.228 1.00 93.50 357 SER A C 1
ATOM 2795 O O . SER A 1 357 ? -7.792 11.880 3.241 1.00 93.50 357 SER A O 1
ATOM 2797 N N . GLU A 1 358 ? -6.024 11.515 4.592 1.00 91.00 358 GLU A N 1
ATOM 2798 C CA . GLU A 1 358 ? -5.093 12.405 3.896 1.00 91.00 358 GLU A CA 1
ATOM 2799 C C . GLU A 1 358 ? -3.997 11.653 3.135 1.00 91.00 358 GLU A C 1
ATOM 2801 O O . GLU A 1 358 ? -3.351 10.723 3.627 1.00 91.00 358 GLU A O 1
ATOM 2806 N N . LEU A 1 359 ? -3.723 12.122 1.918 1.00 92.19 359 LEU A N 1
ATOM 2807 C CA . LEU A 1 359 ? -2.560 11.722 1.135 1.00 92.19 359 LEU A CA 1
ATOM 2808 C C . LEU A 1 359 ? -1.347 12.577 1.520 1.00 92.19 359 LEU A C 1
ATOM 2810 O O . LEU A 1 359 ? -1.492 13.789 1.688 1.00 92.19 359 LEU A O 1
ATOM 2814 N N . PRO A 1 360 ? -0.128 12.013 1.571 1.00 90.69 360 PRO A N 1
ATOM 2815 C CA . PRO A 1 360 ? 1.075 12.816 1.732 1.00 90.69 360 PRO A CA 1
ATOM 2816 C C . PRO A 1 360 ? 1.242 13.740 0.524 1.00 90.69 360 PRO A C 1
ATOM 2818 O O . PRO A 1 360 ? 1.435 13.286 -0.609 1.00 90.69 360 PRO A O 1
ATOM 2821 N N . SER A 1 361 ? 1.181 15.046 0.754 1.00 87.19 361 SER A N 1
ATOM 2822 C CA . SER A 1 361 ? 1.331 16.035 -0.310 1.00 87.19 361 SER A CA 1
ATOM 2823 C C . SER A 1 361 ? 2.781 16.468 -0.524 1.00 87.19 361 SER A C 1
ATOM 2825 O O . SER A 1 361 ? 3.130 16.865 -1.634 1.00 87.19 361 SER A O 1
ATOM 2827 N N . ASN A 1 362 ? 3.665 16.262 0.457 1.00 87.94 362 ASN A N 1
ATOM 2828 C CA . ASN A 1 362 ? 5.115 16.402 0.307 1.00 87.94 362 ASN A CA 1
ATOM 2829 C C . ASN A 1 362 ? 5.749 15.120 -0.274 1.00 87.94 362 ASN A C 1
ATOM 2831 O O . ASN A 1 362 ? 5.518 14.009 0.213 1.00 87.94 362 ASN A O 1
ATOM 2835 N N . PHE A 1 363 ? 6.603 15.264 -1.293 1.00 89.12 363 PHE A N 1
ATOM 2836 C CA . PHE A 1 363 ? 7.276 14.135 -1.941 1.00 89.12 363 PHE A CA 1
ATOM 2837 C C . PHE A 1 363 ? 8.194 13.344 -0.997 1.00 89.12 363 PHE A C 1
ATOM 2839 O O . PHE A 1 363 ? 8.250 12.119 -1.091 1.00 89.12 363 PHE A O 1
ATOM 2846 N N . LYS A 1 364 ? 8.871 14.001 -0.044 1.00 87.06 364 LYS A N 1
ATOM 2847 C CA . LYS A 1 364 ? 9.711 13.313 0.953 1.00 87.06 364 LYS A CA 1
ATOM 2848 C C . LYS A 1 364 ? 8.870 12.390 1.840 1.00 87.06 364 LYS A C 1
ATOM 2850 O O . LYS A 1 364 ? 9.230 11.230 2.039 1.00 87.06 364 LYS A O 1
ATOM 2855 N N . ALA A 1 365 ? 7.723 12.881 2.312 1.00 87.38 365 ALA A N 1
ATOM 2856 C CA . ALA A 1 365 ? 6.781 12.104 3.116 1.00 87.38 365 ALA A CA 1
ATOM 2857 C C . ALA A 1 365 ? 6.218 10.912 2.321 1.00 87.38 365 ALA A C 1
ATOM 2859 O O . ALA A 1 365 ? 6.195 9.786 2.824 1.00 87.38 365 ALA A O 1
ATOM 2860 N N . TYR A 1 366 ? 5.856 11.137 1.052 1.00 92.25 366 TYR A N 1
ATOM 2861 C CA . TYR A 1 366 ? 5.402 10.076 0.155 1.00 92.25 366 TYR A CA 1
ATOM 2862 C C . TYR A 1 366 ? 6.483 9.011 -0.090 1.00 92.25 366 TYR A C 1
ATOM 2864 O O . TYR A 1 366 ? 6.207 7.817 0.016 1.00 92.25 366 TYR A O 1
ATOM 2872 N N . ARG A 1 367 ? 7.738 9.407 -0.340 1.00 90.81 367 ARG A N 1
ATOM 2873 C CA . ARG A 1 367 ? 8.865 8.472 -0.501 1.00 90.81 367 ARG A CA 1
ATOM 2874 C C . ARG A 1 367 ? 9.074 7.591 0.723 1.00 90.81 367 ARG A C 1
ATOM 2876 O O . ARG A 1 367 ? 9.242 6.384 0.566 1.00 90.81 367 ARG A O 1
ATOM 2883 N N . ASN A 1 368 ? 9.047 8.177 1.918 1.00 89.19 368 ASN A N 1
ATOM 2884 C CA . ASN A 1 368 ? 9.209 7.432 3.166 1.00 89.19 368 ASN A CA 1
ATOM 2885 C C . ASN A 1 368 ? 8.065 6.433 3.366 1.00 89.19 368 ASN A C 1
ATOM 2887 O O . ASN A 1 368 ? 8.309 5.275 3.698 1.00 89.19 368 ASN A O 1
ATOM 2891 N N . GLN A 1 369 ? 6.826 6.847 3.087 1.00 91.19 369 GLN A N 1
ATOM 2892 C CA . GLN A 1 369 ? 5.664 5.960 3.137 1.00 91.19 369 GLN A CA 1
ATOM 2893 C C . GLN A 1 369 ? 5.810 4.781 2.160 1.00 91.19 369 GLN A C 1
ATOM 2895 O O . GLN A 1 369 ? 5.692 3.624 2.558 1.00 91.19 369 GLN A O 1
ATOM 2900 N N . GLN A 1 370 ? 6.136 5.053 0.894 1.00 93.56 370 GLN A N 1
ATOM 2901 C CA . GLN A 1 370 ? 6.310 4.016 -0.128 1.00 93.56 370 GLN A CA 1
ATOM 2902 C C . GLN A 1 370 ? 7.485 3.083 0.184 1.00 93.56 370 GLN A C 1
ATOM 2904 O O . GLN A 1 370 ? 7.404 1.883 -0.089 1.00 93.56 370 GLN A O 1
ATOM 2909 N N . HIS A 1 371 ? 8.559 3.610 0.781 1.00 91.12 371 HIS A N 1
ATOM 2910 C CA . HIS A 1 371 ? 9.676 2.803 1.256 1.00 91.12 371 HIS A CA 1
ATOM 2911 C C . HIS A 1 371 ? 9.218 1.806 2.322 1.00 91.12 371 HIS A C 1
ATOM 2913 O O . HIS A 1 371 ? 9.451 0.613 2.142 1.00 91.12 371 HIS A O 1
ATOM 2919 N N . ARG A 1 372 ? 8.510 2.258 3.370 1.00 91.62 372 ARG A N 1
ATOM 2920 C CA . ARG A 1 372 ? 7.992 1.379 4.435 1.00 91.62 372 ARG A CA 1
ATOM 2921 C C . ARG A 1 372 ? 7.070 0.296 3.878 1.00 91.62 372 ARG A C 1
ATOM 2923 O O . ARG A 1 372 ? 7.302 -0.882 4.126 1.00 91.62 372 ARG A O 1
ATOM 2930 N N . TRP A 1 373 ? 6.093 0.673 3.054 1.00 93.12 373 TRP A N 1
ATOM 2931 C CA . TRP A 1 373 ? 5.117 -0.269 2.487 1.00 93.12 373 TRP A CA 1
ATOM 2932 C C . TRP A 1 373 ? 5.741 -1.319 1.565 1.00 93.12 373 TRP A C 1
ATOM 2934 O O . TRP A 1 373 ? 5.258 -2.447 1.495 1.00 93.12 373 TRP A O 1
ATOM 2944 N N . THR A 1 374 ? 6.824 -0.966 0.870 1.00 94.94 374 THR A N 1
ATOM 2945 C CA . THR A 1 374 ? 7.509 -1.892 -0.037 1.00 94.94 374 THR A CA 1
ATOM 2946 C C . THR A 1 374 ? 8.531 -2.756 0.703 1.00 94.94 374 THR A C 1
ATOM 2948 O O . THR A 1 374 ? 8.531 -3.979 0.581 1.00 94.94 374 THR A O 1
ATOM 2951 N N . CYS A 1 375 ? 9.394 -2.123 1.500 1.00 94.38 375 CYS A N 1
ATOM 2952 C CA . CYS A 1 375 ? 10.442 -2.795 2.260 1.00 94.38 375 CYS A CA 1
ATOM 2953 C C . CYS A 1 375 ? 9.850 -3.741 3.308 1.00 94.38 375 CYS A C 1
ATOM 2955 O O . CYS A 1 375 ? 10.282 -4.888 3.416 1.00 94.38 375 CYS A O 1
ATOM 2957 N N . GLY A 1 376 ? 8.834 -3.281 4.044 1.00 93.25 376 GLY A N 1
ATOM 2958 C CA . GLY A 1 376 ? 8.155 -4.068 5.063 1.00 93.25 376 GLY A CA 1
ATOM 2959 C C . GLY A 1 376 ? 7.511 -5.323 4.482 1.00 93.25 376 GLY A C 1
ATOM 2960 O O . GLY A 1 376 ? 7.754 -6.412 4.991 1.00 93.25 376 GLY A O 1
ATOM 2961 N N . ALA A 1 377 ? 6.775 -5.208 3.371 1.00 95.19 377 ALA A N 1
ATOM 2962 C CA . ALA A 1 377 ? 6.134 -6.359 2.732 1.00 95.19 377 ALA A CA 1
ATOM 2963 C C . ALA A 1 377 ? 7.150 -7.388 2.200 1.00 95.19 377 ALA A C 1
ATOM 2965 O O . ALA A 1 377 ? 6.948 -8.592 2.355 1.00 95.19 377 ALA A O 1
ATOM 2966 N N . ALA A 1 378 ? 8.262 -6.932 1.613 1.00 95.56 378 ALA A N 1
ATOM 2967 C CA . ALA A 1 378 ? 9.332 -7.811 1.144 1.00 95.56 378 ALA A CA 1
ATOM 2968 C C . ALA A 1 378 ? 10.047 -8.537 2.303 1.00 95.56 378 ALA A C 1
ATOM 2970 O O . ALA A 1 378 ? 10.306 -9.739 2.220 1.00 95.56 378 ALA A O 1
ATOM 2971 N N . ASN A 1 379 ? 10.310 -7.831 3.407 1.00 95.00 379 ASN A N 1
ATOM 2972 C CA . ASN A 1 379 ? 10.874 -8.412 4.627 1.00 95.00 379 ASN A CA 1
ATOM 2973 C C . ASN A 1 379 ? 9.905 -9.428 5.263 1.00 95.00 379 ASN A C 1
ATOM 2975 O O . ASN A 1 379 ? 10.278 -10.556 5.592 1.00 95.00 379 ASN A O 1
ATOM 2979 N N . LEU A 1 380 ? 8.622 -9.069 5.351 1.00 95.44 380 LEU A N 1
ATOM 2980 C CA . LEU A 1 380 ? 7.574 -9.949 5.857 1.00 95.44 380 LEU A CA 1
ATOM 2981 C C . LEU A 1 380 ? 7.462 -11.231 5.030 1.00 95.44 380 LEU A C 1
ATOM 2983 O O . LEU A 1 380 ? 7.331 -12.312 5.607 1.00 95.44 380 LEU A O 1
ATOM 2987 N N . PHE A 1 381 ? 7.560 -11.139 3.700 1.00 95.94 381 PHE A N 1
ATOM 2988 C CA . PHE A 1 381 ? 7.540 -12.316 2.835 1.00 95.94 381 PHE A CA 1
ATOM 2989 C C . PHE A 1 381 ? 8.654 -13.298 3.202 1.00 95.94 381 PHE A C 1
ATOM 2991 O O . PHE A 1 381 ? 8.387 -14.480 3.414 1.00 95.94 381 PHE A O 1
ATOM 2998 N N . ARG A 1 382 ? 9.890 -12.806 3.351 1.00 93.06 382 ARG A N 1
ATOM 2999 C CA . ARG A 1 382 ? 11.038 -13.629 3.755 1.00 93.06 382 ARG A CA 1
ATOM 3000 C C . ARG A 1 382 ? 10.799 -14.322 5.100 1.00 93.06 382 ARG A C 1
ATOM 3002 O O . ARG A 1 382 ? 11.102 -15.506 5.227 1.00 93.06 382 ARG A O 1
ATOM 3009 N N . LYS A 1 383 ? 10.237 -13.613 6.084 1.00 93.12 383 LYS A N 1
ATOM 3010 C CA . LYS A 1 383 ? 9.977 -14.155 7.430 1.00 93.12 383 LYS A CA 1
ATOM 3011 C C . LYS A 1 383 ? 8.819 -15.162 7.464 1.00 93.12 383 LYS A C 1
ATOM 3013 O O . LYS A 1 383 ? 8.893 -16.144 8.194 1.00 93.12 383 LYS A O 1
ATOM 3018 N N . THR A 1 384 ? 7.772 -14.947 6.668 1.00 94.12 384 THR A N 1
ATOM 3019 C CA . THR A 1 384 ? 6.536 -15.756 6.710 1.00 94.12 384 THR A CA 1
ATOM 3020 C C . THR A 1 384 ? 6.485 -16.881 5.681 1.00 94.12 384 THR A C 1
ATOM 3022 O O . THR A 1 384 ? 5.690 -17.802 5.849 1.00 94.12 384 THR A O 1
ATOM 3025 N N . ALA A 1 385 ? 7.333 -16.882 4.644 1.00 93.88 385 ALA A N 1
ATOM 3026 C CA . ALA A 1 385 ? 7.290 -17.878 3.566 1.00 93.88 385 ALA A CA 1
ATOM 3027 C C . ALA A 1 385 ? 7.252 -19.327 4.085 1.00 93.88 385 ALA A C 1
ATOM 3029 O O . ALA A 1 385 ? 6.398 -20.116 3.679 1.00 93.88 385 ALA A O 1
ATOM 3030 N N . MET A 1 386 ? 8.124 -19.666 5.041 1.00 93.19 386 MET A N 1
ATOM 3031 C CA . MET A 1 386 ? 8.156 -21.011 5.626 1.00 93.19 386 MET A CA 1
ATOM 3032 C C . MET A 1 386 ? 6.963 -21.299 6.544 1.00 93.19 386 MET A C 1
ATOM 3034 O O . MET A 1 386 ? 6.511 -22.443 6.591 1.00 93.19 386 MET A O 1
ATOM 3038 N N . GLU A 1 387 ? 6.435 -20.291 7.244 1.00 93.44 387 GLU A N 1
ATOM 3039 C CA . GLU A 1 387 ? 5.212 -20.416 8.052 1.00 93.44 387 GLU A CA 1
ATOM 3040 C C . GLU A 1 387 ? 4.016 -20.772 7.145 1.00 93.44 387 GLU A C 1
ATOM 3042 O O . GLU A 1 387 ? 3.269 -21.712 7.433 1.00 93.44 387 GLU A O 1
ATOM 3047 N N . ILE A 1 388 ? 3.898 -20.106 5.988 1.00 95.00 388 ILE A N 1
ATOM 3048 C CA . ILE A 1 388 ? 2.826 -20.337 5.007 1.00 95.00 388 ILE A CA 1
ATOM 3049 C C . ILE A 1 388 ? 2.914 -21.743 4.393 1.00 95.00 388 ILE A C 1
ATOM 3051 O O . ILE A 1 388 ? 1.896 -22.418 4.225 1.00 95.00 388 ILE A O 1
ATOM 3055 N N . VAL A 1 389 ? 4.119 -22.222 4.070 1.00 94.31 389 VAL A N 1
ATOM 3056 C CA . VAL A 1 389 ? 4.299 -23.579 3.522 1.00 94.31 389 VAL A CA 1
ATOM 3057 C C . VAL A 1 389 ? 3.904 -24.641 4.554 1.00 94.31 389 VAL A C 1
ATOM 3059 O O . VAL A 1 389 ? 3.182 -25.589 4.221 1.00 94.31 389 VAL A O 1
ATOM 3062 N N . LYS A 1 390 ? 4.342 -24.474 5.810 1.00 93.75 390 LYS A N 1
ATOM 3063 C CA . LYS A 1 390 ? 4.217 -25.485 6.871 1.00 93.75 390 LYS A CA 1
ATOM 3064 C C . LYS A 1 390 ? 2.827 -25.588 7.502 1.00 93.75 390 LYS A C 1
ATOM 3066 O O . LYS A 1 390 ? 2.502 -26.666 7.998 1.00 93.75 390 LYS A O 1
ATOM 3071 N N . THR A 1 391 ? 2.013 -24.526 7.507 1.00 93.44 391 THR A N 1
ATOM 3072 C CA . THR A 1 391 ? 0.687 -24.574 8.160 1.00 93.44 391 THR A CA 1
ATOM 3073 C C . THR A 1 391 ? -0.203 -25.675 7.570 1.00 93.44 391 THR A C 1
ATOM 3075 O O . THR A 1 391 ? -0.193 -25.912 6.365 1.00 93.44 391 THR A O 1
ATOM 3078 N N . LYS A 1 392 ? -0.979 -26.374 8.400 1.00 92.31 392 LYS A N 1
ATOM 3079 C CA . LYS A 1 392 ? -1.932 -27.410 7.953 1.00 92.31 392 LYS A CA 1
ATOM 3080 C C . LYS A 1 392 ? -3.385 -26.929 7.964 1.00 92.31 392 LYS A C 1
ATOM 3082 O O . LYS A 1 392 ? -4.258 -27.650 7.500 1.00 92.31 392 LYS A O 1
ATOM 3087 N N . GLU A 1 393 ? -3.629 -25.723 8.469 1.00 92.25 393 GLU A N 1
ATOM 3088 C CA . GLU A 1 393 ? -4.975 -25.195 8.717 1.00 92.25 393 GLU A CA 1
ATOM 3089 C C . GLU A 1 393 ? -5.632 -24.620 7.448 1.00 92.25 393 GLU A C 1
ATOM 3091 O O . GLU A 1 393 ? -6.854 -24.507 7.370 1.00 92.25 393 GLU A O 1
ATOM 3096 N N . VAL A 1 394 ? -4.837 -24.297 6.419 1.00 93.62 394 VAL A N 1
ATOM 3097 C CA . VAL A 1 394 ? -5.314 -23.717 5.153 1.00 93.62 394 VAL A CA 1
ATOM 3098 C C . VAL A 1 394 ? -5.040 -24.613 3.947 1.00 93.62 394 VAL A C 1
ATOM 3100 O O . VAL A 1 394 ? -4.052 -25.350 3.890 1.00 93.62 394 VAL A O 1
ATOM 3103 N N . SER A 1 395 ? -5.909 -24.501 2.939 1.00 94.25 395 SER A N 1
ATOM 3104 C CA . SER A 1 395 ? -5.803 -25.259 1.691 1.00 94.25 395 SER A CA 1
ATOM 3105 C C . SER A 1 395 ? -4.541 -24.909 0.897 1.00 94.25 395 SER A C 1
ATOM 3107 O O . SER A 1 395 ? -4.030 -23.787 0.953 1.00 94.25 395 SER A O 1
ATOM 3109 N N . LEU A 1 396 ? -4.066 -25.856 0.082 1.00 94.06 396 LEU A N 1
ATOM 3110 C CA . LEU A 1 396 ? -2.922 -25.637 -0.810 1.00 94.06 396 LEU A CA 1
ATOM 3111 C C . LEU A 1 396 ? -3.151 -24.452 -1.762 1.00 94.06 396 LEU A C 1
ATOM 3113 O O . LEU A 1 396 ? -2.233 -23.677 -2.013 1.00 94.06 396 LEU A O 1
ATOM 3117 N N . TRP A 1 397 ? -4.389 -24.270 -2.232 1.00 92.81 397 TRP A N 1
ATOM 3118 C CA . TRP A 1 397 ? -4.769 -23.144 -3.084 1.00 92.81 397 TRP A CA 1
ATOM 3119 C C . TRP A 1 397 ? -4.579 -21.793 -2.389 1.00 92.81 397 TRP A C 1
ATOM 3121 O O . TRP A 1 397 ? -4.009 -20.869 -2.968 1.00 92.81 397 TRP A O 1
ATOM 3131 N N . LYS A 1 398 ? -4.984 -21.685 -1.117 1.00 93.94 398 LYS A N 1
ATOM 3132 C CA . LYS A 1 398 ? -4.781 -20.469 -0.322 1.00 93.94 398 LYS A CA 1
ATOM 3133 C C . LYS A 1 398 ? -3.292 -20.192 -0.112 1.00 93.94 398 LYS A C 1
ATOM 3135 O O . LYS A 1 398 ? -2.868 -19.053 -0.277 1.00 93.94 398 LYS A O 1
ATOM 3140 N N . LYS A 1 399 ? -2.489 -21.222 0.181 1.00 95.19 399 LYS A N 1
ATOM 3141 C CA . LYS A 1 399 ? -1.026 -21.086 0.306 1.00 95.19 399 LYS A CA 1
ATOM 3142 C C . LYS A 1 399 ? -0.389 -20.583 -0.983 1.00 95.19 399 LYS A C 1
ATOM 3144 O O . LYS A 1 399 ? 0.415 -19.656 -0.937 1.00 95.19 399 LYS A O 1
ATOM 3149 N N . LEU A 1 400 ? -0.769 -21.172 -2.121 1.00 94.81 400 LEU A N 1
ATOM 3150 C CA . LEU A 1 400 ? -0.282 -20.757 -3.432 1.00 94.81 400 LEU A CA 1
ATOM 3151 C C . LEU A 1 400 ? -0.645 -19.296 -3.696 1.00 94.81 400 LEU A C 1
ATOM 3153 O O . LEU A 1 400 ? 0.231 -18.518 -4.049 1.00 94.81 400 LEU A O 1
ATOM 3157 N N . TYR A 1 401 ? -1.894 -18.895 -3.449 1.00 95.44 401 TYR A N 1
ATOM 3158 C CA . TYR A 1 401 ? -2.308 -17.500 -3.586 1.00 95.44 401 TYR A CA 1
ATOM 3159 C C . TYR A 1 401 ? -1.474 -16.552 -2.711 1.00 95.44 401 TYR A C 1
ATOM 3161 O O . TYR A 1 401 ? -0.969 -15.552 -3.217 1.00 95.44 401 TYR A O 1
ATOM 3169 N N . VAL A 1 402 ? -1.277 -16.866 -1.425 1.00 96.56 402 VAL A N 1
ATOM 3170 C CA . VAL A 1 402 ? -0.534 -15.988 -0.506 1.00 96.56 402 VAL A CA 1
ATOM 3171 C C . VAL A 1 402 ? 0.951 -15.890 -0.893 1.00 96.56 402 VAL A C 1
ATOM 3173 O O . VAL A 1 402 ? 1.496 -14.790 -0.952 1.00 96.56 402 VAL A O 1
ATOM 3176 N N . ILE A 1 403 ? 1.615 -17.006 -1.209 1.00 96.69 403 ILE A N 1
ATOM 3177 C CA . ILE A 1 403 ? 3.044 -17.008 -1.575 1.00 96.69 403 ILE A CA 1
ATOM 3178 C C . ILE A 1 403 ? 3.258 -16.406 -2.965 1.00 96.69 403 ILE A C 1
ATOM 3180 O O . ILE A 1 403 ? 4.061 -15.489 -3.125 1.00 96.69 403 ILE A O 1
ATOM 3184 N N . TYR A 1 404 ? 2.564 -16.933 -3.974 1.00 96.31 404 TYR A N 1
ATOM 3185 C CA . TYR A 1 404 ? 2.806 -16.592 -5.371 1.00 96.31 404 TYR A CA 1
ATOM 3186 C C . TYR A 1 404 ? 2.152 -15.262 -5.750 1.00 96.31 404 TYR A C 1
ATOM 3188 O O . TYR A 1 404 ? 2.852 -14.325 -6.118 1.00 96.31 404 TYR A O 1
ATOM 3196 N N . SER A 1 405 ? 0.826 -15.148 -5.641 1.00 95.88 405 SER A N 1
ATOM 3197 C CA . SER A 1 405 ? 0.105 -13.946 -6.089 1.00 95.88 405 SER A CA 1
ATOM 3198 C C . SER A 1 405 ? 0.324 -12.771 -5.133 1.00 95.88 405 SER A C 1
ATOM 3200 O O . SER A 1 405 ? 0.735 -11.691 -5.562 1.00 95.88 405 SER A O 1
ATOM 3202 N N . PHE A 1 406 ? 0.052 -12.957 -3.836 1.00 96.69 406 PHE A N 1
ATOM 3203 C CA . PHE A 1 406 ? 0.063 -11.864 -2.863 1.00 96.69 406 PHE A CA 1
ATOM 3204 C C . PHE A 1 406 ? 1.462 -11.338 -2.583 1.00 96.69 406 PHE A C 1
ATOM 3206 O O . PHE A 1 406 ? 1.668 -10.137 -2.717 1.00 96.69 406 PHE A O 1
ATOM 3213 N N . PHE A 1 407 ? 2.423 -12.196 -2.238 1.00 96.94 407 PHE A N 1
ATOM 3214 C CA . PHE A 1 407 ? 3.777 -11.742 -1.934 1.00 96.94 407 PHE A CA 1
ATOM 3215 C C . PHE A 1 407 ? 4.682 -11.660 -3.163 1.00 96.94 407 PHE A C 1
ATOM 3217 O O . PHE A 1 407 ? 5.170 -10.577 -3.492 1.00 96.94 407 PHE A O 1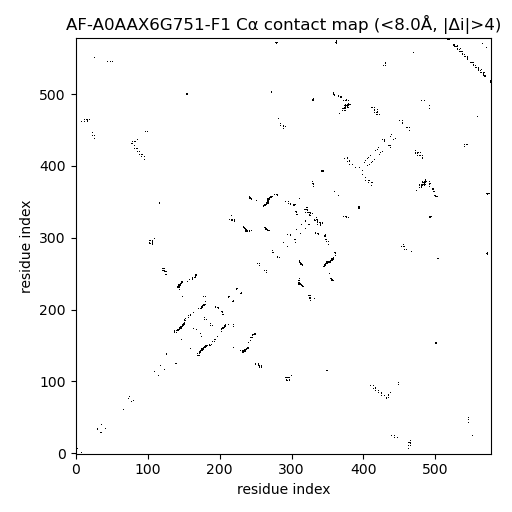
ATOM 3224 N N . PHE A 1 408 ? 4.928 -12.781 -3.843 1.00 97.25 408 PHE A N 1
ATOM 3225 C CA . PHE A 1 408 ? 5.971 -12.841 -4.864 1.00 97.25 408 PHE A CA 1
ATOM 3226 C C . PHE A 1 408 ? 5.663 -11.942 -6.064 1.00 97.25 408 PHE A C 1
ATOM 3228 O O . PHE A 1 408 ? 6.452 -11.050 -6.372 1.00 97.25 408 PHE A O 1
ATOM 3235 N N . VAL A 1 409 ? 4.509 -12.112 -6.714 1.00 97.44 409 VAL A N 1
ATOM 3236 C CA . VAL A 1 409 ? 4.163 -11.329 -7.906 1.00 97.44 409 VAL A CA 1
ATOM 3237 C C . VAL A 1 409 ? 3.895 -9.866 -7.542 1.00 97.44 409 VAL A C 1
ATOM 3239 O O . VAL A 1 409 ? 4.527 -8.971 -8.106 1.00 97.44 409 VAL A O 1
ATOM 3242 N N . ARG A 1 410 ? 3.003 -9.601 -6.577 1.00 95.12 410 ARG A N 1
ATOM 3243 C CA . ARG A 1 410 ? 2.534 -8.234 -6.285 1.00 95.12 410 ARG A CA 1
ATOM 3244 C C . ARG A 1 410 ? 3.471 -7.382 -5.428 1.00 95.12 410 ARG A C 1
ATOM 3246 O O . ARG A 1 410 ? 3.512 -6.175 -5.647 1.00 95.12 410 ARG A O 1
ATOM 3253 N N . LYS A 1 411 ? 4.197 -7.953 -4.457 1.00 95.12 411 LYS A N 1
ATOM 3254 C CA . LYS A 1 411 ? 5.045 -7.177 -3.519 1.00 95.12 411 LYS A CA 1
ATOM 3255 C C . LYS A 1 411 ? 6.536 -7.220 -3.838 1.00 95.12 411 LYS A C 1
ATOM 3257 O O . LYS A 1 411 ? 7.275 -6.404 -3.301 1.00 95.12 411 LYS A O 1
ATOM 3262 N N . VAL A 1 412 ? 6.984 -8.132 -4.703 1.00 96.44 412 VAL A N 1
ATOM 3263 C CA . VAL A 1 412 ? 8.405 -8.260 -5.070 1.00 96.44 412 VAL A CA 1
ATOM 3264 C C . VAL A 1 412 ? 8.604 -8.057 -6.570 1.00 96.44 412 VAL A C 1
ATOM 3266 O O . VAL A 1 412 ? 9.194 -7.065 -7.000 1.00 96.44 412 VAL A O 1
ATOM 3269 N N . LEU A 1 413 ? 8.082 -8.974 -7.381 1.00 97.38 413 LEU A N 1
ATOM 3270 C CA . LEU A 1 413 ? 8.328 -9.031 -8.819 1.00 97.38 413 LEU A CA 1
ATOM 3271 C C . LEU A 1 413 ? 7.824 -7.776 -9.535 1.00 97.38 413 LEU A C 1
ATOM 3273 O O . LEU A 1 413 ? 8.557 -7.237 -10.361 1.00 97.38 413 LEU A O 1
ATOM 3277 N N . ALA A 1 414 ? 6.636 -7.267 -9.190 1.00 96.31 414 ALA A N 1
ATOM 3278 C CA . ALA A 1 414 ? 6.081 -6.051 -9.785 1.00 96.31 414 ALA A CA 1
ATOM 3279 C C . ALA A 1 414 ? 7.042 -4.852 -9.680 1.00 96.31 414 ALA A C 1
ATOM 3281 O O . ALA A 1 414 ? 7.211 -4.103 -10.643 1.00 96.31 414 ALA A O 1
ATOM 3282 N N . HIS A 1 415 ? 7.719 -4.683 -8.542 1.00 96.06 415 HIS A N 1
ATOM 3283 C CA . HIS A 1 415 ? 8.672 -3.590 -8.334 1.00 96.06 415 HIS A CA 1
ATOM 3284 C C . HIS A 1 415 ? 9.996 -3.826 -9.065 1.00 96.06 415 HIS A C 1
ATOM 3286 O O . HIS A 1 415 ? 10.549 -2.886 -9.638 1.00 96.06 415 HIS A O 1
ATOM 3292 N N . ILE A 1 416 ? 10.471 -5.075 -9.096 1.00 97.00 416 ILE A N 1
ATOM 3293 C CA . ILE A 1 416 ? 11.689 -5.456 -9.821 1.00 97.00 416 ILE A CA 1
ATOM 3294 C C . ILE A 1 416 ? 11.506 -5.249 -11.321 1.00 97.00 416 ILE A C 1
ATOM 3296 O O . ILE A 1 416 ? 12.289 -4.526 -11.930 1.00 97.00 416 ILE A O 1
ATOM 3300 N N . VAL A 1 417 ? 10.470 -5.836 -11.923 1.00 96.88 417 VAL A N 1
ATOM 3301 C CA . VAL A 1 417 ? 10.280 -5.762 -13.375 1.00 96.88 417 VAL A CA 1
ATOM 3302 C C . VAL A 1 417 ? 10.009 -4.336 -13.832 1.00 96.88 417 VAL A C 1
ATOM 3304 O O . VAL A 1 417 ? 10.569 -3.925 -14.842 1.00 96.88 417 VAL A O 1
ATOM 3307 N N . THR A 1 418 ? 9.236 -3.551 -13.071 1.00 95.00 418 THR A N 1
ATOM 3308 C CA . THR A 1 418 ? 8.933 -2.167 -13.460 1.00 95.00 418 THR A CA 1
ATOM 3309 C C . THR A 1 418 ? 10.208 -1.325 -13.528 1.00 95.00 418 THR A C 1
ATOM 3311 O O . THR A 1 418 ? 10.435 -0.625 -14.509 1.00 95.00 418 THR A O 1
ATOM 3314 N N . PHE A 1 419 ? 11.094 -1.432 -12.536 1.00 96.94 419 PHE A N 1
ATOM 3315 C CA . PHE A 1 419 ? 12.355 -0.695 -12.570 1.00 96.94 419 PHE A CA 1
ATOM 3316 C C . PHE A 1 419 ? 13.343 -1.278 -13.587 1.00 96.94 419 PHE A C 1
ATOM 3318 O O . PHE A 1 419 ? 13.852 -0.560 -14.447 1.00 96.94 419 PHE A O 1
ATOM 3325 N N . VAL A 1 420 ? 13.615 -2.583 -13.519 1.00 97.25 420 VAL A N 1
ATOM 3326 C CA . VAL A 1 420 ? 14.660 -3.210 -14.335 1.00 97.25 420 VAL A CA 1
ATOM 3327 C C . VAL A 1 420 ? 14.296 -3.155 -15.815 1.00 97.25 420 VAL A C 1
ATOM 3329 O O . VAL A 1 420 ? 15.141 -2.771 -16.614 1.00 97.25 420 VAL A O 1
ATOM 3332 N N . LEU A 1 421 ? 13.053 -3.455 -16.206 1.00 95.50 421 LEU A N 1
ATOM 3333 C CA . LEU A 1 421 ? 12.668 -3.421 -17.618 1.00 95.50 421 LEU A CA 1
ATOM 3334 C C . LEU A 1 421 ? 12.625 -1.986 -18.159 1.00 95.50 421 LEU A C 1
ATOM 3336 O O . LEU A 1 421 ? 13.306 -1.678 -19.138 1.00 95.50 421 LEU A O 1
ATOM 3340 N N . TYR A 1 422 ? 11.838 -1.111 -17.527 1.00 93.62 422 TYR A N 1
ATOM 3341 C CA . TYR A 1 422 ? 11.517 0.200 -18.095 1.00 93.62 422 TYR A CA 1
ATOM 3342 C C . TYR A 1 422 ? 12.572 1.272 -17.831 1.00 93.62 422 TYR A C 1
ATOM 3344 O O . TYR A 1 422 ? 12.721 2.179 -18.647 1.00 93.62 422 TYR A O 1
ATOM 3352 N N . CYS A 1 423 ? 13.314 1.185 -16.725 1.00 94.75 423 CYS A N 1
ATOM 3353 C CA . CYS A 1 423 ? 14.317 2.187 -16.364 1.00 94.75 423 CYS A CA 1
ATOM 3354 C C . CYS A 1 423 ? 15.744 1.760 -16.744 1.00 94.75 423 CYS A C 1
ATOM 3356 O O . CYS A 1 423 ? 16.585 2.629 -16.949 1.00 94.75 423 CYS A O 1
ATOM 3358 N N . VAL A 1 424 ? 16.037 0.459 -16.858 1.00 96.00 424 VAL A N 1
ATOM 3359 C CA . VAL A 1 424 ? 17.406 -0.030 -17.121 1.00 96.00 424 VAL A CA 1
ATOM 3360 C C . VAL A 1 424 ? 17.512 -0.742 -18.467 1.00 96.00 424 VAL A C 1
ATOM 3362 O O . VAL A 1 424 ? 18.276 -0.313 -19.327 1.00 96.00 424 VAL A O 1
ATOM 3365 N N . VAL A 1 425 ? 16.740 -1.808 -18.680 1.00 95.38 425 VAL A N 1
ATOM 3366 C CA . VAL A 1 425 ? 16.899 -2.711 -19.827 1.00 95.38 425 VAL A CA 1
ATOM 3367 C C . VAL A 1 425 ? 16.493 -2.037 -21.138 1.00 95.38 425 VAL A C 1
ATOM 3369 O O . VAL A 1 425 ? 17.257 -2.077 -22.097 1.00 95.38 425 VAL A O 1
ATOM 3372 N N . ILE A 1 426 ? 15.336 -1.371 -21.206 1.00 92.50 426 ILE A N 1
ATOM 3373 C CA . ILE A 1 426 ? 14.929 -0.654 -22.427 1.00 92.50 426 ILE A CA 1
ATOM 3374 C C . ILE A 1 426 ? 15.961 0.432 -22.796 1.00 92.50 426 ILE A C 1
ATOM 3376 O O . ILE A 1 426 ? 16.493 0.357 -23.909 1.00 92.50 426 ILE A O 1
ATOM 3380 N N . PRO A 1 427 ? 16.338 1.369 -21.897 1.00 94.06 427 PRO A N 1
ATOM 3381 C CA . PRO A 1 427 ? 17.344 2.386 -22.209 1.00 94.06 427 PRO A CA 1
ATOM 3382 C C . PRO A 1 427 ? 18.722 1.817 -22.554 1.00 94.06 427 PRO A C 1
ATOM 3384 O O . PRO A 1 427 ? 19.339 2.272 -23.509 1.00 94.06 427 PRO A O 1
ATOM 3387 N N . ALA A 1 428 ? 19.203 0.794 -21.842 1.00 93.00 428 ALA A N 1
ATOM 3388 C CA . ALA A 1 428 ? 20.504 0.195 -22.139 1.00 93.00 428 ALA A CA 1
ATOM 3389 C C . ALA A 1 428 ? 20.509 -0.591 -23.462 1.00 93.00 428 ALA A C 1
ATOM 3391 O O . ALA A 1 428 ? 21.532 -0.635 -24.144 1.00 93.00 428 ALA A O 1
ATOM 3392 N N . SER A 1 429 ? 19.374 -1.181 -23.863 1.00 91.94 429 SER A N 1
ATOM 3393 C CA . SER A 1 429 ? 19.273 -1.972 -25.102 1.00 91.94 429 SER A CA 1
ATOM 3394 C C . SER A 1 429 ? 19.486 -1.149 -26.370 1.00 91.94 429 SER A C 1
ATOM 3396 O O . SER A 1 429 ? 19.919 -1.686 -27.384 1.00 91.94 429 SER A O 1
ATOM 3398 N N . VAL A 1 430 ? 19.233 0.159 -26.305 1.00 89.88 430 VAL A N 1
ATOM 3399 C CA . VAL A 1 430 ? 19.510 1.108 -27.389 1.00 89.88 430 VAL A CA 1
ATOM 3400 C C . VAL A 1 430 ? 20.992 1.102 -27.781 1.00 89.88 430 VAL A C 1
ATOM 3402 O O . VAL A 1 430 ? 21.321 1.246 -28.955 1.00 89.88 430 VAL A O 1
ATOM 3405 N N . MET A 1 431 ? 21.889 0.915 -26.810 1.00 87.00 431 MET A N 1
ATOM 3406 C CA . MET A 1 431 ? 23.340 0.915 -27.029 1.00 87.00 431 MET A CA 1
ATOM 3407 C C . MET A 1 431 ? 23.873 -0.448 -27.506 1.00 87.00 431 MET A C 1
ATOM 3409 O O . MET A 1 431 ? 25.060 -0.582 -27.809 1.00 87.00 431 MET A O 1
ATOM 3413 N N . VAL A 1 432 ? 23.012 -1.471 -27.565 1.00 89.38 432 VAL A N 1
ATOM 3414 C CA . VAL A 1 432 ? 23.366 -2.857 -27.900 1.00 89.38 432 VAL A CA 1
ATOM 3415 C C . VAL A 1 432 ? 22.486 -3.336 -29.064 1.00 89.38 432 VAL A C 1
ATOM 3417 O O . VAL A 1 432 ? 21.457 -3.983 -28.841 1.00 89.38 432 VAL A O 1
ATOM 3420 N N . PRO A 1 433 ? 22.850 -3.020 -30.321 1.00 84.44 433 PRO A N 1
ATOM 3421 C CA . PRO A 1 433 ? 22.019 -3.316 -31.492 1.00 84.44 433 PRO A CA 1
ATOM 3422 C C . PRO A 1 433 ? 21.745 -4.817 -31.688 1.00 84.44 433 PRO A C 1
ATOM 3424 O O . PRO A 1 433 ? 20.723 -5.184 -32.269 1.00 84.44 433 PRO A O 1
ATOM 3427 N N . GLU A 1 434 ? 22.607 -5.691 -31.159 1.00 87.81 434 GLU A N 1
ATOM 3428 C CA . GLU A 1 434 ? 22.491 -7.153 -31.212 1.00 87.81 434 GLU A CA 1
ATOM 3429 C C . GLU A 1 434 ? 21.330 -7.714 -30.367 1.00 87.81 434 GLU A C 1
ATOM 3431 O O . GLU A 1 434 ? 21.050 -8.921 -30.410 1.00 87.81 434 GLU A O 1
ATOM 3436 N N . VAL A 1 435 ? 20.678 -6.870 -29.561 1.00 89.38 435 VAL A N 1
ATOM 3437 C CA . VAL A 1 435 ? 19.553 -7.231 -28.697 1.00 89.38 435 VAL A CA 1
ATOM 3438 C C . VAL A 1 435 ? 18.295 -6.531 -29.185 1.00 89.38 435 VAL A C 1
ATOM 3440 O O . VAL A 1 435 ? 18.269 -5.319 -29.384 1.00 89.38 435 VAL A O 1
ATOM 3443 N N . SER A 1 436 ? 17.219 -7.290 -29.353 1.00 88.44 436 SER A N 1
ATOM 3444 C CA . SER A 1 436 ? 15.887 -6.769 -29.653 1.00 88.44 436 SER A CA 1
ATOM 3445 C C . SER A 1 436 ? 14.915 -7.200 -28.568 1.00 88.44 436 SER A C 1
ATOM 3447 O O . SER A 1 436 ? 14.835 -8.384 -28.239 1.00 88.44 436 SER A O 1
ATOM 3449 N N . ILE A 1 437 ? 14.155 -6.247 -28.041 1.00 91.00 437 ILE A N 1
ATOM 3450 C CA . ILE A 1 437 ? 13.062 -6.529 -27.112 1.00 91.00 437 ILE A CA 1
ATOM 3451 C C . ILE A 1 437 ? 11.783 -6.670 -27.946 1.00 91.00 437 ILE A C 1
ATOM 3453 O O . ILE A 1 437 ? 11.517 -5.797 -28.774 1.00 91.00 437 ILE A O 1
ATOM 3457 N N . PRO A 1 438 ? 11.005 -7.750 -27.784 1.00 92.44 438 PRO A N 1
ATOM 3458 C CA . PRO A 1 438 ? 9.793 -7.950 -28.561 1.00 92.44 438 PRO A CA 1
ATOM 3459 C C . PRO A 1 438 ? 8.720 -6.912 -28.208 1.00 92.44 438 PRO A C 1
ATOM 3461 O O . PRO A 1 438 ? 8.546 -6.542 -27.043 1.00 92.44 438 PRO A O 1
ATOM 3464 N N . VAL A 1 439 ? 7.954 -6.497 -29.222 1.00 89.06 439 VAL A N 1
ATOM 3465 C CA . VAL A 1 439 ? 6.924 -5.443 -29.128 1.00 89.06 439 VAL A CA 1
ATOM 3466 C C . VAL A 1 439 ? 5.899 -5.731 -28.032 1.00 89.06 439 VAL A C 1
ATOM 3468 O O . VAL A 1 439 ? 5.487 -4.821 -27.314 1.00 89.06 439 VAL A O 1
ATOM 3471 N N . TRP A 1 440 ? 5.525 -6.996 -27.829 1.00 92.62 440 TRP A N 1
ATOM 3472 C CA . TRP A 1 440 ? 4.549 -7.353 -26.802 1.00 92.62 440 TRP A CA 1
ATOM 3473 C C . TRP A 1 440 ? 4.999 -6.981 -25.385 1.00 92.62 440 TRP A C 1
ATOM 3475 O O . TRP A 1 440 ? 4.165 -6.567 -24.581 1.00 92.62 440 TRP A O 1
ATOM 3485 N N . GLY A 1 441 ? 6.299 -7.065 -25.091 1.00 88.94 441 GLY A N 1
ATOM 3486 C CA . GLY A 1 441 ? 6.846 -6.741 -23.775 1.00 88.94 441 GLY A CA 1
ATOM 3487 C C . GLY A 1 441 ? 6.955 -5.239 -23.520 1.00 88.94 441 GLY A C 1
ATOM 3488 O O . GLY A 1 441 ? 6.778 -4.802 -22.388 1.00 88.94 441 GLY A O 1
ATOM 3489 N N . VAL A 1 442 ? 7.218 -4.451 -24.567 1.00 88.00 442 VAL A N 1
ATOM 3490 C CA . VAL A 1 442 ? 7.429 -2.992 -24.469 1.00 88.00 442 VAL A CA 1
ATOM 3491 C C . VAL A 1 442 ? 6.134 -2.203 -24.663 1.00 88.00 442 VAL A C 1
ATOM 3493 O O . VAL A 1 442 ? 5.997 -1.110 -24.124 1.00 88.00 442 VAL A O 1
ATOM 3496 N N . VAL A 1 443 ? 5.176 -2.744 -25.419 1.00 87.56 443 VAL A N 1
ATOM 3497 C CA . VAL A 1 443 ? 3.950 -2.039 -25.813 1.00 87.56 443 VAL A CA 1
ATOM 3498 C C . VAL A 1 443 ? 2.715 -2.737 -25.269 1.00 87.56 443 VAL A C 1
ATOM 3500 O O . VAL A 1 443 ? 1.982 -2.142 -24.482 1.00 87.56 443 VAL A O 1
ATOM 3503 N N . HIS A 1 444 ? 2.456 -3.987 -25.662 1.00 91.00 444 HIS A N 1
ATOM 3504 C CA . HIS A 1 444 ? 1.166 -4.628 -25.377 1.00 91.00 444 HIS A CA 1
ATOM 3505 C C . HIS A 1 444 ? 0.940 -4.862 -23.880 1.00 91.00 444 HIS A C 1
ATOM 3507 O O . HIS A 1 444 ? -0.130 -4.523 -23.377 1.00 91.00 444 HIS A O 1
ATOM 3513 N N . VAL A 1 445 ? 1.941 -5.369 -23.151 1.00 92.81 445 VAL A N 1
ATOM 3514 C CA . VAL A 1 445 ? 1.864 -5.570 -21.693 1.00 92.81 445 VAL A CA 1
ATOM 3515 C C . VAL A 1 445 ? 1.572 -4.257 -20.947 1.00 92.81 445 VAL A C 1
ATOM 3517 O O . VAL A 1 445 ? 0.524 -4.181 -20.299 1.00 92.81 445 VAL A O 1
ATOM 3520 N N . PRO A 1 446 ? 2.413 -3.203 -21.030 1.00 90.88 446 PRO A N 1
ATOM 3521 C CA . PRO A 1 446 ? 2.168 -1.963 -20.288 1.00 90.88 446 PRO A CA 1
ATOM 3522 C C . PRO A 1 446 ? 0.894 -1.242 -20.730 1.00 90.88 446 PRO A C 1
ATOM 3524 O O . PRO A 1 446 ? 0.194 -0.675 -19.888 1.00 90.88 446 PRO A O 1
ATOM 3527 N N . THR A 1 447 ? 0.553 -1.293 -22.022 1.00 90.56 447 THR A N 1
ATOM 3528 C CA . THR A 1 447 ? -0.700 -0.723 -22.540 1.00 90.56 447 THR A CA 1
ATOM 3529 C C . THR A 1 447 ? -1.903 -1.428 -21.928 1.00 90.56 447 THR A C 1
ATOM 3531 O O . THR A 1 447 ? -2.811 -0.766 -21.435 1.00 90.56 447 THR A O 1
ATOM 3534 N N . THR A 1 448 ? -1.893 -2.762 -21.882 1.00 92.69 448 THR A N 1
ATOM 3535 C CA . THR A 1 448 ? -2.980 -3.544 -21.279 1.00 92.69 448 THR A CA 1
ATOM 3536 C C . THR A 1 448 ? -3.125 -3.218 -19.795 1.00 92.69 448 THR A C 1
ATOM 3538 O O . THR A 1 448 ? -4.224 -2.902 -19.346 1.00 92.69 448 THR A O 1
ATOM 3541 N N . ILE A 1 449 ? -2.020 -3.200 -19.040 1.00 91.69 449 ILE A N 1
ATOM 3542 C CA . ILE A 1 449 ? -2.027 -2.842 -17.611 1.00 91.69 449 ILE A CA 1
ATOM 3543 C C . ILE A 1 449 ? -2.589 -1.428 -17.402 1.00 91.69 449 ILE A C 1
ATOM 3545 O O . ILE A 1 449 ? -3.419 -1.200 -16.521 1.00 91.69 449 ILE A O 1
ATOM 3549 N N . THR A 1 450 ? -2.180 -0.483 -18.248 1.00 91.44 450 THR A N 1
ATOM 3550 C CA . THR A 1 450 ? -2.631 0.909 -18.181 1.00 91.44 450 THR A CA 1
ATOM 3551 C C . THR A 1 450 ? -4.119 1.033 -18.495 1.00 91.44 450 THR A C 1
ATOM 3553 O O . THR A 1 450 ? -4.828 1.722 -17.766 1.00 91.44 450 THR A O 1
ATOM 3556 N N . ILE A 1 451 ? -4.620 0.339 -19.521 1.00 90.88 451 ILE A N 1
ATOM 3557 C CA . ILE A 1 451 ? -6.049 0.307 -19.863 1.00 90.88 451 ILE A CA 1
ATOM 3558 C C . ILE A 1 451 ? -6.865 -0.277 -18.705 1.00 90.88 451 ILE A C 1
ATOM 3560 O O . ILE A 1 451 ? -7.878 0.304 -18.315 1.00 90.88 451 ILE A O 1
ATOM 3564 N N . LEU A 1 452 ? -6.414 -1.382 -18.105 1.00 90.50 452 LEU A N 1
ATOM 3565 C CA . LEU A 1 452 ? -7.109 -2.005 -16.976 1.00 90.50 452 LEU A CA 1
ATOM 3566 C C . LEU A 1 452 ? -7.189 -1.066 -15.765 1.00 90.50 452 LEU A C 1
ATOM 3568 O O . LEU A 1 452 ? -8.238 -0.975 -15.127 1.00 90.50 452 LEU A O 1
ATOM 3572 N N . ASN A 1 453 ? -6.126 -0.309 -15.484 1.00 86.94 453 ASN A N 1
ATOM 3573 C CA . ASN A 1 453 ? -6.153 0.714 -14.439 1.00 86.94 453 ASN A CA 1
ATOM 3574 C C . ASN A 1 453 ? -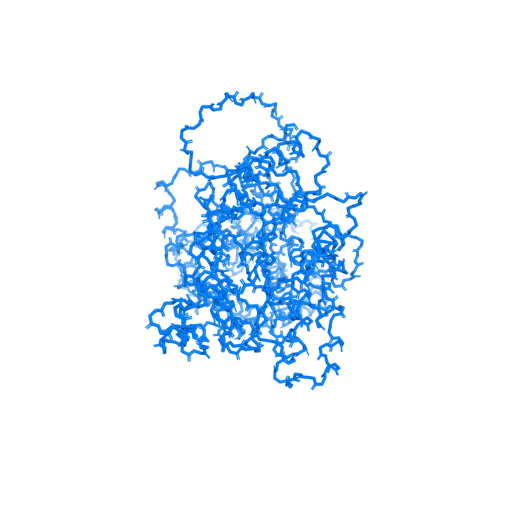7.077 1.896 -14.811 1.00 86.94 453 ASN A C 1
ATOM 3576 O O . ASN A 1 453 ? -7.894 2.347 -14.002 1.00 86.94 453 ASN A O 1
ATOM 3580 N N . ALA A 1 454 ? -7.005 2.357 -16.062 1.00 87.81 454 ALA A N 1
ATOM 3581 C CA . ALA A 1 454 ? -7.795 3.462 -16.599 1.00 87.81 454 ALA A CA 1
ATOM 3582 C C . ALA A 1 454 ? -9.306 3.209 -16.514 1.00 87.81 454 ALA A C 1
ATOM 3584 O O . ALA A 1 454 ? -10.053 4.075 -16.061 1.00 87.81 454 ALA A O 1
ATOM 3585 N N . ILE A 1 455 ? -9.756 2.004 -16.880 1.00 88.06 455 ILE A N 1
ATOM 3586 C CA . ILE A 1 455 ? -11.173 1.605 -16.847 1.00 88.06 455 ILE A CA 1
ATOM 3587 C C . ILE A 1 455 ? -11.753 1.719 -15.431 1.00 88.06 455 ILE A C 1
ATOM 3589 O O . ILE A 1 455 ? -12.918 2.074 -15.251 1.00 88.06 455 ILE A O 1
ATOM 3593 N N . ARG A 1 456 ? -10.948 1.456 -14.396 1.00 84.69 456 ARG A N 1
ATOM 3594 C CA . ARG A 1 456 ? -11.380 1.557 -12.991 1.00 84.69 456 ARG A CA 1
ATOM 3595 C C . ARG A 1 456 ? -11.366 2.994 -12.466 1.00 84.69 456 ARG A C 1
ATOM 3597 O O . ARG A 1 456 ? -11.951 3.266 -11.410 1.00 84.69 456 ARG A O 1
ATOM 3604 N N . ASN A 1 457 ? -10.747 3.913 -13.206 1.00 84.50 457 ASN A N 1
ATOM 3605 C CA . ASN A 1 457 ? -10.567 5.322 -12.865 1.00 84.50 457 ASN A CA 1
ATOM 3606 C C . ASN A 1 457 ? -10.874 6.253 -14.059 1.00 84.50 457 ASN A C 1
ATOM 3608 O O . ASN A 1 457 ? -10.015 7.046 -14.451 1.00 84.50 457 ASN A O 1
ATOM 3612 N N . PRO A 1 458 ? -12.099 6.218 -14.624 1.00 85.75 458 PRO A N 1
ATOM 3613 C CA . PRO A 1 458 ? -12.412 6.920 -15.872 1.00 85.75 458 PRO A CA 1
ATOM 3614 C C . PRO A 1 458 ? -12.237 8.444 -15.770 1.00 85.75 458 PRO A C 1
ATOM 3616 O O . PRO A 1 458 ? -11.766 9.088 -16.704 1.00 85.75 458 PRO A O 1
ATOM 3619 N N . SER A 1 459 ? -12.525 9.032 -14.605 1.00 84.25 459 SER A N 1
ATOM 3620 C CA . SER A 1 459 ? -12.334 10.466 -14.354 1.00 84.25 459 SER A CA 1
ATOM 3621 C C . SER A 1 459 ? -10.862 10.906 -14.350 1.00 84.25 459 SER A C 1
ATOM 3623 O O . SER A 1 459 ? -10.579 12.098 -14.469 1.00 84.25 459 SER A O 1
ATOM 3625 N N . CYS A 1 460 ? -9.918 9.968 -14.241 1.00 84.56 460 CYS A N 1
ATOM 3626 C CA . CYS A 1 460 ? -8.482 10.225 -14.141 1.00 84.56 460 CYS A CA 1
ATOM 3627 C C . CYS A 1 460 ? -7.703 9.838 -15.405 1.00 84.56 460 CYS A C 1
ATOM 3629 O O . CYS A 1 460 ? -6.479 9.913 -15.390 1.00 84.56 460 CYS A O 1
ATOM 3631 N N . ILE A 1 461 ? -8.369 9.471 -16.507 1.00 87.19 461 ILE A N 1
ATOM 3632 C CA . ILE A 1 461 ? -7.700 9.031 -17.749 1.00 87.19 461 ILE A CA 1
ATOM 3633 C C . ILE A 1 461 ? -6.699 10.075 -18.270 1.00 87.19 461 ILE A C 1
ATOM 3635 O O . ILE A 1 461 ? -5.596 9.731 -18.685 1.00 87.19 461 ILE A O 1
ATOM 3639 N N . HIS A 1 462 ? -7.032 11.363 -18.170 1.00 87.38 462 HIS A N 1
ATOM 3640 C CA . HIS A 1 462 ? -6.147 12.466 -18.566 1.00 87.38 462 HIS A CA 1
ATOM 3641 C C . HIS A 1 462 ? -4.832 12.540 -17.760 1.00 87.38 462 HIS A C 1
ATOM 3643 O O . HIS A 1 462 ? -3.902 13.229 -18.173 1.00 87.38 462 HIS A O 1
ATOM 3649 N N . LEU A 1 463 ? -4.740 11.849 -16.617 1.00 90.00 463 LEU A N 1
ATOM 3650 C CA . LEU A 1 463 ? -3.547 11.795 -15.769 1.00 90.00 463 LEU A CA 1
ATOM 3651 C C . LEU A 1 463 ? -2.616 10.627 -16.111 1.00 90.00 463 LEU A C 1
ATOM 3653 O O . LEU A 1 463 ? -1.492 10.609 -15.617 1.00 90.00 463 LEU A O 1
ATOM 3657 N N . ILE A 1 464 ? -3.043 9.680 -16.952 1.00 90.69 464 ILE A N 1
ATOM 3658 C CA . ILE A 1 464 ? -2.290 8.458 -17.273 1.00 90.69 464 ILE A CA 1
ATOM 3659 C C . ILE A 1 464 ? -0.851 8.735 -17.734 1.00 90.69 464 ILE A C 1
ATOM 3661 O O . ILE A 1 464 ? 0.052 8.090 -17.205 1.00 90.69 464 ILE A O 1
ATOM 3665 N N . PRO A 1 465 ? -0.578 9.688 -18.648 1.00 90.62 465 PRO A N 1
ATOM 3666 C CA . PRO A 1 465 ? 0.793 9.968 -19.069 1.00 90.62 465 PRO A CA 1
ATOM 3667 C C . PRO A 1 465 ? 1.698 10.380 -17.904 1.00 90.62 465 PRO A C 1
ATOM 3669 O O . PRO A 1 465 ? 2.815 9.885 -17.769 1.00 90.62 465 PRO A O 1
ATOM 3672 N N . PHE A 1 466 ? 1.194 11.246 -17.022 1.00 91.69 466 PHE A N 1
ATOM 3673 C CA . PHE A 1 466 ? 1.924 11.688 -15.836 1.00 91.69 466 PHE A CA 1
ATOM 3674 C C . PHE A 1 466 ? 2.074 10.563 -14.815 1.00 91.69 466 PHE A C 1
ATOM 3676 O O . PHE A 1 466 ? 3.125 10.446 -14.194 1.00 91.69 466 PHE A O 1
ATOM 3683 N N . TRP A 1 467 ? 1.045 9.726 -14.671 1.00 92.94 467 TRP A N 1
ATOM 3684 C CA . TRP A 1 467 ? 1.070 8.549 -13.815 1.00 92.94 467 TRP A CA 1
ATOM 3685 C C . TRP A 1 467 ? 2.160 7.567 -14.253 1.00 92.94 467 TRP A C 1
ATOM 3687 O O . TRP A 1 467 ? 2.996 7.227 -13.431 1.00 92.94 467 TRP A O 1
ATOM 3697 N N . ILE A 1 468 ? 2.236 7.193 -15.538 1.00 92.62 468 ILE A N 1
ATOM 3698 C CA . ILE A 1 468 ? 3.275 6.280 -16.057 1.00 92.62 468 ILE A CA 1
ATOM 3699 C C . ILE A 1 468 ? 4.676 6.823 -15.754 1.00 92.62 468 ILE A C 1
ATOM 3701 O O . ILE A 1 468 ? 5.519 6.122 -15.197 1.00 92.62 468 ILE A O 1
ATOM 3705 N N . LEU A 1 469 ? 4.920 8.093 -16.088 1.00 94.00 469 LEU A N 1
ATOM 3706 C CA . LEU A 1 469 ? 6.223 8.722 -15.875 1.00 94.00 469 LEU A CA 1
ATOM 3707 C C . LEU A 1 469 ? 6.586 8.799 -14.388 1.00 94.00 469 LEU A C 1
ATOM 3709 O O . LEU A 1 469 ? 7.718 8.500 -14.014 1.00 94.00 469 LEU A O 1
ATOM 3713 N N . PHE A 1 470 ? 5.630 9.169 -13.537 1.00 94.56 470 PHE A N 1
ATOM 3714 C CA . PHE A 1 470 ? 5.847 9.260 -12.099 1.00 94.56 470 PHE A CA 1
ATOM 3715 C C . PHE A 1 470 ? 6.048 7.882 -11.456 1.00 94.56 470 PHE A C 1
ATOM 3717 O O . PHE A 1 470 ? 6.949 7.717 -10.636 1.00 94.56 470 PHE A O 1
ATOM 3724 N N . GLU A 1 471 ? 5.274 6.874 -11.857 1.00 93.38 471 GLU A N 1
ATOM 3725 C CA . GLU A 1 471 ? 5.420 5.499 -11.375 1.00 93.38 471 GLU A CA 1
ATOM 3726 C C . GLU A 1 471 ? 6.775 4.897 -11.766 1.00 93.38 471 GLU A C 1
ATOM 3728 O O . GLU A 1 471 ? 7.365 4.181 -10.960 1.00 93.38 471 GLU A O 1
ATOM 3733 N N . ASN A 1 472 ? 7.337 5.253 -12.927 1.00 94.56 472 ASN A N 1
ATOM 3734 C CA . ASN A 1 472 ? 8.700 4.863 -13.304 1.00 94.56 472 ASN A CA 1
ATOM 3735 C C . ASN A 1 472 ? 9.771 5.488 -12.397 1.00 94.56 472 ASN A C 1
ATOM 3737 O O . ASN A 1 472 ? 10.747 4.820 -12.047 1.00 94.56 472 ASN A O 1
ATOM 3741 N N . VAL A 1 473 ? 9.592 6.745 -11.976 1.00 95.88 473 VAL A N 1
ATOM 3742 C CA . VAL A 1 473 ? 10.478 7.361 -10.972 1.00 95.88 473 VAL A CA 1
ATOM 3743 C C . VAL A 1 473 ? 10.329 6.645 -9.631 1.00 95.88 473 VAL A C 1
ATOM 3745 O O . VAL A 1 473 ? 11.317 6.255 -9.010 1.00 95.88 473 VAL A O 1
ATOM 3748 N N . MET A 1 474 ? 9.092 6.379 -9.209 1.00 95.94 474 MET A N 1
ATOM 3749 C CA . MET A 1 474 ? 8.819 5.650 -7.971 1.00 95.94 474 MET A CA 1
ATOM 3750 C C . MET A 1 474 ? 9.302 4.196 -8.009 1.00 95.94 474 MET A C 1
ATOM 3752 O O . MET A 1 474 ? 9.651 3.652 -6.959 1.00 95.94 474 MET A O 1
ATOM 3756 N N . ALA A 1 475 ? 9.398 3.575 -9.186 1.00 96.25 475 ALA A N 1
ATOM 3757 C CA . ALA A 1 475 ? 9.923 2.225 -9.350 1.00 96.25 475 ALA A CA 1
ATOM 3758 C C . ALA A 1 475 ? 11.375 2.112 -8.866 1.00 96.25 475 ALA A C 1
ATOM 3760 O O . ALA A 1 475 ? 11.711 1.103 -8.254 1.00 96.25 475 ALA A O 1
ATOM 3761 N N . LEU A 1 476 ? 12.204 3.156 -9.020 1.00 95.75 476 LEU A N 1
ATOM 3762 C CA . LEU A 1 476 ? 13.553 3.196 -8.436 1.00 95.75 476 LEU A CA 1
ATOM 3763 C C . LEU A 1 476 ? 13.503 3.047 -6.907 1.00 95.75 476 LEU A C 1
ATOM 3765 O O . LEU A 1 476 ? 14.225 2.234 -6.324 1.00 95.75 476 LEU A O 1
ATOM 3769 N N . HIS A 1 477 ? 12.631 3.812 -6.245 1.00 94.94 477 HIS A N 1
ATOM 3770 C CA . HIS A 1 477 ? 12.491 3.768 -4.789 1.00 94.94 477 HIS A CA 1
ATOM 3771 C C . HIS A 1 477 ? 11.930 2.434 -4.302 1.00 94.94 477 HIS A C 1
ATOM 3773 O O . HIS A 1 477 ? 12.452 1.875 -3.336 1.00 94.94 477 HIS A O 1
ATOM 3779 N N . ARG A 1 478 ? 10.903 1.907 -4.979 1.00 96.56 478 ARG A N 1
ATOM 3780 C CA . ARG A 1 478 ? 10.287 0.621 -4.631 1.00 96.56 478 ARG A CA 1
ATOM 3781 C C . ARG A 1 478 ? 11.229 -0.551 -4.897 1.00 96.56 478 ARG A C 1
ATOM 3783 O O . ARG A 1 478 ? 11.319 -1.446 -4.063 1.00 96.56 478 ARG A O 1
ATOM 3790 N N . PHE A 1 479 ? 12.004 -0.524 -5.980 1.00 96.62 479 PHE A N 1
ATOM 3791 C CA . PHE A 1 479 ? 13.045 -1.519 -6.242 1.00 96.62 479 PHE A CA 1
ATOM 3792 C C . PHE A 1 479 ? 14.100 -1.529 -5.132 1.00 96.62 479 PHE A C 1
ATOM 3794 O O . PHE A 1 479 ? 14.338 -2.571 -4.524 1.00 96.62 479 PHE A O 1
ATOM 3801 N N . LYS A 1 480 ? 14.663 -0.359 -4.790 1.00 94.62 480 LYS A N 1
ATOM 3802 C CA . LYS A 1 480 ? 15.632 -0.235 -3.689 1.00 94.62 480 LYS A CA 1
ATOM 3803 C C . LYS A 1 480 ? 15.053 -0.751 -2.367 1.00 94.62 480 LYS A C 1
ATOM 3805 O O . LYS A 1 480 ? 15.714 -1.509 -1.664 1.00 94.62 480 LYS A O 1
ATOM 3810 N N . ALA A 1 481 ? 13.818 -0.367 -2.042 1.00 94.19 481 ALA A N 1
ATOM 3811 C CA . ALA A 1 481 ? 13.115 -0.821 -0.844 1.00 94.19 481 ALA A CA 1
ATOM 3812 C C . ALA A 1 481 ? 12.902 -2.346 -0.829 1.00 94.19 481 ALA A C 1
ATOM 3814 O O . ALA A 1 481 ? 13.118 -2.980 0.197 1.00 94.19 481 ALA A O 1
ATOM 3815 N N . THR A 1 482 ? 12.541 -2.939 -1.971 1.00 96.12 482 THR A N 1
ATOM 3816 C CA . THR A 1 482 ? 12.348 -4.391 -2.117 1.00 96.12 482 THR A CA 1
ATOM 3817 C C . THR A 1 482 ? 13.647 -5.145 -1.844 1.00 96.12 482 THR A C 1
ATOM 3819 O O . THR A 1 482 ? 13.648 -6.100 -1.073 1.00 96.12 482 THR A O 1
ATOM 3822 N N . VAL A 1 483 ? 14.767 -4.695 -2.424 1.00 94.81 483 VAL A N 1
ATOM 3823 C CA . VAL A 1 483 ? 16.088 -5.310 -2.207 1.00 94.81 483 VAL A CA 1
ATOM 3824 C C . VAL A 1 483 ? 16.499 -5.216 -0.736 1.00 94.81 483 VAL A C 1
ATOM 3826 O O . VAL A 1 483 ? 16.884 -6.223 -0.148 1.00 94.81 483 VAL A O 1
ATOM 3829 N N . ILE A 1 484 ? 16.354 -4.039 -0.118 1.00 92.38 484 ILE A N 1
ATOM 3830 C CA . ILE A 1 484 ? 16.643 -3.824 1.311 1.00 92.38 484 ILE A CA 1
ATOM 3831 C C . ILE A 1 484 ? 15.803 -4.758 2.191 1.00 92.38 484 ILE A C 1
ATOM 3833 O O . ILE A 1 484 ? 16.349 -5.394 3.091 1.00 92.38 484 ILE A O 1
ATOM 3837 N N . GLY A 1 485 ? 14.501 -4.867 1.913 1.00 91.75 485 GLY A N 1
ATOM 3838 C CA . GLY A 1 485 ? 13.583 -5.718 2.667 1.00 91.75 485 GLY A CA 1
ATOM 3839 C C . GLY A 1 485 ? 13.916 -7.203 2.541 1.00 91.75 485 GLY A C 1
ATOM 3840 O O . GLY A 1 485 ? 13.984 -7.897 3.550 1.00 91.75 485 GLY A O 1
ATOM 3841 N N . LEU A 1 486 ? 14.202 -7.685 1.326 1.00 92.50 486 LEU A N 1
ATOM 3842 C CA . LEU A 1 486 ? 14.606 -9.077 1.097 1.00 92.50 486 LEU A CA 1
ATOM 3843 C C . LEU A 1 486 ? 15.956 -9.411 1.737 1.00 92.50 486 LEU A C 1
ATOM 3845 O O . LEU A 1 486 ? 16.150 -10.539 2.189 1.00 92.50 486 LEU A O 1
ATOM 3849 N N . MET A 1 487 ? 16.891 -8.459 1.778 1.00 90.88 487 MET A N 1
ATOM 3850 C CA . MET A 1 487 ? 18.217 -8.655 2.370 1.00 90.88 487 MET A CA 1
ATOM 3851 C C . MET A 1 487 ? 18.256 -8.438 3.888 1.00 90.88 487 MET A C 1
ATOM 3853 O O . MET A 1 487 ? 19.259 -8.797 4.495 1.00 90.88 487 MET A O 1
ATOM 3857 N N . GLU A 1 488 ? 17.188 -7.913 4.500 1.00 84.19 488 GLU A N 1
ATOM 3858 C CA . GLU A 1 488 ? 17.155 -7.501 5.916 1.00 84.19 488 GLU A CA 1
ATOM 3859 C C . GLU A 1 488 ? 18.273 -6.497 6.274 1.00 84.19 488 GLU A C 1
ATOM 3861 O O . GLU A 1 488 ? 18.867 -6.552 7.348 1.00 84.19 488 GLU A O 1
ATOM 3866 N N . ALA A 1 489 ? 18.586 -5.563 5.368 1.00 73.31 489 ALA A N 1
ATOM 3867 C CA . ALA A 1 489 ? 19.577 -4.521 5.650 1.00 73.31 489 ALA A CA 1
ATOM 3868 C C . ALA A 1 489 ? 19.071 -3.544 6.735 1.00 73.31 489 ALA A C 1
ATOM 3870 O O . ALA A 1 489 ? 17.868 -3.375 6.900 1.00 73.31 489 ALA A O 1
ATOM 3871 N N . GLY A 1 490 ? 19.972 -2.863 7.459 1.00 60.44 490 GLY A N 1
ATOM 3872 C CA . GLY A 1 490 ? 19.642 -2.109 8.686 1.00 60.44 490 GLY A CA 1
ATOM 3873 C C . GLY A 1 490 ? 18.491 -1.091 8.588 1.00 60.44 490 GLY A C 1
ATOM 3874 O O . GLY A 1 490 ? 17.745 -0.924 9.549 1.00 60.44 490 GLY A O 1
ATOM 3875 N N . SER A 1 491 ? 18.269 -0.471 7.424 1.00 61.22 491 SER A N 1
ATOM 3876 C CA . SER A 1 491 ? 17.144 0.454 7.198 1.00 61.22 491 SER A CA 1
ATOM 3877 C C . SER A 1 491 ? 15.778 -0.239 7.064 1.00 61.22 491 SER A C 1
ATOM 3879 O O . SER A 1 491 ? 14.753 0.430 7.007 1.00 61.22 491 SER A O 1
ATOM 3881 N N . ALA A 1 492 ? 15.724 -1.575 7.009 1.00 51.25 492 ALA A N 1
ATOM 3882 C CA . ALA A 1 492 ? 14.481 -2.337 6.868 1.00 51.25 492 ALA A CA 1
ATOM 3883 C C . ALA A 1 492 ? 13.556 -2.231 8.092 1.00 51.25 492 ALA A C 1
ATOM 3885 O O . ALA A 1 492 ? 12.361 -2.517 7.987 1.00 51.25 492 ALA A O 1
ATOM 3886 N N . HIS A 1 493 ? 14.108 -1.818 9.234 1.00 55.50 493 HIS A N 1
ATOM 3887 C CA . HIS A 1 493 ? 13.392 -1.618 10.493 1.00 55.50 493 HIS A CA 1
ATOM 3888 C C . HIS A 1 493 ? 13.156 -0.137 10.822 1.00 55.50 493 HIS A C 1
ATOM 3890 O O . HIS A 1 493 ? 12.558 0.171 11.850 1.00 55.50 493 HIS A O 1
ATOM 3896 N N . GLU A 1 494 ? 13.612 0.786 9.970 1.00 56.12 494 GLU A N 1
ATOM 3897 C CA . GLU A 1 494 ? 13.491 2.218 10.223 1.00 56.12 494 GLU A CA 1
ATOM 3898 C C . GLU A 1 494 ? 12.050 2.689 9.981 1.00 56.12 494 GLU A C 1
ATOM 3900 O O . GLU A 1 494 ? 11.514 2.603 8.870 1.00 56.12 494 GLU A O 1
ATOM 3905 N N . TRP A 1 495 ? 11.410 3.204 11.033 1.00 51.06 495 TRP A N 1
ATOM 3906 C CA . TRP A 1 495 ? 10.094 3.820 10.931 1.00 51.06 495 TRP A CA 1
ATOM 3907 C C . TRP A 1 495 ? 10.209 5.341 10.948 1.00 51.06 495 TRP A C 1
ATOM 3909 O O . TRP A 1 495 ? 10.450 5.955 11.987 1.00 51.06 495 TRP A O 1
ATOM 3919 N N . VAL A 1 496 ? 9.969 5.951 9.789 1.00 54.41 496 VAL A N 1
ATOM 3920 C CA . VAL A 1 496 ? 9.814 7.403 9.666 1.00 54.41 496 VAL A CA 1
ATOM 3921 C C . VAL A 1 496 ? 8.334 7.739 9.521 1.00 54.41 496 VAL A C 1
ATOM 3923 O O . VAL A 1 496 ? 7.649 7.229 8.625 1.00 54.41 496 VAL A O 1
ATOM 3926 N N . VAL A 1 497 ? 7.856 8.607 10.413 1.00 52.19 497 VAL A N 1
ATOM 3927 C CA . VAL A 1 497 ? 6.460 9.052 10.472 1.00 52.19 497 VAL A CA 1
ATOM 3928 C C . VAL A 1 497 ? 6.140 9.903 9.249 1.00 52.19 497 VAL A C 1
ATOM 3930 O O . VAL A 1 497 ? 6.955 10.697 8.777 1.00 52.19 497 VAL A O 1
ATOM 3933 N N . THR A 1 498 ? 4.950 9.687 8.698 1.00 54.00 498 THR A N 1
ATOM 3934 C CA . THR A 1 498 ? 4.446 10.456 7.565 1.00 54.00 498 THR A CA 1
ATOM 3935 C C . THR A 1 498 ? 3.688 11.658 8.107 1.00 54.00 498 THR A C 1
ATOM 3937 O O . THR A 1 498 ? 2.608 11.490 8.661 1.00 54.00 498 THR A O 1
ATOM 3940 N N . GLU A 1 499 ? 4.268 12.842 7.942 1.00 54.25 499 GLU A N 1
ATOM 3941 C CA . GLU A 1 499 ? 3.674 14.117 8.353 1.00 54.25 499 GLU A CA 1
ATOM 3942 C C . GLU A 1 499 ? 2.287 14.329 7.718 1.00 54.25 499 GLU A C 1
ATOM 3944 O O . GLU A 1 499 ? 2.078 14.008 6.540 1.00 54.25 499 GLU A O 1
ATOM 3949 N N . LYS A 1 500 ? 1.348 14.845 8.519 1.00 69.50 500 LYS A N 1
ATOM 3950 C CA . LYS A 1 500 ? -0.052 15.121 8.161 1.00 69.50 500 LYS A CA 1
ATOM 3951 C C . LYS A 1 500 ? -0.294 16.626 8.217 1.00 69.50 500 LYS A C 1
ATOM 3953 O O . LYS A 1 500 ? 0.307 17.292 9.053 1.00 69.50 500 LYS A O 1
ATOM 3958 N N . LEU A 1 501 ? -1.132 17.152 7.322 1.00 65.81 501 LEU A N 1
ATOM 3959 C CA . LEU A 1 501 ? -1.262 18.604 7.124 1.00 65.81 501 LEU A CA 1
ATOM 3960 C C . LEU A 1 501 ? -2.644 19.171 7.483 1.00 65.81 501 LEU A C 1
ATOM 3962 O O . LEU A 1 501 ? -2.802 20.387 7.439 1.00 65.81 501 LEU A O 1
ATOM 3966 N N . GLY A 1 502 ? -3.643 18.342 7.811 1.00 57.72 502 GLY A N 1
ATOM 3967 C CA . GLY A 1 502 ? -4.953 18.830 8.269 1.00 57.72 502 GLY A CA 1
ATOM 3968 C C . GLY A 1 502 ? -5.842 19.380 7.143 1.00 57.72 502 GLY A C 1
ATOM 3969 O O . GLY A 1 502 ? -6.393 20.474 7.235 1.00 57.72 502 GLY A O 1
ATOM 3970 N N . GLY A 1 503 ? -6.005 18.633 6.053 1.00 40.19 503 GLY A N 1
ATOM 3971 C CA . GLY A 1 503 ? -6.709 19.002 4.820 1.00 40.19 503 GLY A CA 1
ATOM 3972 C C . GLY A 1 503 ? -8.245 19.011 4.867 1.00 40.19 503 GLY A C 1
ATOM 3973 O O . GLY A 1 503 ? -8.872 18.925 3.807 1.00 40.19 503 GLY A O 1
ATOM 3974 N N . ALA A 1 504 ? -8.882 19.097 6.039 1.00 42.97 504 ALA A N 1
ATOM 3975 C CA . ALA A 1 504 ? -10.342 19.204 6.126 1.00 42.97 504 ALA A CA 1
ATOM 3976 C C . ALA A 1 504 ? -10.855 20.503 5.459 1.00 42.97 504 ALA A C 1
ATOM 3978 O O . ALA A 1 504 ? -10.180 21.536 5.514 1.00 42.97 504 ALA A O 1
ATOM 3979 N N . PRO A 1 505 ? -12.047 20.501 4.819 1.00 33.88 505 PRO A N 1
ATOM 3980 C CA . PRO A 1 505 ? -12.645 21.736 4.326 1.00 33.88 505 PRO A CA 1
ATOM 3981 C C . PRO A 1 505 ? -12.846 22.668 5.520 1.00 33.88 505 PRO A C 1
ATOM 3983 O O . PRO A 1 505 ? -13.541 22.305 6.466 1.00 33.88 505 PRO A O 1
ATOM 3986 N N . LYS A 1 506 ? -12.200 23.840 5.486 1.00 33.28 506 LYS A N 1
ATOM 3987 C CA . LYS A 1 506 ? -12.259 24.851 6.548 1.00 33.28 506 LYS A CA 1
ATOM 3988 C C . LYS A 1 506 ? -13.719 25.135 6.923 1.00 33.28 506 LYS A C 1
ATOM 3990 O O . LYS A 1 506 ? -14.390 25.912 6.249 1.00 33.28 506 LYS A O 1
ATOM 3995 N N . MET A 1 507 ? -14.211 24.529 8.002 1.00 29.36 507 MET A N 1
ATOM 3996 C CA . MET A 1 507 ? -15.243 25.165 8.813 1.00 29.36 507 MET A CA 1
ATOM 3997 C C . MET A 1 507 ? -14.603 26.433 9.372 1.00 29.36 507 MET A C 1
ATOM 3999 O O . MET A 1 507 ? -13.444 26.390 9.777 1.00 29.36 507 MET A O 1
ATOM 4003 N N . ASN A 1 508 ? -15.326 27.552 9.314 1.00 29.62 508 ASN A N 1
ATOM 4004 C CA . ASN A 1 508 ? -14.882 28.874 9.755 1.00 29.62 508 ASN A CA 1
ATOM 4005 C C . ASN A 1 508 ? -14.421 28.853 11.226 1.00 29.62 508 ASN A C 1
ATOM 4007 O O . ASN A 1 508 ? -15.182 29.198 12.123 1.00 29.62 508 ASN A O 1
ATOM 4011 N N . LEU A 1 509 ? -13.181 28.441 11.476 1.00 32.00 509 LEU A N 1
ATOM 4012 C CA . LEU A 1 509 ? -12.447 28.751 12.688 1.00 32.00 509 LEU A CA 1
ATOM 4013 C C . LEU A 1 509 ? -11.384 29.771 12.305 1.00 32.00 509 LEU A C 1
ATOM 4015 O O . LEU A 1 509 ? -10.486 29.493 11.508 1.00 32.00 509 LEU A O 1
ATOM 4019 N N . GLU A 1 510 ? -11.528 30.967 12.860 1.00 31.78 510 GLU A N 1
ATOM 4020 C CA . GLU A 1 510 ? -10.511 32.007 12.850 1.00 31.78 510 GLU A CA 1
ATOM 4021 C C . GLU A 1 510 ? -9.298 31.511 13.650 1.00 31.78 510 GLU A C 1
ATOM 4023 O O . GLU A 1 510 ? -9.235 31.648 14.869 1.00 31.78 510 GLU A O 1
ATOM 4028 N N . THR A 1 511 ? -8.333 30.887 12.975 1.00 32.28 511 THR A N 1
ATOM 4029 C CA . THR A 1 511 ? -6.983 30.685 13.514 1.00 32.28 511 THR A CA 1
ATOM 4030 C C . THR A 1 511 ? -6.056 31.801 13.023 1.00 32.28 511 THR A C 1
ATOM 4032 O O . THR A 1 511 ? -6.133 32.184 11.850 1.00 32.28 511 THR A O 1
ATOM 4035 N N . PRO A 1 512 ? -5.176 32.351 13.886 1.00 32.75 512 PRO A N 1
ATOM 4036 C CA . PRO A 1 512 ? -4.297 33.452 13.516 1.00 32.75 512 PRO A CA 1
ATOM 4037 C C . PRO A 1 512 ? -3.336 33.023 12.407 1.00 32.75 512 PRO A C 1
ATOM 4039 O O . PRO A 1 512 ? -2.830 31.902 12.391 1.00 32.75 512 PRO A O 1
ATOM 4042 N N . LEU A 1 513 ? -3.105 33.943 11.475 1.00 33.31 513 LEU A N 1
ATOM 4043 C CA . LEU A 1 513 ? -2.244 33.794 10.307 1.00 33.31 513 LEU A CA 1
ATOM 4044 C C . LEU A 1 513 ? -0.872 33.203 10.679 1.00 33.31 513 LEU A C 1
ATOM 4046 O O . LEU A 1 513 ? -0.096 33.833 11.392 1.00 33.31 513 LEU A O 1
ATOM 4050 N N . LEU A 1 514 ? -0.588 32.012 10.139 1.00 37.47 514 LEU A N 1
ATOM 4051 C CA . LEU A 1 514 ? 0.717 31.347 10.153 1.00 37.47 514 LEU A CA 1
ATOM 4052 C C . LEU A 1 514 ? 1.849 32.329 9.814 1.00 37.47 514 LEU A C 1
ATOM 4054 O O . LEU A 1 514 ? 1.860 32.957 8.750 1.00 37.47 514 LEU A O 1
ATOM 4058 N N . GLU A 1 515 ? 2.816 32.419 10.721 1.00 32.12 515 GLU A N 1
ATOM 4059 C CA . GLU A 1 515 ? 4.072 33.139 10.543 1.00 32.12 515 GLU A CA 1
ATOM 4060 C C . GLU A 1 515 ? 4.823 32.604 9.308 1.00 32.12 515 GLU A C 1
ATOM 4062 O O . GLU A 1 515 ? 4.996 31.397 9.125 1.00 32.12 515 GLU A O 1
ATOM 4067 N N . LYS A 1 516 ? 5.270 33.503 8.421 1.00 31.95 516 LYS A N 1
ATOM 4068 C CA . LYS A 1 516 ? 6.051 33.141 7.226 1.00 31.95 516 LYS A CA 1
ATOM 4069 C C . LYS A 1 516 ? 7.433 32.615 7.637 1.00 31.95 516 LYS A C 1
ATOM 4071 O O . LYS A 1 516 ? 8.319 33.408 7.955 1.00 31.95 516 LYS A O 1
ATOM 4076 N N . SER A 1 517 ? 7.648 31.301 7.560 1.00 37.28 517 SER A N 1
ATOM 4077 C CA . SER A 1 517 ? 8.964 30.682 7.773 1.00 37.28 517 SER A CA 1
ATOM 4078 C C . SER A 1 517 ? 9.901 30.834 6.556 1.00 37.28 517 SER A C 1
ATOM 4080 O O . SER A 1 517 ? 9.473 30.989 5.407 1.00 37.28 517 SER A O 1
ATOM 4082 N N . LYS A 1 518 ? 11.219 30.849 6.823 1.00 38.88 518 LYS A N 1
ATOM 4083 C CA . LYS A 1 518 ? 12.304 31.116 5.853 1.00 38.88 518 LYS A CA 1
ATOM 4084 C C . LYS A 1 518 ? 12.396 30.029 4.763 1.00 38.88 518 LYS A C 1
ATOM 4086 O O . LYS A 1 518 ? 12.147 28.862 5.050 1.00 38.88 518 LYS A O 1
ATOM 4091 N N . PRO A 1 519 ? 12.813 30.363 3.523 1.00 42.59 519 PRO A N 1
ATOM 4092 C CA . PRO A 1 519 ? 12.912 29.387 2.438 1.00 42.59 519 PRO A CA 1
ATOM 4093 C C . PRO A 1 519 ? 14.052 28.381 2.668 1.00 42.59 519 PRO A C 1
ATOM 4095 O O . PRO A 1 519 ? 15.203 28.773 2.862 1.00 42.59 519 PRO A O 1
ATOM 4098 N N . SER A 1 520 ? 13.747 27.080 2.578 1.00 53.06 520 SER A N 1
ATOM 4099 C CA . SER A 1 520 ? 14.766 26.017 2.584 1.00 53.06 520 SER A CA 1
ATOM 4100 C C . SER A 1 520 ? 15.775 26.187 1.438 1.00 53.06 520 SER A C 1
ATOM 4102 O O . SER A 1 520 ? 15.404 26.571 0.322 1.00 53.06 520 SER A O 1
ATOM 4104 N N . ARG A 1 521 ? 17.062 25.914 1.699 1.00 58.62 521 ARG A N 1
ATOM 4105 C CA . ARG A 1 521 ? 18.139 26.088 0.712 1.00 58.62 521 ARG A CA 1
ATOM 4106 C C . ARG A 1 521 ? 17.931 25.129 -0.464 1.00 58.62 521 ARG A C 1
ATOM 4108 O O . ARG A 1 521 ? 17.595 23.965 -0.280 1.00 58.62 521 ARG A O 1
ATOM 4115 N N . PHE A 1 522 ? 18.193 25.600 -1.686 1.00 62.59 522 PHE A N 1
ATOM 4116 C CA . PHE A 1 522 ? 18.051 24.817 -2.926 1.00 62.59 522 PHE A CA 1
ATOM 4117 C C . PHE A 1 522 ? 18.789 23.464 -2.887 1.00 62.59 522 PHE A C 1
ATOM 4119 O O . PHE A 1 522 ? 18.302 22.485 -3.441 1.00 62.59 522 PHE A O 1
ATOM 4126 N N . ARG A 1 523 ? 19.931 23.386 -2.186 1.00 59.16 523 ARG A N 1
ATOM 4127 C CA . ARG A 1 523 ? 20.726 22.153 -2.043 1.00 59.16 523 ARG A CA 1
ATOM 4128 C C . ARG A 1 523 ? 20.026 21.049 -1.246 1.00 59.16 523 ARG A C 1
ATOM 4130 O O . ARG A 1 523 ? 20.213 19.887 -1.581 1.00 59.16 523 ARG A O 1
ATOM 4137 N N . ASP A 1 524 ? 19.174 21.394 -0.283 1.00 63.84 524 ASP A N 1
ATOM 4138 C CA . ASP A 1 524 ? 18.462 20.413 0.555 1.00 63.84 524 ASP A CA 1
ATOM 4139 C C . ASP A 1 524 ? 17.286 19.752 -0.191 1.00 63.84 524 ASP A C 1
ATOM 4141 O O . ASP A 1 524 ? 16.606 18.874 0.338 1.00 63.84 524 ASP A O 1
ATOM 4145 N N . ARG A 1 525 ? 17.036 20.186 -1.435 1.00 70.69 525 ARG A N 1
ATOM 4146 C CA . ARG A 1 525 ? 15.934 19.739 -2.299 1.00 70.69 525 ARG A CA 1
ATOM 4147 C C . ARG A 1 525 ? 16.379 18.796 -3.414 1.00 70.69 525 ARG A C 1
ATOM 4149 O O . ARG A 1 525 ? 15.529 18.257 -4.117 1.00 70.69 525 ARG A O 1
ATOM 4156 N N . LEU A 1 526 ? 17.689 18.633 -3.607 1.00 86.25 526 LEU A N 1
ATOM 4157 C CA . LEU A 1 526 ? 18.231 17.856 -4.714 1.00 86.25 526 LEU A CA 1
ATOM 4158 C C . LEU A 1 526 ? 18.279 16.372 -4.363 1.00 86.25 526 LEU A C 1
ATOM 4160 O O . LEU A 1 526 ? 18.913 15.963 -3.391 1.00 86.25 526 LEU A O 1
ATOM 4164 N N . TYR A 1 527 ? 17.670 15.556 -5.214 1.00 89.50 527 TYR A N 1
ATOM 4165 C CA . TYR A 1 527 ? 17.727 14.108 -5.112 1.00 89.50 527 TYR A CA 1
ATOM 4166 C C . TYR A 1 527 ? 18.715 13.550 -6.139 1.00 89.50 527 TYR A C 1
ATOM 4168 O O . TYR A 1 527 ? 18.410 13.366 -7.318 1.00 89.50 527 TYR A O 1
ATOM 4176 N N . LEU A 1 528 ? 19.945 13.315 -5.672 1.00 91.50 528 LEU A N 1
ATOM 4177 C CA . LEU A 1 528 ? 21.088 12.962 -6.520 1.00 91.50 528 LEU A CA 1
ATOM 4178 C C . LEU A 1 528 ? 20.893 11.656 -7.298 1.00 91.50 528 LEU A C 1
ATOM 4180 O O . LEU A 1 528 ? 21.315 11.581 -8.449 1.00 91.50 528 LEU A O 1
ATOM 4184 N N . SER A 1 529 ? 20.247 10.643 -6.709 1.00 91.62 529 SER A N 1
ATOM 4185 C CA . SER A 1 529 ? 19.987 9.376 -7.407 1.00 91.62 529 SER A CA 1
ATOM 4186 C C . SER A 1 529 ? 19.096 9.571 -8.633 1.00 91.62 529 SER A C 1
ATOM 4188 O O . SER A 1 529 ? 19.354 8.989 -9.681 1.00 91.62 529 SER A O 1
ATOM 4190 N N . GLU A 1 530 ? 18.085 10.424 -8.526 1.00 94.94 530 GLU A N 1
ATOM 4191 C CA . GLU A 1 530 ? 17.122 10.718 -9.575 1.00 94.94 530 GLU A CA 1
ATOM 4192 C C . GLU A 1 530 ? 17.767 11.573 -10.667 1.00 94.94 530 GLU A C 1
ATOM 4194 O O . GLU A 1 530 ? 17.566 11.294 -11.844 1.00 94.94 530 GLU A O 1
ATOM 4199 N N . LEU A 1 531 ? 18.612 12.543 -10.296 1.00 95.88 531 LEU A N 1
ATOM 4200 C CA . LEU A 1 531 ? 19.392 13.338 -11.252 1.00 95.88 531 LEU A CA 1
ATOM 4201 C C . LEU A 1 531 ? 20.423 12.493 -12.012 1.00 95.88 531 LEU A C 1
ATOM 4203 O O . LEU A 1 531 ? 20.556 12.635 -13.227 1.00 95.88 531 LEU A O 1
ATOM 4207 N N . ALA A 1 532 ? 21.121 11.584 -11.326 1.00 95.19 532 ALA A N 1
ATOM 4208 C CA . ALA A 1 532 ? 22.054 10.659 -11.966 1.00 95.19 532 ALA A CA 1
ATOM 4209 C C . ALA A 1 532 ? 21.329 9.754 -12.971 1.00 95.19 532 ALA A C 1
ATOM 4211 O O . ALA A 1 532 ? 21.786 9.570 -14.100 1.00 95.19 532 ALA A O 1
ATOM 4212 N N . PHE A 1 533 ? 20.156 9.243 -12.590 1.00 95.06 533 PHE A N 1
ATOM 4213 C CA . PHE A 1 533 ? 19.335 8.430 -13.479 1.00 95.06 533 PHE A CA 1
ATOM 4214 C C . PHE A 1 533 ? 18.760 9.247 -14.648 1.00 95.06 533 PHE A C 1
ATOM 4216 O O . PHE A 1 533 ? 18.732 8.764 -15.778 1.00 95.06 533 PHE A O 1
ATOM 4223 N N . ALA A 1 534 ? 18.377 10.507 -14.419 1.00 97.06 534 ALA A N 1
ATOM 4224 C CA . ALA A 1 534 ? 17.948 11.424 -15.473 1.00 97.06 534 ALA A CA 1
ATOM 4225 C C . ALA A 1 534 ? 19.037 11.613 -16.535 1.00 97.06 534 ALA A C 1
ATOM 4227 O O . ALA A 1 534 ? 18.738 11.544 -17.729 1.00 97.06 534 ALA A O 1
ATOM 4228 N N . PHE A 1 535 ? 20.292 11.795 -16.107 1.00 97.00 535 PHE A N 1
ATOM 4229 C CA . PHE A 1 535 ? 21.442 11.928 -17.000 1.00 97.00 535 PHE A CA 1
ATOM 4230 C C . PHE A 1 535 ? 21.708 10.641 -17.790 1.00 97.00 535 PHE A C 1
ATOM 4232 O O . PHE A 1 535 ? 21.873 10.694 -19.007 1.00 97.00 535 PHE A O 1
ATOM 4239 N N . PHE A 1 536 ? 21.674 9.480 -17.128 1.00 96.75 536 PHE A N 1
ATOM 4240 C CA . PHE A 1 536 ? 21.794 8.180 -17.796 1.00 96.75 536 PHE A CA 1
ATOM 4241 C C . PHE A 1 536 ? 20.731 7.996 -18.892 1.00 96.75 536 PHE A C 1
ATOM 4243 O O . PHE A 1 536 ? 21.055 7.646 -20.028 1.00 96.75 536 PHE A O 1
ATOM 4250 N N . LEU A 1 537 ? 19.464 8.285 -18.580 1.00 96.25 537 LEU A N 1
ATOM 4251 C CA . LEU A 1 537 ? 18.367 8.189 -19.544 1.00 96.25 537 LEU A CA 1
ATOM 4252 C C . LEU A 1 537 ? 18.519 9.204 -20.682 1.00 96.25 537 LEU A C 1
ATOM 4254 O O . LEU A 1 537 ? 18.299 8.857 -21.838 1.00 96.25 537 LEU A O 1
ATOM 4258 N N . PHE A 1 538 ? 18.934 10.436 -20.376 1.00 96.25 538 PHE A N 1
ATOM 4259 C CA . PHE A 1 538 ? 19.187 11.469 -21.383 1.00 96.25 538 PHE A CA 1
ATOM 4260 C C . PHE A 1 538 ? 20.257 11.029 -22.385 1.00 96.25 538 PHE A C 1
ATOM 4262 O O . PHE A 1 538 ? 20.091 11.199 -23.595 1.00 96.25 538 PHE A O 1
ATOM 4269 N N . PHE A 1 539 ? 21.336 10.426 -21.883 1.00 94.69 539 PHE A N 1
ATOM 4270 C CA . PHE A 1 539 ? 22.397 9.867 -22.708 1.00 94.69 539 PHE A CA 1
ATOM 4271 C C . PHE A 1 539 ? 21.869 8.746 -23.613 1.00 94.69 539 PHE A C 1
ATOM 4273 O O . PHE A 1 539 ? 22.066 8.804 -24.826 1.00 94.69 539 PHE A O 1
ATOM 4280 N N . CYS A 1 540 ? 21.117 7.787 -23.060 1.00 92.75 540 CYS A N 1
ATOM 4281 C CA . CYS A 1 540 ? 20.516 6.699 -23.840 1.00 92.75 540 CYS A CA 1
ATOM 4282 C C . CYS A 1 540 ? 19.554 7.222 -24.920 1.00 92.75 540 CYS A C 1
ATOM 4284 O O . CYS A 1 540 ? 19.620 6.789 -26.065 1.00 92.75 540 CYS A O 1
ATOM 4286 N N . ALA A 1 541 ? 18.688 8.184 -24.587 1.00 91.75 541 ALA A N 1
ATOM 4287 C CA . ALA A 1 541 ? 17.753 8.778 -25.542 1.00 91.75 541 ALA A CA 1
ATOM 4288 C C . ALA A 1 541 ? 18.477 9.508 -26.682 1.00 91.75 541 ALA A C 1
ATOM 4290 O O . ALA A 1 541 ? 18.104 9.376 -27.845 1.00 91.75 541 ALA A O 1
ATOM 4291 N N . SER A 1 542 ? 19.543 10.241 -26.351 1.00 90.75 542 SER A N 1
ATOM 4292 C CA . SER A 1 542 ? 20.358 10.961 -27.335 1.00 90.75 542 SER A CA 1
ATOM 4293 C C . SER A 1 542 ? 21.127 10.008 -28.246 1.00 90.75 542 SER A C 1
ATOM 4295 O O . SER A 1 542 ? 21.245 10.265 -29.445 1.00 90.75 542 SER A O 1
ATOM 4297 N N . TYR A 1 543 ? 21.596 8.880 -27.708 1.00 88.12 543 TYR A N 1
ATOM 4298 C CA . TYR A 1 543 ? 22.189 7.810 -28.504 1.00 88.12 543 TYR A CA 1
ATOM 4299 C C . TYR A 1 543 ? 21.166 7.195 -29.472 1.00 88.12 543 TYR A C 1
ATOM 4301 O O . TYR A 1 543 ? 21.450 7.071 -30.661 1.00 88.12 543 TYR A O 1
ATOM 4309 N N . ASP A 1 544 ? 19.956 6.863 -29.007 1.00 86.88 544 ASP A N 1
ATOM 4310 C CA . ASP A 1 544 ? 18.906 6.285 -29.863 1.00 86.88 544 ASP A CA 1
ATOM 4311 C C . ASP A 1 544 ? 18.467 7.254 -30.971 1.00 86.88 544 ASP A C 1
ATOM 4313 O O . ASP A 1 544 ? 18.316 6.860 -32.122 1.00 86.88 544 ASP A O 1
ATOM 4317 N N . LEU A 1 545 ? 18.340 8.549 -30.661 1.00 86.00 545 LEU A N 1
ATOM 4318 C CA . LEU A 1 545 ? 17.992 9.572 -31.651 1.00 86.00 545 LEU A CA 1
ATOM 4319 C C . LEU A 1 545 ? 19.029 9.654 -32.788 1.00 86.00 545 LEU A C 1
ATOM 4321 O O . LEU A 1 545 ? 18.678 9.874 -33.952 1.00 86.00 545 LEU A O 1
ATOM 4325 N N . THR A 1 546 ? 20.310 9.500 -32.449 1.00 80.81 546 THR A N 1
ATOM 4326 C CA . THR A 1 546 ? 21.438 9.726 -33.363 1.00 80.81 546 THR A CA 1
ATOM 4327 C C . THR A 1 546 ? 21.839 8.480 -34.148 1.00 80.81 546 THR A C 1
ATOM 4329 O O . THR A 1 546 ? 22.039 8.574 -35.368 1.00 80.81 546 THR A O 1
ATOM 4332 N N . PHE A 1 547 ? 21.925 7.333 -33.472 1.00 78.94 547 PHE A N 1
ATOM 4333 C CA . PHE A 1 547 ? 22.418 6.055 -34.003 1.00 78.94 547 PHE A CA 1
ATOM 4334 C C . PHE A 1 547 ? 21.354 4.958 -34.055 1.00 78.94 547 PHE A C 1
ATOM 4336 O O . PHE A 1 547 ? 21.524 3.978 -34.781 1.00 78.94 547 PHE A O 1
ATOM 4343 N N . GLY A 1 548 ? 20.268 5.105 -33.300 1.00 69.62 548 GLY A N 1
ATOM 4344 C CA . GLY A 1 548 ? 19.187 4.134 -33.249 1.00 69.62 548 GLY A CA 1
ATOM 4345 C C . GLY A 1 548 ? 18.311 4.153 -34.501 1.00 69.62 548 GLY A C 1
ATOM 4346 O O . GLY A 1 548 ? 18.067 5.185 -35.128 1.00 69.62 548 GLY A O 1
ATOM 4347 N N . GLY A 1 549 ? 17.816 2.969 -34.865 1.00 64.88 549 GLY A N 1
ATOM 4348 C CA . GLY A 1 549 ? 16.720 2.792 -35.827 1.00 64.88 549 GLY A CA 1
ATOM 4349 C C . GLY A 1 549 ? 15.364 2.558 -35.152 1.00 64.88 549 GLY A C 1
ATOM 4350 O O . GLY A 1 549 ? 14.379 2.288 -35.834 1.00 64.88 549 GLY A O 1
ATOM 4351 N N . ARG A 1 550 ? 15.320 2.596 -33.814 1.00 68.50 550 ARG A N 1
ATOM 4352 C CA . ARG A 1 550 ? 14.132 2.335 -32.995 1.00 68.50 550 ARG A CA 1
ATOM 4353 C C . ARG A 1 550 ? 13.648 3.671 -32.427 1.00 68.50 550 ARG A C 1
ATOM 4355 O O . ARG A 1 550 ? 14.443 4.564 -32.180 1.00 68.50 550 ARG A O 1
ATOM 4362 N N . TRP A 1 551 ? 12.341 3.843 -32.259 1.00 79.94 551 TRP A N 1
ATOM 4363 C CA . TRP A 1 551 ? 11.751 5.111 -31.799 1.00 79.94 551 TRP A CA 1
ATOM 4364 C C . TRP A 1 551 ? 11.662 5.188 -30.262 1.00 79.94 551 TRP A C 1
ATOM 4366 O O . TRP A 1 551 ? 10.740 5.800 -29.717 1.00 79.94 551 TRP A O 1
ATOM 4376 N N . TYR A 1 552 ? 12.585 4.542 -29.536 1.00 84.44 552 TYR A N 1
ATOM 4377 C CA . TYR A 1 552 ? 12.548 4.495 -28.069 1.00 84.44 552 TYR A CA 1
ATOM 4378 C C . TYR A 1 552 ? 12.930 5.838 -27.439 1.00 84.44 552 TYR A C 1
ATOM 4380 O O . TYR A 1 552 ? 12.445 6.148 -26.348 1.00 84.44 552 TYR A O 1
ATOM 4388 N N . PHE A 1 553 ? 13.712 6.669 -28.135 1.00 85.69 553 PHE A N 1
ATOM 4389 C CA . PHE A 1 553 ? 14.159 7.981 -27.664 1.00 85.69 553 PHE A CA 1
ATOM 4390 C C . PHE A 1 553 ? 13.018 8.860 -27.149 1.00 85.69 553 PHE A C 1
ATOM 4392 O O . PHE A 1 553 ? 13.209 9.568 -26.168 1.00 85.69 553 PHE A O 1
ATOM 4399 N N . ILE A 1 554 ? 11.824 8.800 -27.750 1.00 87.19 554 ILE A N 1
ATOM 4400 C CA . ILE A 1 554 ? 10.668 9.614 -27.338 1.00 87.19 554 ILE A CA 1
ATOM 4401 C C . ILE A 1 554 ? 10.270 9.275 -25.901 1.00 87.19 554 ILE A C 1
ATOM 4403 O O . ILE A 1 554 ? 10.177 10.151 -25.040 1.00 87.19 554 ILE A O 1
ATOM 4407 N N . TYR A 1 555 ? 10.079 7.985 -25.633 1.00 89.38 555 TYR A N 1
ATOM 4408 C CA . TYR A 1 555 ? 9.747 7.488 -24.306 1.00 89.38 555 TYR A CA 1
ATOM 4409 C C . TYR A 1 555 ? 10.883 7.760 -23.309 1.00 89.38 555 TYR A C 1
ATOM 4411 O O . TYR A 1 555 ? 10.636 8.275 -22.217 1.00 89.38 555 TYR A O 1
ATOM 4419 N N . ILE A 1 556 ? 12.133 7.486 -23.700 1.00 93.06 556 ILE A N 1
ATOM 4420 C CA . ILE A 1 556 ? 13.297 7.650 -22.819 1.00 93.06 556 ILE A CA 1
ATOM 4421 C C . ILE A 1 556 ? 13.535 9.134 -22.482 1.00 93.06 556 ILE A C 1
ATOM 4423 O O . ILE A 1 556 ? 13.846 9.442 -21.332 1.00 93.06 556 ILE A O 1
ATOM 4427 N N . TYR A 1 557 ? 13.328 10.074 -23.414 1.00 94.88 557 TYR A N 1
ATOM 4428 C CA . TYR A 1 557 ? 13.415 11.513 -23.128 1.00 94.88 557 TYR A CA 1
ATOM 4429 C C . TYR A 1 557 ? 12.336 11.977 -22.152 1.00 94.88 557 TYR A C 1
ATOM 4431 O O . TYR A 1 557 ? 12.644 12.711 -21.213 1.00 94.88 557 TYR A O 1
ATOM 4439 N N . LEU A 1 558 ? 11.084 11.539 -22.332 1.00 94.19 558 LEU A N 1
ATOM 4440 C CA . LEU A 1 558 ? 10.008 11.867 -21.391 1.00 94.19 558 LEU A CA 1
ATOM 4441 C C . LEU A 1 558 ? 10.317 11.329 -19.990 1.00 94.19 558 LEU A C 1
ATOM 4443 O O . LEU A 1 558 ? 10.098 12.021 -18.994 1.00 94.19 558 LEU A O 1
ATOM 4447 N N . GLN A 1 559 ? 10.875 10.121 -19.908 1.00 94.50 559 GLN A N 1
ATOM 4448 C CA . GLN A 1 559 ? 11.294 9.534 -18.642 1.00 94.50 559 GLN A CA 1
ATOM 4449 C C . GLN A 1 559 ? 12.485 10.277 -18.026 1.00 94.50 559 GLN A C 1
ATOM 4451 O O . GLN A 1 559 ? 12.447 10.595 -16.840 1.00 94.50 559 GLN A O 1
ATOM 4456 N N . SER A 1 560 ? 13.501 10.625 -18.819 1.00 96.56 560 SER A N 1
ATOM 4457 C CA . SER A 1 560 ? 14.633 11.451 -18.382 1.00 96.56 560 SER A CA 1
ATOM 4458 C C . SER A 1 560 ? 14.155 12.779 -17.788 1.00 96.56 560 SER A C 1
ATOM 4460 O O . SER A 1 560 ? 14.559 13.142 -16.683 1.00 96.56 560 SER A O 1
ATOM 4462 N N . LEU A 1 561 ? 13.216 13.454 -18.460 1.00 95.88 561 LEU A N 1
ATOM 4463 C CA . LEU A 1 561 ? 12.616 14.696 -17.978 1.00 95.88 561 LEU A CA 1
ATOM 4464 C C . LEU A 1 561 ? 11.871 14.497 -16.651 1.00 95.88 561 LEU A C 1
ATOM 4466 O O . LEU A 1 561 ? 12.002 15.322 -15.749 1.00 95.88 561 LEU A O 1
ATOM 4470 N N . ALA A 1 562 ? 11.114 13.409 -16.502 1.00 95.06 562 ALA A N 1
ATOM 4471 C CA . ALA A 1 562 ? 10.407 13.106 -15.260 1.00 95.06 562 ALA A CA 1
ATOM 447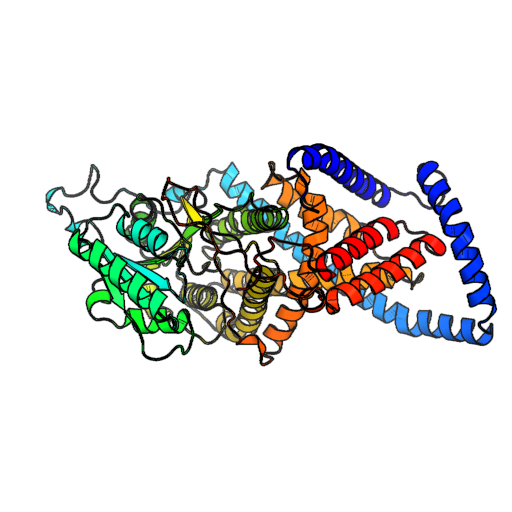2 C C . ALA A 1 562 ? 11.374 12.891 -14.082 1.00 95.06 562 ALA A C 1
ATOM 4474 O O . ALA A 1 562 ? 11.198 13.503 -13.026 1.00 95.06 562 ALA A O 1
ATOM 4475 N N . PHE A 1 563 ? 12.428 12.090 -14.279 1.00 96.44 563 PHE A N 1
ATOM 4476 C CA . PHE A 1 563 ? 13.492 11.896 -13.289 1.00 96.44 563 PHE A CA 1
ATOM 4477 C C . PHE A 1 563 ? 14.211 13.210 -12.961 1.00 96.44 563 PHE A C 1
ATOM 4479 O O . PHE A 1 563 ? 14.494 13.472 -11.795 1.00 96.44 563 PHE A O 1
ATOM 4486 N N . PHE A 1 564 ? 14.449 14.068 -13.955 1.00 96.19 564 PHE A N 1
ATOM 4487 C CA . PHE A 1 564 ? 15.069 15.375 -13.752 1.00 96.19 564 PHE A CA 1
ATOM 4488 C C . PHE A 1 564 ? 14.193 16.301 -12.896 1.00 96.19 564 PHE A C 1
ATOM 4490 O O . PHE A 1 564 ? 14.663 16.861 -11.908 1.00 96.19 564 PHE A O 1
ATOM 4497 N N . VAL A 1 565 ? 12.901 16.424 -13.221 1.00 93.50 565 VAL A N 1
ATOM 4498 C CA . VAL A 1 565 ? 11.953 17.277 -12.480 1.00 93.50 565 VAL A CA 1
ATOM 4499 C C . VAL A 1 565 ? 11.788 16.811 -11.033 1.00 93.50 565 VAL A C 1
ATOM 4501 O O . VAL A 1 565 ? 11.799 17.639 -10.118 1.00 93.50 565 VAL A O 1
ATOM 4504 N N . VAL A 1 566 ? 11.663 15.498 -10.815 1.00 92.25 566 VAL A N 1
ATOM 4505 C CA . VAL A 1 566 ? 11.627 14.922 -9.464 1.00 92.25 566 VAL A CA 1
ATOM 4506 C C . VAL A 1 566 ? 12.961 15.144 -8.751 1.00 92.25 566 VAL A C 1
ATOM 4508 O O . VAL A 1 566 ? 12.962 15.560 -7.597 1.00 92.25 566 VAL A O 1
ATOM 4511 N N . GLY A 1 567 ? 14.084 14.948 -9.445 1.00 91.94 567 GLY A N 1
ATOM 4512 C CA . GLY A 1 567 ? 15.438 15.133 -8.925 1.00 91.94 567 GLY A CA 1
ATOM 4513 C C . GLY A 1 567 ? 15.746 16.556 -8.459 1.00 91.94 567 GLY A C 1
ATOM 4514 O O . GLY A 1 567 ? 16.503 16.738 -7.510 1.00 91.94 567 GLY A O 1
ATOM 4515 N N . LEU A 1 568 ? 15.118 17.566 -9.063 1.00 90.50 568 LEU A N 1
ATOM 4516 C CA . LEU A 1 568 ? 15.194 18.961 -8.617 1.00 90.50 568 LEU A CA 1
ATOM 4517 C C . LEU A 1 568 ? 14.283 19.284 -7.415 1.00 90.50 568 LEU A C 1
ATOM 4519 O O . LEU A 1 568 ? 14.334 20.396 -6.889 1.00 90.50 568 LEU A O 1
ATOM 4523 N N . GLY A 1 569 ? 13.426 18.348 -7.001 1.00 84.62 569 GLY A N 1
ATOM 4524 C CA . GLY A 1 569 ? 12.518 18.518 -5.868 1.00 84.62 569 GLY A CA 1
ATOM 4525 C C . GLY A 1 569 ? 11.282 19.374 -6.161 1.00 84.62 569 GLY A C 1
ATOM 4526 O O . GLY A 1 569 ? 10.694 19.924 -5.236 1.00 84.62 569 GLY A O 1
ATOM 4527 N N . TYR A 1 570 ? 10.858 19.495 -7.426 1.00 81.12 570 TYR A N 1
ATOM 4528 C CA . TYR A 1 570 ? 9.690 20.302 -7.828 1.00 81.12 570 TYR A CA 1
ATOM 4529 C C . TYR A 1 570 ? 8.348 19.541 -7.811 1.00 81.12 570 TYR A C 1
ATOM 4531 O O . TYR A 1 570 ? 7.406 19.936 -8.505 1.00 81.12 570 TYR A O 1
ATOM 4539 N N . VAL A 1 571 ? 8.247 18.451 -7.045 1.00 85.19 571 VAL A N 1
ATOM 4540 C CA . VAL A 1 571 ? 7.056 17.587 -6.984 1.00 85.19 571 VAL A CA 1
ATOM 4541 C C . VAL A 1 571 ? 6.463 17.571 -5.577 1.00 85.19 571 VAL A C 1
ATOM 4543 O O . VAL A 1 571 ? 7.192 17.510 -4.592 1.00 85.19 571 VAL A O 1
ATOM 4546 N N . GLY A 1 572 ? 5.130 17.598 -5.502 1.00 82.94 572 GLY A N 1
ATOM 4547 C CA . GLY A 1 572 ? 4.383 17.733 -4.252 1.00 82.94 572 GLY A CA 1
ATOM 4548 C C . GLY A 1 572 ? 4.136 19.192 -3.865 1.00 82.94 572 GLY A C 1
ATOM 4549 O O . GLY A 1 572 ? 4.380 20.108 -4.654 1.00 82.94 572 GLY A O 1
ATOM 4550 N N . THR A 1 573 ? 3.618 19.405 -2.662 1.00 77.94 573 THR A N 1
ATOM 4551 C CA . THR A 1 573 ? 3.485 20.726 -2.054 1.00 77.94 573 THR A CA 1
ATOM 4552 C C . THR A 1 573 ? 4.738 21.104 -1.285 1.00 77.94 573 THR A C 1
ATOM 4554 O O . THR A 1 573 ? 5.459 20.272 -0.729 1.00 77.94 573 THR A O 1
ATOM 4557 N N . PHE A 1 574 ? 5.015 22.404 -1.295 1.00 63.78 574 PHE A N 1
ATOM 4558 C CA . PHE A 1 574 ? 6.146 22.986 -0.598 1.00 63.78 574 PHE A CA 1
ATOM 4559 C C . PHE A 1 574 ? 5.674 23.421 0.782 1.00 63.78 574 PHE A C 1
ATOM 4561 O O . PHE A 1 574 ? 5.186 24.536 0.948 1.00 63.78 574 PHE A O 1
ATOM 4568 N N . VAL A 1 575 ? 5.820 22.542 1.765 1.00 49.41 575 VAL A N 1
ATOM 4569 C CA . VAL A 1 575 ? 5.804 22.962 3.166 1.00 49.41 575 VAL A CA 1
ATOM 4570 C C . VAL A 1 575 ? 7.250 23.295 3.508 1.00 49.41 575 VAL A C 1
ATOM 4572 O O . VAL A 1 575 ? 8.127 22.431 3.424 1.00 49.41 575 VAL A O 1
ATOM 4575 N N . SER A 1 576 ? 7.540 24.572 3.764 1.00 34.66 576 SER A N 1
ATOM 4576 C CA . SER A 1 576 ? 8.861 24.944 4.271 1.00 34.66 576 SER A CA 1
ATOM 4577 C C . SER A 1 576 ? 8.944 24.392 5.686 1.00 34.66 576 SER A C 1
ATOM 4579 O O . SER A 1 576 ? 8.152 24.801 6.529 1.00 34.66 576 SER A O 1
ATOM 4581 N N . SER A 1 577 ? 9.842 23.431 5.913 1.00 33.66 577 SER A N 1
ATOM 4582 C CA . SER A 1 577 ? 10.120 22.888 7.243 1.00 33.66 577 SER A CA 1
ATOM 4583 C C . SER A 1 577 ? 10.390 24.050 8.198 1.00 33.66 577 SER A C 1
ATOM 4585 O O . SER A 1 577 ? 11.325 24.820 7.953 1.00 33.66 577 SER A O 1
ATOM 4587 N N . SER A 1 578 ? 9.525 24.196 9.200 1.00 28.78 578 SER A N 1
ATOM 4588 C CA . SER A 1 578 ? 9.664 25.130 10.319 1.00 28.78 578 SER A CA 1
ATOM 4589 C C . SER A 1 578 ? 10.885 24.807 11.162 1.00 28.78 578 SER A C 1
ATOM 4591 O O . SER A 1 578 ? 11.091 23.596 11.412 1.00 28.78 578 SER A O 1
#

Organism: Iris pallida (NCBI:txid29817)

Sequence (578 aa):
MVVNSGNLTTAGATLVSLLFFFILLNSGNLTATDGSPSFLRSVQLSTAGTVRGAVRYADASIPDEMREVLATIRSRAIAPVMRVAVAACLVMSAMLLAEILWMAVASAGVLVLRWKPERRYRWREIGGGGGDLELGSEAYAMVLVQIPMFNEKEVYKLSIGAACGLAWPSDRLIIQVLDDSTDKDVKDLVELECKIWASKGMNITYEVRNNRKGYKAGALKEAMQYSYVHQCDYVAIFDADFQPESDFLMRTIPFLVHNPKLALVQARWDFVNFKECLMTRIQMMTLNYHFKVEQEAGSSIYEFFGFNGTAGVWRISAIDEAGGWNDRTTVEDMDLAVRASLRGWKFLYLGDLKVKSELPSNFKAYRNQQHRWTCGAANLFRKTAMEIVKTKEVSLWKKLYVIYSFFFVRKVLAHIVTFVLYCVVIPASVMVPEVSIPVWGVVHVPTTITILNAIRNPSCIHLIPFWILFENVMALHRFKATVIGLMEAGSAHEWVVTEKLGGAPKMNLETPLLEKSKPSRFRDRLYLSELAFAFFLFFCASYDLTFGGRWYFIYIYLQSLAFFVVGLGYVGTFVSSS